Protein 6PON (pdb70)

Secondary structure (DSSP, 8-state):
--SHHHHHHHHHHHHHHHTT-EEEEEEEEETTEEEEEEEETTEEEEEEEE--TTT-EEEE--------SS--HHHHHHHHHHTTPEEEEEEESTTSSEEEEEEEEE-TTS-EEEEEEEEEE-SS-EEEEEEETTT-BEEEESS-B---TT-S--BSTTSBP-PPPP-S-B-TTT--HHHHHHHHHHS---HHHHHHHBTT--HHHHHHHHHHHHHHHHHHHHHHHHSPP--EE-SSSEESS----HHHHHHHH--/--SHHHHHHHHHHHHHHHTT-EEEEEE-SSTTEEEEEEEETTEEEEEEEE--TTT-EEEE--------SS--HHHHHHHHHHTT-EEEEEEE-TTSSEEEEEEEEE-TTS-EEEEEEEEE--GGG-EEEEEETTT-BEEEESS-B---TT-SS-BSTTSBP------B-TTT--HHHHHHHHHHS---HHHHHHHBTT--HHHHHHHHHHHHHHHHHHHHHHTSS----EEESSSEESS--TTEES---SSHHHHHHHHHTTS--

Foldseek 3Di:
DLWLVVVVVQQVVCFVFAAQWAFADWFDLDLFKIWTWIQGPNDIWIWIQGFDVVDGDIHIDDDDGDGDPDGDPQRVLVCQFRNGWGWHGWDDDQSGNKIKTKTWDAHPVGDIFIWIWMWHDDDRGTWIFIAGDVQQFTQAISDFDDDDPPDPFGHGGPGHDDDDDDDPAARPVDDDPVVVVVCVVPDDQQLVVCPVRHHTADSVNSNVVNVVVVVVVVVVVVCVVPPQFDWAADDLGIDRHVCVHNVVNVVVNVD/DLWLVVVVVVLVVCFVFAAQWAFADWADLDLFKIWTWTQGPNDIWIWIAGLALPPGDIDIDPDDGDGDPDGDPQGVLVCQFRNGWGFHGWDDDQSGQKIKTKTWDAGPVGHIFIWIWMWHHDRVPTWIFIAGPPVQFTQHISDFDDDDPPDPAGRGGGGHDDDPDDAARVVDDDPVVVVVCLVDPDLQLVVCPVRHHTADSVNSNVVSVVSVVVVVVVVVDVVVDDFWWFAFPQGIDRHDDPRTDDHTDPHVVVNVCVVCVPVDD

Sequence (520 aa):
SFDGFFLHHIVEELRSELVNGRIQKINQPFEQELVLQIRSNRQSHRLLLSAHPVFGRIQLTQTTFENPAQPSTFIMVLRKYLQGALIESIEQVENDRIVEITVSNKNEIGDHIQATLIIEIMGKHSNILLVDKSSHKILEVIKHVGFSQNSYRTLLPGSTYIAPPSTESLNPFTIKDEKLFEILQTQELTAKNLQSLFQGLGRDTANELERILVSEKLSAFRNFFNQETKPCLTETSFSPVPFANLSDLLDTYYKSFDGFFLHHIVEELRSELVNGRIQKINQPFEQELVLQIRSNRQSHRLLLSAHPVFGRIQLTQTTFENPAQPSTFIMVLRKYLQGALIESIEQVENDRIVEITVSNKNEIGDHIQATLIIEIMGKHSNILLVDKSSHKILEVIKHVGFSQNSYRTLLPGSTYIAPPSSLNPFTIKDEKLFEILQTQELTAKNLQSLFQGLGRDTANELERILVSEKLSAFRNFFNQETKPCLTETSFSPVPFANQAGEPFANLSDLLDTYYKNKLE

Solvent-accessible surface area: 31054 Å² total; per-residue (Å²): 58,50,11,0,82,95,0,55,111,22,5,99,94,0,73,83,70,0,34,107,1,110,0,91,109,1,8,24,17,118,146,39,14,0,11,1,36,0,107,4,134,207,112,62,22,65,0,3,0,0,0,53,101,115,128,11,74,0,52,38,21,174,72,116,38,166,45,54,32,47,9,46,70,14,2,15,18,0,48,47,26,0,86,29,0,46,0,62,33,0,82,28,57,109,0,32,70,5,0,53,0,17,0,6,19,115,22,76,94,50,78,98,35,59,0,12,0,4,0,2,10,41,74,188,125,12,6,0,0,0,6,30,94,111,57,104,94,2,32,6,1,22,63,97,66,46,160,62,150,150,58,125,39,20,10,50,62,43,28,75,22,71,56,20,97,94,102,167,23,53,20,38,77,90,31,155,127,153,110,54,130,106,20,71,132,87,79,131,38,48,7,133,49,1,61,72,44,8,21,23,16,14,135,81,23,0,77,82,56,57,125,68,45,81,42,107,131,105,51,63,121,143,98,99,137,116,83,148,83,129,35,35,100,49,180,112,44,70,0,70,13,60,167,126,73,68,78,71,17,67,96,76,81,153,204,57,52,8,0,80,95,0,67,106,23,4,97,108,1,63,89,66,0,41,107,1,115,0,77,98,0,10,16,19,131,137,41,19,0,13,0,53,0,103,7,105,214,110,67,25,85,1,4,0,0,0,48,60,114,117,6,75,0,50,48,15,181,77,115,46,162,36,54,32,42,8,45,81,14,2,21,17,0,51,49,24,0,92,31,0,43,1,63,33,1,78,25,56,107,0,25,76,8,0,54,1,16,0,13,19,148,20,82,98,51,76,134,25,59,0,14,0,4,0,0,12,34,31,160,124,1,3,0,0,0,6,22,83,99,59,101,102,2,36,4,1,18,57,100,72,38,157,58,170,142,38,141,29,32,8,60,63,45,31,76,41,76,53,18,94,135,102,64,21,40,84,98,33,155,124,143,89,59,137,87,7,70,132,93,76,128,36,57,17,165,37,1,69,76,31,9,34,16,18,15,174,74,26,0,72,85,54,54,128,76,40,86,54,105,147,117,46,54,122,159,94,108,140,129,85,129,70,90,6,1,38,13,118,114,42,68,2,70,15,67,86,119,78,74,28,65,142,81,50,92,65,77,67,62,2,64,98,70,55,114,154,130,110,162,223

Structure (mmCIF, N/CA/C/O backbone):
data_6PON
#
_entry.id   6PON
#
_cell.length_a   75.873
_cell.length_b   46.814
_cell.length_c   83.678
_cell.angle_alpha   90.000
_cell.angle_beta   90.931
_cell.angle_gamma   90.000
#
_symmetry.space_group_name_H-M   'P 1 21 1'
#
loop_
_entity.id
_entity.type
_entity.pdbx_description
1 polymer 'Adherence and virulence protein A'
2 water water
#
loop_
_atom_site.group_PDB
_atom_site.id
_atom_site.type_symbol
_atom_site.label_atom_id
_atom_site.label_alt_id
_atom_site.label_comp_id
_atom_site.label_asym_id
_atom_site.label_entity_id
_atom_site.label_seq_id
_atom_site.pdbx_PDB_ins_code
_atom_site.Cartn_x
_atom_site.Cartn_y
_atom_site.Cartn_z
_atom_site.occupancy
_atom_site.B_iso_or_equiv
_atom_site.auth_seq_id
_atom_site.auth_comp_id
_atom_site.auth_asym_id
_atom_site.auth_atom_id
_atom_site.pdbx_PDB_model_num
ATOM 1 N N . SER A 1 2 ? 1.63065 -8.63949 130.88454 1.000 14.28177 2 SER A N 1
ATOM 2 C CA . SER A 1 2 ? 2.82495 -9.29713 131.39915 1.000 14.12177 2 SER A CA 1
ATOM 3 C C . SER A 1 2 ? 4.06020 -8.40668 131.14353 1.000 15.40177 2 SER A C 1
ATOM 4 O O . SER A 1 2 ? 4.52815 -7.70834 132.03381 1.000 14.37177 2 SER A O 1
ATOM 5 N N . PHE A 1 3 ? 4.62059 -8.40113 129.93571 1.000 15.68430 3 PHE A N 1
ATOM 6 C CA . PHE A 1 3 ? 5.57557 -7.33992 129.62289 1.000 18.08430 3 PHE A CA 1
ATOM 7 C C . PHE A 1 3 ? 4.80367 -6.06795 129.24592 1.000 19.39430 3 PHE A C 1
ATOM 8 O O . PHE A 1 3 ? 4.84179 -5.58553 128.11420 1.000 17.43430 3 PHE A O 1
ATOM 16 N N . ASP A 1 4 ? 4.10449 -5.50713 130.24335 1.000 17.37984 4 ASP A N 1
ATOM 17 C CA . ASP A 1 4 ? 3.35720 -4.26985 130.07709 1.000 16.16984 4 ASP A CA 1
ATOM 18 C C . ASP A 1 4 ? 4.18738 -3.09590 130.58020 1.000 12.71984 4 ASP A C 1
ATOM 19 O O . ASP A 1 4 ? 5.31048 -3.25332 131.05929 1.000 12.32984 4 ASP A O 1
ATOM 24 N N . GLY A 1 5 ? 3.62138 -1.89853 130.47617 1.000 14.39309 5 GLY A N 1
ATOM 25 C CA . GLY A 1 5 ? 4.34141 -0.71865 130.92859 1.000 12.93309 5 GLY A CA 1
ATOM 26 C C . GLY A 1 5 ? 4.64265 -0.76892 132.41298 1.000 14.81309 5 GLY A C 1
ATOM 27 O O . GLY A 1 5 ? 5.70413 -0.31141 132.85763 1.000 14.93309 5 GLY A O 1
ATOM 28 N N . PHE A 1 6 ? 3.70968 -1.33923 133.19650 1.000 13.07654 6 PHE A N 1
ATOM 29 C CA . PHE A 1 6 ? 3.92009 -1.53930 134.62434 1.000 12.16654 6 PHE A CA 1
ATOM 30 C C . PHE A 1 6 ? 5.18387 -2.34566 134.88877 1.000 14.81654 6 PHE A C 1
ATOM 31 O O . PHE A 1 6 ? 6.02887 -1.95161 135.69944 1.000 16.20654 6 PHE A O 1
ATOM 39 N N . PHE A 1 7 ? 5.32685 -3.48668 134.20971 1.000 14.50157 7 PHE A N 1
ATOM 40 C CA . PHE A 1 7 ? 6.51649 -4.31725 134.36911 1.000 13.69157 7 PHE A CA 1
ATOM 41 C C . PHE A 1 7 ? 7.76296 -3.57991 133.88584 1.000 14.16157 7 PHE A C 1
ATOM 42 O O . PHE A 1 7 ? 8.80670 -3.57071 134.55241 1.000 13.42157 7 PHE A O 1
ATOM 50 N N . LEU A 1 8 ? 7.66767 -2.94789 132.71945 1.000 14.64928 8 LEU A N 1
ATOM 51 C CA . LEU A 1 8 ? 8.82324 -2.25964 132.16246 1.000 13.86928 8 LEU A CA 1
ATOM 52 C C . LEU A 1 8 ? 9.32291 -1.17924 133.11438 1.000 16.98928 8 LEU A C 1
ATOM 53 O O . LEU A 1 8 ? 10.53522 -0.94284 133.20888 1.000 14.54928 8 LEU A O 1
ATOM 58 N N . HIS A 1 9 ? 8.40262 -0.50498 133.82415 1.000 14.78595 9 HIS A N 1
ATOM 59 C CA . HIS A 1 9 ? 8.82193 0.48406 134.81202 1.000 13.30595 9 HIS A CA 1
ATOM 60 C C . HIS A 1 9 ? 9.81951 -0.12914 135.79040 1.000 16.27595 9 HIS A C 1
ATOM 61 O O . HIS A 1 9 ? 10.87892 0.43955 136.06539 1.000 16.06595 9 HIS A O 1
ATOM 68 N N . HIS A 1 10 ? 9.51278 -1.32794 136.29012 1.000 17.81186 10 HIS A N 1
ATOM 69 C CA . HIS A 1 10 ? 10.41449 -1.97871 137.22921 1.000 16.78186 10 HIS A CA 1
ATOM 70 C C . HIS A 1 10 ? 11.71680 -2.39750 136.54673 1.000 17.33186 10 HIS A C 1
ATOM 71 O O . HIS A 1 10 ? 12.79331 -2.29981 137.14497 1.000 19.40186 10 HIS A O 1
ATOM 78 N N . ILE A 1 11 ? 11.63167 -2.86108 135.29843 1.000 15.40670 11 ILE A N 1
ATOM 79 C CA . ILE A 1 11 ? 12.81925 -3.18550 134.49748 1.000 15.93670 11 ILE A CA 1
ATOM 80 C C . ILE A 1 11 ? 13.74346 -1.97721 134.39180 1.000 16.08670 11 ILE A C 1
ATOM 81 O O . ILE A 1 11 ? 14.95803 -2.07560 134.60855 1.000 11.84670 11 ILE A O 1
ATOM 86 N N . VAL A 1 12 ? 13.17198 -0.81563 134.04852 1.000 19.45190 12 VAL A N 1
ATOM 87 C CA . VAL A 1 12 ? 13.96851 0.36891 133.74405 1.000 17.54190 12 VAL A CA 1
ATOM 88 C C . VAL A 1 12 ? 14.70817 0.85960 134.98333 1.000 22.14190 12 VAL A C 1
ATOM 89 O O . VAL A 1 12 ? 15.87131 1.27667 134.90104 1.000 20.89190 12 VAL A O 1
ATOM 93 N N . GLU A 1 13 ? 14.06601 0.79525 136.15095 1.000 21.45139 13 GLU A N 1
ATOM 94 C CA . GLU A 1 13 ? 14.73716 1.22061 137.37370 1.000 25.21139 13 GLU A CA 1
ATOM 95 C C . GLU A 1 13 ? 15.98646 0.38065 137.62862 1.000 22.53139 13 GLU A C 1
ATOM 96 O O . GLU A 1 13 ? 17.06216 0.91349 137.92427 1.000 24.77139 13 GLU A O 1
ATOM 102 N N . GLU A 1 14 ? 15.85438 -0.94308 137.51890 1.000 21.69424 14 GLU A N 1
ATOM 103 C CA . GLU A 1 14 ? 17.00488 -1.84246 137.58785 1.000 25.16424 14 GLU A CA 1
ATOM 104 C C . GLU A 1 14 ? 18.04047 -1.50741 136.51063 1.000 25.85424 14 GLU A C 1
ATOM 105 O O . GLU A 1 14 ? 19.24629 -1.45190 136.78522 1.000 28.11424 14 GLU A O 1
ATOM 111 N N . LEU A 1 15 ? 17.58590 -1.27763 135.27351 1.000 18.83964 15 LEU A N 1
ATOM 112 C CA . LEU A 1 15 ? 18.51248 -0.96593 134.18900 1.000 22.28964 15 LEU A CA 1
ATOM 113 C C . LEU A 1 15 ? 19.29450 0.30992 134.48293 1.000 25.51964 15 LEU A C 1
ATOM 114 O O . LEU A 1 15 ? 20.51009 0.37232 134.26986 1.000 24.59964 15 LEU A O 1
ATOM 119 N N . ARG A 1 16 ? 18.61056 1.35209 134.94632 1.000 22.27757 16 ARG A N 1
ATOM 120 C CA . ARG A 1 16 ? 19.31110 2.59917 135.21039 1.000 26.81757 16 ARG A CA 1
ATOM 121 C C . ARG A 1 16 ? 20.35989 2.41609 136.30067 1.000 28.29757 16 ARG A C 1
ATOM 122 O O . ARG A 1 16 ? 21.51608 2.82515 136.14234 1.000 29.58757 16 ARG A O 1
ATOM 130 N N . SER A 1 17 ? 19.98445 1.79219 137.41530 1.000 25.29111 17 SER A N 1
ATOM 131 C CA . SER A 1 17 ? 20.95699 1.68604 138.49700 1.000 30.54111 17 SER A CA 1
ATOM 132 C C . SER A 1 17 ? 22.13755 0.80311 138.09154 1.000 27.45111 17 SER A C 1
ATOM 133 O O . SER A 1 17 ? 23.28476 1.09478 138.44654 1.000 30.21111 17 SER A O 1
ATOM 136 N N . GLU A 1 18 ? 21.89448 -0.26462 137.33151 1.000 28.45678 18 GLU A N 1
ATOM 137 C CA . GLU A 1 18 ? 23.00955 -1.14577 137.00181 1.000 25.79678 18 GLU A CA 1
ATOM 138 C C . GLU A 1 18 ? 23.89964 -0.57180 135.90642 1.000 25.54678 18 GLU A C 1
ATOM 139 O O . GLU A 1 18 ? 25.08537 -0.91016 135.85031 1.000 24.96678 18 GLU A O 1
ATOM 145 N N . LEU A 1 19 ? 23.36010 0.27334 135.02079 1.000 23.24889 19 LEU A N 1
ATOM 146 C CA . LEU A 1 19 ? 24.03359 0.55236 133.76127 1.000 18.94889 19 LEU A CA 1
ATOM 147 C C . LEU A 1 19 ? 24.41357 1.99886 133.54598 1.000 18.83889 19 LEU A C 1
ATOM 148 O O . LEU A 1 19 ? 25.37434 2.24299 132.82369 1.000 20.45889 19 LEU A O 1
ATOM 153 N N . VAL A 1 20 ? 23.68635 2.96710 134.11065 1.000 19.64157 20 VAL A N 1
ATOM 154 C CA . VAL A 1 20 ? 24.04953 4.36153 133.86485 1.000 21.33157 20 VAL A CA 1
ATOM 155 C C . VAL A 1 20 ? 25.48487 4.59711 134.32339 1.000 21.67157 20 VAL A C 1
ATOM 156 O O . VAL A 1 20 ? 25.90810 4.10834 135.37923 1.000 19.61157 20 VAL A O 1
ATOM 160 N N . ASN A 1 21 ? 26.25753 5.29303 133.47855 1.000 21.88164 21 ASN A N 1
ATOM 161 C CA . ASN A 1 21 ? 27.70350 5.51295 133.57678 1.000 23.80164 21 ASN A CA 1
ATOM 162 C C . ASN A 1 21 ? 28.54009 4.30764 133.17464 1.000 22.24164 21 ASN A C 1
ATOM 163 O O . ASN A 1 21 ? 29.76201 4.34094 133.33870 1.000 23.10164 21 ASN A O 1
ATOM 168 N N . GLY A 1 22 ? 27.93321 3.25582 132.67386 1.000 21.46049 22 GLY A N 1
ATOM 169 C CA . GLY A 1 22 ? 28.68492 2.14726 132.13504 1.000 20.81049 22 GLY A CA 1
ATOM 170 C C . GLY A 1 22 ? 29.14053 2.42781 130.71257 1.000 21.32049 22 GLY A C 1
ATOM 171 O O . GLY A 1 22 ? 28.74905 3.42925 130.10640 1.000 17.95049 22 GLY A O 1
ATOM 172 N N . ARG A 1 23 ? 29.99082 1.52947 130.19843 1.000 21.85353 23 ARG A N 1
ATOM 173 C CA . ARG A 1 23 ? 30.56467 1.63467 128.85854 1.000 22.04353 23 ARG A CA 1
ATOM 174 C C . ARG A 1 23 ? 30.12840 0.45615 128.00889 1.000 19.35353 23 ARG A C 1
ATOM 175 O O . ARG A 1 23 ? 30.32252 -0.69712 128.39410 1.000 18.67353 23 ARG A O 1
ATOM 183 N N . ILE A 1 24 ? 29.58638 0.75203 126.83262 1.000 23.46034 24 ILE A N 1
ATOM 184 C CA . ILE A 1 24 ? 29.27044 -0.29730 125.87603 1.000 20.38034 24 ILE A CA 1
ATOM 185 C C . ILE A 1 24 ? 30.57345 -0.83267 125.29472 1.000 20.87034 24 ILE A C 1
ATOM 186 O O . ILE A 1 24 ? 31.33469 -0.11048 124.63824 1.000 23.94034 24 ILE A O 1
ATOM 191 N N . GLN A 1 25 ? 30.83495 -2.10456 125.53127 1.000 21.37686 25 GLN A N 1
ATOM 192 C CA . GLN A 1 25 ? 32.06361 -2.73881 125.08921 1.000 22.11686 25 GLN A CA 1
ATOM 193 C C . GLN A 1 25 ? 31.87806 -3.61091 123.86995 1.000 23.57686 25 GLN A C 1
ATOM 194 O O . GLN A 1 25 ? 32.80042 -3.72566 123.06099 1.000 26.54686 25 GLN A O 1
ATOM 200 N N . LYS A 1 26 ? 30.71708 -4.23412 123.72188 1.000 23.01509 26 LYS A N 1
ATOM 201 C CA . LYS A 1 26 ? 30.47328 -5.11505 122.59460 1.000 22.28509 26 LYS A CA 1
ATOM 202 C C . LYS A 1 26 ? 29.02776 -4.95458 122.14256 1.000 21.74509 26 LYS A C 1
ATOM 203 O O . LYS A 1 26 ? 28.11380 -4.78254 122.96290 1.000 18.12509 26 LYS A O 1
ATOM 209 N N . ILE A 1 27 ? 28.84030 -4.97033 120.82856 1.000 19.76499 27 ILE A N 1
ATOM 210 C CA . ILE A 1 27 ? 27.53080 -4.85387 120.20601 1.000 20.40499 27 ILE A CA 1
ATOM 211 C C . ILE A 1 27 ? 27.37622 -6.00698 119.22080 1.000 20.91499 27 ILE A C 1
ATOM 212 O O . ILE A 1 27 ? 28.21429 -6.17212 118.32768 1.000 23.44499 27 ILE A O 1
ATOM 217 N N . ASN A 1 28 ? 26.30984 -6.79303 119.36703 1.000 18.22778 28 ASN A N 1
ATOM 218 C CA . ASN A 1 28 ? 26.05445 -7.88384 118.43447 1.000 17.62778 28 ASN A CA 1
ATOM 219 C C . ASN A 1 28 ? 24.56352 -8.03928 118.14752 1.000 21.27778 28 ASN A C 1
ATOM 220 O O . ASN A 1 28 ? 23.69474 -7.49432 118.84964 1.000 16.84778 28 ASN A O 1
ATOM 225 N N . GLN A 1 29 ? 24.29095 -8.86510 117.12258 1.000 19.07771 29 GLN A N 1
ATOM 226 C CA . GLN A 1 29 ? 22.95277 -9.11514 116.59053 1.000 17.32771 29 GLN A CA 1
ATOM 227 C C . GLN A 1 29 ? 22.73162 -10.61804 116.47366 1.000 17.86771 29 GLN A C 1
ATOM 228 O O . GLN A 1 29 ? 22.79517 -11.18436 115.37013 1.000 21.14771 29 GLN A O 1
ATOM 234 N N . PRO A 1 30 ? 22.43420 -11.29410 117.58712 1.000 19.21217 30 PRO A N 1
ATOM 235 C CA . PRO A 1 30 ? 22.28264 -12.76387 117.53051 1.000 17.72217 30 PRO A CA 1
ATOM 236 C C . PRO A 1 30 ? 21.09147 -13.23675 116.71268 1.000 20.14217 30 PRO A C 1
ATOM 237 O O . PRO A 1 30 ? 21.12936 -14.34401 116.16989 1.000 19.08217 30 PRO A O 1
ATOM 241 N N . PHE A 1 31 ? 20.02377 -12.44847 116.61817 1.000 20.26603 31 PHE A N 1
ATOM 242 C CA . PHE A 1 31 ? 18.91826 -12.77176 115.73484 1.000 17.59603 31 PHE A CA 1
ATOM 243 C C . PHE A 1 31 ? 18.52714 -11.50413 115.00085 1.000 18.60603 31 PHE A C 1
ATOM 244 O O . PHE A 1 31 ? 18.82739 -10.39330 115.44112 1.000 17.47603 31 PHE A O 1
ATOM 252 N N . GLU A 1 32 ? 17.84771 -11.69845 113.87281 1.000 18.24902 32 GLU A N 1
ATOM 253 C CA . GLU A 1 32 ? 17.51621 -10.62201 112.94422 1.000 21.32902 32 GLU A CA 1
ATOM 254 C C . GLU A 1 32 ? 17.03573 -9.35661 113.64720 1.000 20.80902 32 GLU A C 1
ATOM 255 O O . GLU A 1 32 ? 17.47941 -8.24259 113.33723 1.000 14.80902 32 GLU A O 1
ATOM 261 N N . GLN A 1 33 ? 16.12698 -9.51260 114.61297 1.000 19.87548 33 GLN A N 1
ATOM 262 C CA . GLN A 1 33 ? 15.50609 -8.36677 115.26093 1.000 16.99548 33 GLN A CA 1
ATOM 263 C C . GLN A 1 33 ? 15.82113 -8.29516 116.75703 1.000 16.82548 33 GLN A C 1
ATOM 264 O O . GLN A 1 33 ? 15.02897 -7.75721 117.52538 1.000 16.66548 33 GLN A O 1
ATOM 270 N N . GLU A 1 34 ? 16.98114 -8.80948 117.19032 1.000 12.94438 34 GLU A N 1
ATOM 271 C CA . GLU A 1 34 ? 17.39103 -8.70180 118.58687 1.000 16.25438 34 GLU A CA 1
ATOM 272 C C . GLU A 1 34 ? 18.83053 -8.20527 118.68377 1.000 14.83438 34 GLU A C 1
ATOM 273 O O . GLU A 1 34 ? 19.68726 -8.56213 117.87467 1.000 18.19438 34 GLU A O 1
ATOM 279 N N . LEU A 1 35 ? 19.08686 -7.38105 119.69254 1.000 13.81078 35 LEU A N 1
ATOM 280 C CA . LEU A 1 35 ? 20.33151 -6.64694 119.81813 1.000 12.17078 35 LEU A CA 1
ATOM 281 C C . LEU A 1 35 ? 20.88086 -6.89932 121.20845 1.000 16.16078 35 LEU A C 1
ATOM 282 O O . LEU A 1 35 ? 20.15811 -6.76499 122.19802 1.000 18.09078 35 LEU A O 1
ATOM 287 N N . VAL A 1 36 ? 22.13987 -7.30549 121.28618 1.000 16.29916 36 VAL A N 1
ATOM 288 C CA . VAL A 1 36 ? 22.75554 -7.64296 122.55785 1.000 17.72916 36 VAL A CA 1
ATOM 289 C C . VAL A 1 36 ? 23.97687 -6.76180 122.74920 1.000 16.83916 36 VAL A C 1
ATOM 290 O O . VAL A 1 36 ? 24.86545 -6.72802 121.89364 1.000 18.40916 36 VAL A O 1
ATOM 294 N N . LEU A 1 37 ? 24.00779 -6.05196 123.86646 1.000 16.70312 37 LEU A N 1
ATOM 295 C CA . LEU A 1 37 ? 25.11655 -5.19509 124.24281 1.000 21.02312 37 LEU A CA 1
ATOM 296 C C . LEU A 1 37 ? 25.80314 -5.78834 125.46080 1.000 19.93312 37 LEU A C 1
ATOM 297 O O . LEU A 1 37 ? 25.13584 -6.19170 126.41796 1.000 24.90312 37 LEU A O 1
ATOM 302 N N . GLN A 1 38 ? 27.12324 -5.83152 125.42965 1.000 20.67283 38 GLN A N 1
ATOM 303 C CA . GLN A 1 38 ? 27.91532 -6.10608 126.61869 1.000 21.63283 38 GLN A CA 1
ATOM 304 C C . GLN A 1 38 ? 28.40191 -4.77681 127.17749 1.000 21.93283 38 GLN A C 1
ATOM 305 O O . GLN A 1 38 ? 28.96158 -3.95845 126.44026 1.000 24.29283 38 GLN A O 1
ATOM 311 N N . ILE A 1 39 ? 28.17111 -4.55478 128.46676 1.000 24.88079 39 ILE A N 1
ATOM 312 C CA . ILE A 1 39 ? 28.39790 -3.26264 129.10255 1.000 20.82079 39 ILE A CA 1
ATOM 313 C C . ILE A 1 39 ? 29.19201 -3.49067 130.37356 1.000 25.49079 39 ILE A C 1
ATOM 314 O O . ILE A 1 39 ? 28.84742 -4.37213 131.17060 1.000 23.63079 39 ILE A O 1
ATOM 319 N N . ARG A 1 40 ? 30.23901 -2.69426 130.56753 1.000 21.87416 40 ARG A N 1
ATOM 320 C CA . ARG A 1 40 ? 31.00174 -2.68555 131.80603 1.000 27.51416 40 ARG A CA 1
ATOM 321 C C . ARG A 1 40 ? 30.55432 -1.50882 132.66866 1.000 28.40416 40 ARG A C 1
ATOM 322 O O . ARG A 1 40 ? 30.68946 -0.34355 132.26580 1.000 22.31416 40 ARG A O 1
ATOM 330 N N . SER A 1 41 ? 30.05571 -1.81205 133.86526 1.000 29.38672 41 SER A N 1
ATOM 331 C CA . SER A 1 41 ? 29.52153 -0.78749 134.75119 1.000 28.37672 41 SER A CA 1
ATOM 332 C C . SER A 1 41 ? 29.96171 -1.07884 136.17013 1.000 32.26672 41 SER A C 1
ATOM 333 O O . SER A 1 41 ? 29.64642 -2.14689 136.70356 1.000 33.83672 41 SER A O 1
ATOM 336 N N . ASN A 1 42 ? 30.67209 -0.12571 136.77599 1.000 39.14236 42 ASN A N 1
ATOM 337 C CA . ASN A 1 42 ? 31.16128 -0.25470 138.14895 1.000 41.23236 42 ASN A CA 1
ATOM 338 C C . ASN A 1 42 ? 31.93072 -1.55861 138.34113 1.000 40.01236 42 ASN A C 1
ATOM 339 O O . ASN A 1 42 ? 31.65205 -2.35180 139.24392 1.000 43.11236 42 ASN A O 1
ATOM 344 N N . ARG A 1 43 ? 32.89003 -1.79080 137.44389 1.000 44.93199 43 ARG A N 1
ATOM 345 C CA . ARG A 1 43 ? 33.78651 -2.94368 137.50676 1.000 50.50199 43 ARG A CA 1
ATOM 346 C C . ARG A 1 43 ? 33.05718 -4.28663 137.41089 1.000 49.55199 43 ARG A C 1
ATOM 347 O O . ARG A 1 43 ? 33.67054 -5.34073 137.61149 1.000 45.51199 43 ARG A O 1
ATOM 355 N N . GLN A 1 44 ? 31.76205 -4.27727 137.09844 1.000 44.03753 44 GLN A N 1
ATOM 356 C CA . GLN A 1 44 ? 31.06642 -5.50165 136.73561 1.000 38.46753 44 GLN A CA 1
ATOM 357 C C . GLN A 1 44 ? 30.59138 -5.42160 135.29012 1.000 28.73753 44 GLN A C 1
ATOM 358 O O . GLN A 1 44 ? 30.31382 -4.34197 134.76083 1.000 29.87753 44 GLN A O 1
ATOM 364 N N . SER A 1 45 ? 30.52582 -6.57294 134.65015 1.000 27.55654 45 SER A N 1
ATOM 365 C CA . SER A 1 45 ? 30.07298 -6.68687 133.27652 1.000 24.74654 45 SER A CA 1
ATOM 366 C C . SER A 1 45 ? 28.58928 -7.05057 133.24685 1.000 27.66654 45 SER A C 1
ATOM 367 O O . SER A 1 45 ? 28.09401 -7.76327 134.11944 1.000 33.80654 45 SER A O 1
ATOM 370 N N . HIS A 1 46 ? 27.87164 -6.54840 132.24563 1.000 26.03019 46 HIS A N 1
ATOM 371 C CA . HIS A 1 46 ? 26.45066 -6.84922 132.11302 1.000 25.27019 46 HIS A CA 1
ATOM 372 C C . HIS A 1 46 ? 26.09771 -7.06896 130.65397 1.000 24.93019 46 HIS A C 1
ATOM 373 O O . HIS A 1 46 ? 26.63450 -6.40465 129.76157 1.000 24.91019 46 HIS A O 1
ATOM 380 N N . ARG A 1 47 ? 25.14588 -7.96731 130.42331 1.000 22.27374 47 ARG A N 1
ATOM 381 C CA . ARG A 1 47 ? 24.66461 -8.27618 129.08041 1.000 24.24374 47 ARG A CA 1
ATOM 382 C C . ARG A 1 47 ? 23.21518 -7.81313 128.95701 1.000 21.77374 47 ARG A C 1
ATOM 383 O O . ARG A 1 47 ? 22.34505 -8.28548 129.69231 1.000 20.34374 47 ARG A O 1
ATOM 391 N N . LEU A 1 48 ? 22.95742 -6.90746 128.01899 1.000 21.58214 48 LEU A N 1
ATOM 392 C CA . LEU A 1 48 ? 21.65059 -6.28029 127.84561 1.000 19.70214 48 LEU A CA 1
ATOM 393 C C . LEU A 1 48 ? 21.01899 -6.74209 126.53343 1.000 17.68214 48 LEU A C 1
ATOM 394 O O . LEU A 1 48 ? 21.58106 -6.52233 125.45016 1.000 20.48214 48 LEU A O 1
ATOM 399 N N . LEU A 1 49 ? 19.84570 -7.34905 126.63142 1.000 15.78990 49 LEU A N 1
ATOM 400 C CA . LEU A 1 49 ? 19.08484 -7.79971 125.47583 1.000 16.59990 49 LEU A CA 1
ATOM 401 C C . LEU A 1 49 ? 18.00310 -6.77851 125.13594 1.000 15.39990 49 LEU A C 1
ATOM 402 O O . LEU A 1 49 ? 17.23305 -6.36411 126.00983 1.000 15.18990 49 LEU A O 1
ATOM 407 N N . LEU A 1 50 ? 17.96090 -6.36800 123.87099 1.000 14.74753 50 LEU A N 1
ATOM 408 C CA . LEU A 1 50 ? 16.84521 -5.62388 123.30977 1.000 12.44753 50 LEU A CA 1
ATOM 409 C C . LEU A 1 50 ? 16.25221 -6.50049 122.22931 1.000 13.66753 50 LEU A C 1
ATOM 410 O O . LEU A 1 50 ? 16.93864 -6.84593 121.26880 1.000 16.28753 50 LEU A O 1
ATOM 415 N N . SER A 1 51 ? 14.99497 -6.88444 122.39249 1.000 14.84314 51 SER A N 1
ATOM 416 C CA . SER A 1 51 ? 14.36443 -7.80187 121.45783 1.000 14.99314 51 SER A CA 1
ATOM 417 C C . SER A 1 51 ? 13.15102 -7.13283 120.83789 1.000 13.57314 51 SER A C 1
ATOM 418 O O . SER A 1 51 ? 12.25008 -6.69253 121.55148 1.000 16.58314 51 SER A O 1
ATOM 421 N N . ALA A 1 52 ? 13.13600 -7.06811 119.51460 1.000 13.37291 52 ALA A N 1
ATOM 422 C CA . ALA A 1 52 ? 11.98989 -6.63801 118.73476 1.000 14.05291 52 ALA A CA 1
ATOM 423 C C . ALA A 1 52 ? 11.21772 -7.83271 118.20375 1.000 13.96291 52 ALA A C 1
ATOM 424 O O . ALA A 1 52 ? 10.53670 -7.74073 117.17629 1.000 16.53291 52 ALA A O 1
ATOM 426 N N . HIS A 1 53 ? 11.34576 -8.95788 118.87040 1.000 16.81265 53 HIS A N 1
ATOM 427 C CA . HIS A 1 53 ? 10.65394 -10.15312 118.43966 1.000 18.13265 53 HIS A CA 1
ATOM 428 C C . HIS A 1 53 ? 9.15797 -9.86922 118.35036 1.000 19.32265 53 HIS A C 1
ATOM 429 O O . HIS A 1 53 ? 8.59268 -9.24420 119.26055 1.000 18.54265 53 HIS A O 1
ATOM 436 N N . PRO A 1 54 ? 8.49081 -10.28389 117.27241 1.000 19.96986 54 PRO A N 1
ATOM 437 C CA . PRO A 1 54 ? 7.09925 -9.86641 117.05959 1.000 18.93986 54 PRO A CA 1
ATOM 438 C C . PRO A 1 54 ? 6.11489 -10.46108 118.05174 1.000 18.60986 54 PRO A C 1
ATOM 439 O O . PRO A 1 54 ? 4.98921 -9.96771 118.13537 1.000 20.85986 54 PRO A O 1
ATOM 443 N N . VAL A 1 55 ? 6.49233 -11.49154 118.79982 1.000 15.68608 55 VAL A N 1
ATOM 444 C CA . VAL A 1 55 ? 5.66937 -12.02026 119.87144 1.000 18.00608 55 VAL A CA 1
ATOM 445 C C . VAL A 1 55 ? 6.29245 -11.76081 121.24316 1.000 20.47608 55 VAL A C 1
ATOM 446 O O . VAL A 1 55 ? 5.58869 -11.40227 122.19282 1.000 24.84608 55 VAL A O 1
ATOM 450 N N . PHE A 1 56 ? 7.61235 -11.91580 121.36456 1.000 19.47507 56 PHE A N 1
ATOM 451 C CA . PHE A 1 56 ? 8.29826 -11.88676 122.65095 1.000 18.22507 56 PHE A CA 1
ATOM 452 C C . PHE A 1 56 ? 9.16467 -10.64290 122.84753 1.000 18.95507 56 PHE A C 1
ATOM 453 O O . PHE A 1 56 ? 10.08453 -10.66380 123.67258 1.000 20.81507 56 PHE A O 1
ATOM 461 N N . GLY A 1 57 ? 8.89276 -9.56382 122.11508 1.000 17.75985 57 GLY A N 1
ATOM 462 C CA . GLY A 1 57 ? 9.61205 -8.32062 122.29556 1.000 14.49985 57 GLY A CA 1
ATOM 463 C C . GLY A 1 57 ? 9.74978 -7.90424 123.74334 1.000 17.87985 57 GLY A C 1
ATOM 464 O O . GLY A 1 57 ? 8.77991 -7.93026 124.50700 1.000 17.92985 57 GLY A O 1
ATOM 465 N N . ARG A 1 58 ? 10.95597 -7.51168 124.13101 1.000 18.16445 58 ARG A N 1
ATOM 466 C CA . ARG A 1 58 ? 11.23964 -7.16071 125.51326 1.000 15.58445 58 ARG A CA 1
ATOM 467 C C . ARG A 1 58 ? 12.60446 -6.49310 125.54796 1.000 17.77445 58 ARG A C 1
ATOM 468 O O . ARG A 1 58 ? 13.32729 -6.46177 124.54341 1.000 13.19445 58 ARG A O 1
ATOM 476 N N . ILE A 1 59 ? 12.94993 -5.97816 126.73014 1.000 11.75233 59 ILE A N 1
ATOM 477 C CA . ILE A 1 59 ? 14.29828 -5.52993 127.05606 1.000 12.86233 59 ILE A CA 1
ATOM 478 C C . ILE A 1 59 ? 14.62285 -6.04561 128.45372 1.000 15.36233 59 ILE A C 1
ATOM 479 O O . ILE A 1 59 ? 13.75664 -6.05655 129.33610 1.000 14.70233 59 ILE A O 1
ATOM 484 N N . GLN A 1 60 ? 15.85942 -6.49918 128.65080 1.000 10.95600 60 GLN A N 1
ATOM 485 C CA . GLN A 1 60 ? 16.21585 -7.13678 129.90967 1.000 13.24600 60 GLN A CA 1
ATOM 486 C C . GLN A 1 60 ? 17.72700 -7.32964 129.96017 1.000 18.25600 60 GLN A C 1
ATOM 487 O O . GLN A 1 60 ? 18.38122 -7.46886 128.92443 1.000 19.84600 60 GLN A O 1
ATOM 493 N N . LEU A 1 61 ? 18.27557 -7.29788 131.17186 1.000 24.36419 61 LEU A N 1
ATOM 494 C CA . LEU A 1 61 ? 19.59076 -7.87306 131.40257 1.000 21.35419 61 LEU A CA 1
ATOM 495 C C . LEU A 1 61 ? 19.45366 -9.38264 131.27466 1.000 23.15419 61 LEU A C 1
ATOM 496 O O . LEU A 1 61 ? 18.36989 -9.94569 131.48126 1.000 19.15419 61 LEU A O 1
ATOM 501 N N . THR A 1 62 ? 20.53729 -10.04700 130.89404 1.000 18.19295 62 THR A N 1
ATOM 502 C CA . THR A 1 62 ? 20.39450 -11.47174 130.66201 1.000 23.13295 62 THR A CA 1
ATOM 503 C C . THR A 1 62 ? 21.70174 -12.18386 130.95670 1.000 24.38295 62 THR A C 1
ATOM 504 O O . THR A 1 62 ? 22.78792 -11.58867 130.91448 1.000 19.77295 62 THR A O 1
ATOM 508 N N . GLN A 1 63 ? 21.56058 -13.47205 131.29159 1.000 20.86840 63 GLN A N 1
ATOM 509 C CA . GLN A 1 63 ? 22.67917 -14.38242 131.49456 1.000 26.09840 63 GLN A CA 1
ATOM 510 C C . GLN A 1 63 ? 22.90612 -15.31287 130.31599 1.000 22.17840 63 GLN A C 1
ATOM 511 O O . GLN A 1 63 ? 23.87734 -16.06528 130.32532 1.000 27.83840 63 GLN A O 1
ATOM 517 N N . THR A 1 64 ? 22.02204 -15.29319 129.32567 1.000 21.89948 64 THR A N 1
ATOM 518 C CA . THR A 1 64 ? 22.13093 -16.18753 128.18874 1.000 21.94948 64 THR A CA 1
ATOM 519 C C . THR A 1 64 ? 23.39976 -15.89813 127.40240 1.000 20.99948 64 THR A C 1
ATOM 520 O O . THR A 1 64 ? 23.76083 -14.74153 127.18268 1.000 22.19948 64 THR A O 1
ATOM 524 N N . THR A 1 65 ? 24.09017 -16.95041 126.98954 1.000 23.33713 65 THR A N 1
ATOM 525 C CA . THR A 1 65 ? 25.15711 -16.79751 126.01192 1.000 28.42713 65 THR A CA 1
ATOM 526 C C . THR A 1 65 ? 24.55346 -16.89857 124.62614 1.000 25.45713 65 THR A C 1
ATOM 527 O O . THR A 1 65 ? 23.66368 -17.71870 124.39300 1.000 28.63713 65 THR A O 1
ATOM 531 N N . PHE A 1 66 ? 25.00483 -16.03868 123.72045 1.000 25.32916 66 PHE A N 1
ATOM 532 C CA . PHE A 1 66 ? 24.47125 -16.00389 122.36631 1.000 27.16916 66 PHE A CA 1
ATOM 533 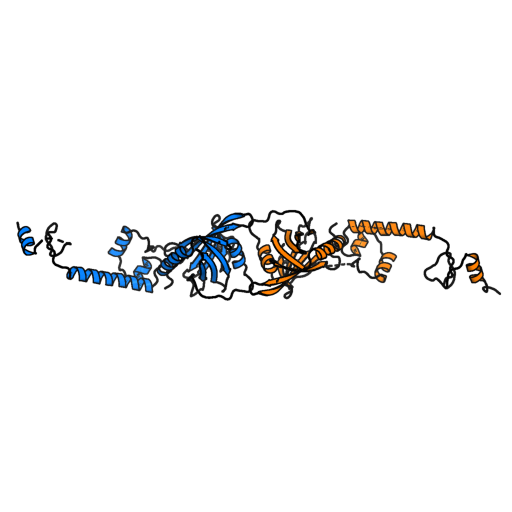C C . PHE A 1 66 ? 25.52642 -16.42246 121.35045 1.000 26.00916 66 PHE A C 1
ATOM 534 O O . PHE A 1 66 ? 26.72086 -16.15783 121.52053 1.000 34.22916 66 PHE A O 1
ATOM 542 N N . GLU A 1 67 ? 25.07504 -17.04602 120.26715 1.000 28.61218 67 GLU A N 1
ATOM 543 C CA . GLU A 1 67 ? 25.93769 -17.31967 119.11929 1.000 31.06218 67 GLU A CA 1
ATOM 544 C C . GLU A 1 67 ? 25.94847 -16.09360 118.21699 1.000 30.97218 67 GLU A C 1
ATOM 545 O O . GLU A 1 67 ? 24.92528 -15.75672 117.61424 1.000 28.00218 67 GLU A O 1
ATOM 551 N N . ASN A 1 68 ? 27.11293 -15.43132 118.10138 1.000 28.35419 68 ASN A N 1
ATOM 552 C CA . ASN A 1 68 ? 27.05058 -14.22634 117.28063 1.000 26.39419 68 ASN A CA 1
ATOM 553 C C . ASN A 1 68 ? 27.38128 -14.52382 115.82365 1.000 22.90419 68 ASN A C 1
ATOM 554 O O . ASN A 1 68 ? 28.15552 -15.43490 115.53171 1.000 35.09419 68 ASN A O 1
ATOM 559 N N . PRO A 1 69 ? 26.82356 -13.76657 114.88457 1.000 23.87026 69 PRO A N 1
ATOM 560 C CA . PRO A 1 69 ? 27.07178 -14.05551 113.46875 1.000 24.75026 69 PRO A CA 1
ATOM 561 C C . PRO A 1 69 ? 28.521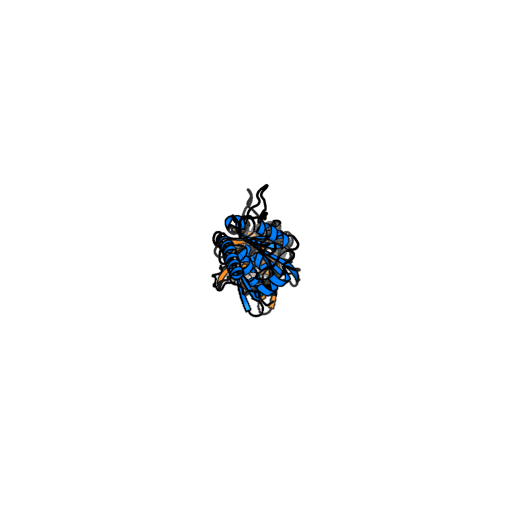57 -13.82032 113.08283 1.000 29.17026 69 PRO A C 1
ATOM 562 O O . PRO A 1 69 ? 29.20871 -12.95501 113.63460 1.000 27.04026 69 PRO A O 1
ATOM 566 N N . ALA A 1 70 ? 28.97375 -14.60141 112.09555 1.000 29.49141 70 ALA A N 1
ATOM 567 C CA . ALA A 1 70 ? 30.36476 -14.53215 111.65035 1.000 25.33141 70 ALA A CA 1
ATOM 568 C C . ALA A 1 70 ? 30.75482 -13.13626 111.17319 1.000 25.46141 70 ALA A C 1
ATOM 569 O O . ALA A 1 70 ? 31.90842 -12.72766 111.35202 1.000 27.17141 70 ALA A O 1
ATOM 571 N N . GLN A 1 71 ? 29.82437 -12.39348 110.56541 1.000 22.13489 71 GLN A N 1
ATOM 572 C CA . GLN A 1 71 ? 30.11650 -11.05216 110.06858 1.000 25.55489 71 GLN A CA 1
ATOM 573 C C . GLN A 1 71 ? 28.99859 -10.08334 110.42750 1.000 27.06489 71 GLN A C 1
ATOM 574 O O . GLN A 1 71 ? 27.81001 -10.44513 110.35997 1.000 28.09489 71 GLN A O 1
ATOM 580 N N . PRO A 1 72 ? 29.34770 -8.84704 110.78814 1.000 26.19678 72 PRO A N 1
ATOM 581 C CA . PRO A 1 72 ? 28.32580 -7.88489 111.20630 1.000 20.15678 72 PRO A CA 1
ATOM 582 C C . PRO A 1 72 ? 27.48552 -7.41012 110.03365 1.000 19.95678 72 PRO A C 1
ATOM 583 O O . PRO A 1 72 ? 28.00095 -7.14112 108.94612 1.000 22.54678 72 PRO A O 1
ATOM 587 N N . SER A 1 73 ? 26.17763 -7.30812 110.26027 1.000 18.17847 73 SER A N 1
ATOM 588 C CA . SER A 1 73 ? 25.33263 -6.66475 109.27141 1.000 16.80847 73 SER A CA 1
ATOM 589 C C . SER A 1 73 ? 25.68249 -5.18501 109.17616 1.000 20.37847 73 SER A C 1
ATOM 590 O O . SER A 1 73 ? 26.47062 -4.65159 109.95966 1.000 20.22847 73 SER A O 1
ATOM 593 N N . THR A 1 74 ? 25.07179 -4.52931 108.18775 1.000 20.34294 74 THR A N 1
ATOM 594 C CA . THR A 1 74 ? 25.12917 -3.07318 108.07646 1.000 18.73294 74 THR A CA 1
ATOM 595 C C . THR A 1 74 ? 24.56916 -2.40708 109.32866 1.000 21.51294 74 THR A C 1
ATOM 596 O O . THR A 1 74 ? 25.10173 -1.39324 109.79710 1.000 18.95294 74 THR A O 1
ATOM 600 N N . PHE A 1 75 ? 23.48444 -2.96046 109.87513 1.000 17.22384 75 PHE A N 1
ATOM 601 C CA . PHE A 1 75 ? 22.84327 -2.34335 111.02249 1.000 16.70384 75 PHE A CA 1
ATOM 602 C C . PHE A 1 75 ? 23.79394 -2.29845 112.20961 1.000 18.70384 75 PHE A C 1
ATOM 603 O O . PHE A 1 75 ? 23.94265 -1.25618 112.86341 1.000 14.42384 75 PHE A O 1
ATOM 611 N N . ILE A 1 76 ? 24.46810 -3.42549 112.48531 1.000 20.26445 76 ILE A N 1
ATOM 612 C CA . ILE A 1 76 ? 25.39576 -3.49698 113.61189 1.000 17.93445 76 ILE A CA 1
ATOM 613 C C . ILE A 1 76 ? 26.61168 -2.61113 113.36003 1.000 22.13445 76 ILE A C 1
ATOM 614 O O . ILE A 1 76 ? 27.12469 -1.95757 114.28113 1.000 21.47445 76 ILE A O 1
ATOM 619 N N . MET A 1 77 ? 27.10215 -2.58893 112.11425 1.000 19.35874 77 MET A N 1
ATOM 620 C CA . MET A 1 77 ? 28.28911 -1.80392 111.81919 1.000 25.24874 77 MET A CA 1
ATOM 621 C C . MET A 1 77 ? 28.03829 -0.33828 112.11524 1.000 21.83874 77 MET A C 1
ATOM 622 O O . MET A 1 77 ? 28.87658 0.32978 112.72329 1.000 20.16874 77 MET A O 1
ATOM 627 N N . VAL A 1 78 ? 26.87793 0.17504 111.71357 1.000 18.95820 78 VAL A N 1
ATOM 628 C CA . VAL A 1 78 ? 26.55729 1.56254 112.01978 1.000 21.67820 78 VAL A CA 1
ATOM 629 C C . VAL A 1 78 ? 26.45413 1.74818 113.52638 1.000 21.57820 78 VAL A C 1
ATOM 630 O O . VAL A 1 78 ? 27.03890 2.67554 114.10189 1.000 19.52820 78 VAL A O 1
ATOM 634 N N . LEU A 1 79 ? 25.75497 0.83396 114.19619 1.000 17.11045 79 LEU A N 1
ATOM 635 C CA . LEU A 1 79 ? 25.56891 0.98502 115.63211 1.000 20.99045 79 LEU A CA 1
ATOM 636 C C . LEU A 1 79 ? 26.90815 1.00894 116.36753 1.000 20.59045 79 LEU A C 1
ATOM 637 O O . LEU A 1 79 ? 27.11883 1.84448 117.25699 1.000 17.32045 79 LEU A O 1
ATOM 642 N N . ARG A 1 80 ? 27.82023 0.09106 116.02333 1.000 18.53164 80 ARG A N 1
ATOM 643 C CA . ARG A 1 80 ? 29.12412 0.08216 116.68029 1.000 20.32164 80 ARG A CA 1
ATOM 644 C C . ARG A 1 80 ? 29.85483 1.39767 116.46751 1.000 19.37164 80 ARG A C 1
ATOM 645 O O . ARG A 1 80 ? 30.55512 1.88787 117.36006 1.000 19.13164 80 ARG A O 1
ATOM 653 N N . LYS A 1 81 ? 29.66290 2.00717 115.31298 1.000 18.02556 81 LYS A N 1
ATOM 654 C CA . LYS A 1 81 ? 30.33967 3.25852 115.04930 1.000 23.18556 81 LYS A CA 1
ATOM 655 C C . LYS A 1 81 ? 29.93874 4.31987 116.06439 1.000 23.46556 81 LYS A C 1
ATOM 656 O O . LYS A 1 81 ? 30.76655 5.15922 116.42948 1.000 24.59556 81 LYS A O 1
ATOM 662 N N . TYR A 1 82 ? 28.71305 4.25334 116.59620 1.000 18.82198 82 TYR A N 1
ATOM 663 C CA . TYR A 1 82 ? 28.29317 5.19376 117.62654 1.000 21.09198 82 TYR A CA 1
ATOM 664 C C . TYR A 1 82 ? 28.34401 4.62266 119.03793 1.000 17.41198 82 TYR A C 1
ATOM 665 O O . TYR A 1 82 ? 28.55362 5.37966 119.98725 1.000 20.25198 82 TYR A O 1
ATOM 674 N N . LEU A 1 83 ? 28.18277 3.31802 119.21263 1.000 17.13495 83 LEU A N 1
ATOM 675 C CA . LEU A 1 83 ? 28.04641 2.75674 120.54824 1.000 16.21495 83 LEU A CA 1
ATOM 676 C C . LEU A 1 83 ? 29.32620 2.14450 121.09782 1.000 19.25495 83 LEU A C 1
ATOM 677 O O . LEU A 1 83 ? 29.44690 2.01990 122.32149 1.000 18.94495 83 LEU A O 1
ATOM 682 N N . GLN A 1 84 ? 30.26277 1.73421 120.23818 1.000 21.23013 84 GLN A N 1
ATOM 683 C CA . GLN A 1 84 ? 31.49449 1.10934 120.70862 1.000 18.52013 84 GLN A CA 1
ATOM 684 C C . GLN A 1 84 ? 32.22449 2.03851 121.64772 1.000 18.82013 84 GLN A C 1
ATOM 685 O O . GLN A 1 84 ? 32.65183 3.11929 121.24031 1.000 20.08013 84 GLN A O 1
ATOM 691 N N . GLY A 1 85 ? 32.36562 1.62790 122.90302 1.000 18.16992 85 GLY A N 1
ATOM 692 C CA . GLY A 1 85 ? 33.01057 2.48048 123.87753 1.000 16.52992 85 GLY A CA 1
ATOM 693 C C . GLY A 1 85 ? 32.17850 3.64860 124.35181 1.000 22.91992 85 GLY A C 1
ATOM 694 O O . GLY A 1 85 ? 32.72686 4.56365 124.97297 1.000 23.41992 85 GLY A O 1
ATOM 695 N N . ALA A 1 86 ? 30.87159 3.64394 124.09832 1.000 18.64875 86 ALA A N 1
ATOM 696 C CA . ALA A 1 86 ? 30.03433 4.77196 124.47302 1.000 21.96875 86 ALA A CA 1
ATOM 697 C C . ALA A 1 86 ? 29.70515 4.74488 125.95903 1.000 20.90875 86 ALA A C 1
ATOM 698 O O . ALA A 1 86 ? 29.61641 3.68586 126.58310 1.000 20.64875 86 ALA A O 1
ATOM 700 N N . LEU A 1 87 ? 29.53046 5.93194 126.52410 1.000 20.53955 87 LEU A N 1
ATOM 701 C CA . LEU A 1 87 ? 29.11625 6.08268 127.91239 1.000 22.54955 87 LEU A CA 1
ATOM 702 C C . LEU A 1 87 ? 27.59480 6.14954 127.97159 1.000 20.13955 87 LEU A C 1
ATOM 703 O O . LEU A 1 87 ? 26.98054 6.91001 127.21230 1.000 19.60955 87 LEU A O 1
ATOM 708 N N . ILE A 1 88 ? 26.98813 5.36516 128.86572 1.000 16.29545 88 ILE A N 1
ATOM 709 C CA . ILE A 1 88 ? 25.53563 5.40272 129.03511 1.000 17.27545 88 ILE A CA 1
ATOM 710 C C . ILE A 1 88 ? 25.17641 6.53737 129.98372 1.000 19.04545 88 ILE A C 1
ATOM 711 O O . ILE A 1 88 ? 25.53449 6.50984 131.16765 1.000 21.15545 88 ILE A O 1
ATOM 716 N N . GLU A 1 89 ? 24.42342 7.51142 129.47944 1.000 17.11770 89 GLU A N 1
ATOM 717 C CA . GLU A 1 89 ? 24.07916 8.69606 130.25105 1.000 18.43770 89 GLU A CA 1
ATOM 718 C C . GLU A 1 89 ? 22.69950 8.64664 130.88509 1.000 18.70770 89 GLU A C 1
ATOM 719 O O . GLU A 1 89 ? 22.52720 9.15116 131.99711 1.000 20.14770 89 GLU A O 1
ATOM 725 N N . SER A 1 90 ? 21.70012 8.07025 130.22354 1.000 20.02220 90 SER A N 1
ATOM 726 C CA . SER A 1 90 ? 20.40983 7.90754 130.88094 1.000 20.86220 90 SER A CA 1
ATOM 727 C C . SER A 1 90 ? 19.68444 6.72168 130.27713 1.000 18.98220 90 SER A C 1
ATOM 728 O O . SER A 1 90 ? 19.95122 6.31022 129.14799 1.000 17.74220 90 SER A O 1
ATOM 731 N N . ILE A 1 91 ? 18.77919 6.16303 131.07220 1.000 20.63133 91 ILE A N 1
ATOM 732 C CA . ILE A 1 91 ? 17.87842 5.11095 130.64297 1.000 19.99133 91 ILE A CA 1
ATOM 733 C C . ILE A 1 91 ? 16.49919 5.51940 131.13672 1.000 19.17133 91 ILE A C 1
ATOM 734 O O . ILE A 1 91 ? 16.27119 5.62280 132.35097 1.000 20.18133 91 ILE A O 1
ATOM 739 N N . GLU A 1 92 ? 15.59022 5.77877 130.20371 1.000 16.92111 92 GLU A N 1
ATOM 740 C CA . GLU A 1 92 ? 14.27797 6.31717 130.52589 1.000 19.28111 92 GLU A CA 1
ATOM 741 C C . GLU A 1 92 ? 13.18562 5.58434 129.76388 1.000 15.50111 92 GLU A C 1
ATOM 742 O O . GLU A 1 92 ? 13.35969 5.15551 128.61867 1.000 16.66111 92 GLU A O 1
ATOM 748 N N . GLN A 1 93 ? 12.05340 5.46162 130.42112 1.000 18.62543 93 GLN A N 1
ATOM 749 C CA . GLN A 1 93 ? 10.82213 5.01991 129.81267 1.000 14.21543 93 GLN A CA 1
ATOM 750 C C . GLN A 1 93 ? 10.06733 6.25371 129.33889 1.000 13.64543 93 GLN A C 1
ATOM 751 O O . GLN A 1 93 ? 10.10045 7.29494 129.98864 1.000 15.82543 93 GLN A O 1
ATOM 757 N N . VAL A 1 94 ? 9.41537 6.15121 128.18594 1.000 14.27276 94 VAL A N 1
ATOM 758 C CA . VAL A 1 94 ? 8.50118 7.20189 127.75543 1.000 13.70276 94 VAL A CA 1
ATOM 759 C C . VAL A 1 94 ? 7.19732 6.99464 128.52123 1.000 17.46276 94 VAL A C 1
ATOM 760 O O . VAL A 1 94 ? 6.43671 6.06240 128.23422 1.000 13.32276 94 VAL A O 1
ATOM 764 N N . GLU A 1 95 ? 6.96206 7.84544 129.52860 1.000 19.29025 95 GLU A N 1
ATOM 765 C CA . GLU A 1 95 ? 5.76138 7.80195 130.37434 1.000 15.67025 95 GLU A CA 1
ATOM 766 C C . GLU A 1 95 ? 5.63197 6.37174 130.89698 1.000 15.45025 95 GLU A C 1
ATOM 767 O O . GLU A 1 95 ? 6.63850 5.80451 131.33439 1.000 17.13025 95 GLU A O 1
ATOM 773 N N . ASN A 1 96 ? 4.45507 5.75595 130.85420 1.000 15.35126 96 ASN A N 1
ATOM 774 C CA . ASN A 1 96 ? 4.29444 4.34073 131.15617 1.000 14.86126 96 ASN A CA 1
ATOM 775 C C . ASN A 1 96 ? 3.97638 3.53919 129.89676 1.000 15.40126 96 ASN A C 1
ATOM 776 O O . ASN A 1 96 ? 3.33782 2.48817 129.96809 1.000 18.71126 96 ASN A O 1
ATOM 781 N N . ASP A 1 97 ? 4.37637 4.04911 128.73039 1.000 19.94197 97 ASP A N 1
ATOM 782 C CA . ASP A 1 97 ? 4.31986 3.29270 127.48616 1.000 18.62197 97 ASP A CA 1
ATOM 783 C C . ASP A 1 97 ? 5.49389 2.31083 127.42948 1.000 19.09197 97 ASP A C 1
ATOM 784 O O . ASP A 1 97 ? 6.40893 2.34077 128.26067 1.000 16.58197 97 ASP A O 1
ATOM 789 N N . ARG A 1 98 ? 5.45232 1.41478 126.44745 1.000 17.89151 98 ARG A N 1
ATOM 790 C CA . ARG A 1 98 ? 6.48537 0.38951 126.30814 1.000 18.02151 98 ARG A CA 1
ATOM 791 C C . ARG A 1 98 ? 7.58776 0.85895 125.35737 1.000 16.33151 98 ARG A C 1
ATOM 792 O O . ARG A 1 98 ? 7.82105 0.28817 124.29890 1.000 14.07151 98 ARG A O 1
ATOM 800 N N . ILE A 1 99 ? 8.27023 1.93190 125.75890 1.000 14.89117 99 ILE A N 1
ATOM 801 C CA . ILE A 1 99 ? 9.35571 2.50418 124.97035 1.000 13.19117 99 ILE A CA 1
ATOM 802 C C . ILE A 1 99 ? 10.49357 2.86289 125.91770 1.000 13.76117 99 ILE A C 1
ATOM 803 O O . ILE A 1 99 ? 10.30143 3.63122 126.86674 1.000 13.96117 99 ILE A O 1
ATOM 808 N N . VAL A 1 100 ? 11.67556 2.33502 125.66359 1.000 12.68757 100 VAL A N 1
ATOM 809 C CA . VAL A 1 100 ? 12.84555 2.69384 126.44631 1.000 15.53757 100 VAL A CA 1
ATOM 810 C C . VAL A 1 100 ? 13.80244 3.47405 125.55787 1.000 15.28757 100 VAL A C 1
ATOM 811 O O . VAL A 1 100 ? 13.98606 3.14864 124.37358 1.000 11.56757 100 VAL A O 1
ATOM 815 N N . GLU A 1 101 ? 14.39284 4.52354 126.13509 1.000 14.55199 101 GLU A N 1
ATOM 816 C CA . GLU A 1 101 ? 15.34219 5.37807 125.44671 1.000 18.11199 101 GLU A CA 1
ATOM 817 C C . GLU A 1 101 ? 16.65561 5.33736 126.20986 1.000 15.82199 101 GLU A C 1
ATOM 818 O O . GLU A 1 101 ? 16.68363 5.62652 127.40906 1.000 17.05199 101 GLU A O 1
ATOM 824 N N . ILE A 1 102 ? 17.73745 4.97583 125.52483 1.000 13.38180 102 ILE A N 1
ATOM 825 C CA . ILE A 1 102 ? 19.05464 4.86902 126.15228 1.000 15.10180 102 ILE A CA 1
ATOM 826 C C . ILE A 1 102 ? 19.96332 5.89157 125.47885 1.000 16.55180 102 ILE A C 1
ATOM 827 O O . ILE A 1 102 ? 20.41841 5.68518 124.33995 1.000 17.04180 102 ILE A O 1
ATOM 832 N N . THR A 1 103 ? 20.23179 6.99458 126.18051 1.000 16.78598 103 THR A N 1
ATOM 833 C CA . THR A 1 103 ? 21.07511 8.07106 125.66546 1.000 18.31598 103 THR A CA 1
ATOM 834 C C . THR A 1 103 ? 22.53602 7.79326 126.01229 1.000 17.89598 103 THR A C 1
ATOM 835 O O . THR A 1 103 ? 22.86654 7.44531 127.14818 1.000 16.58598 103 THR A O 1
ATOM 839 N N . VAL A 1 104 ? 23.40177 7.92066 125.02071 1.000 17.26344 104 VAL A N 1
ATOM 840 C CA . VAL A 1 104 ? 24.81275 7.64178 125.19544 1.000 18.91344 104 VAL A CA 1
ATOM 841 C C . VAL A 1 104 ? 25.60833 8.84120 124.69706 1.000 22.14344 104 VAL A C 1
ATOM 842 O O . VAL A 1 104 ? 25.10337 9.70335 123.97220 1.000 19.94344 104 VAL A O 1
ATOM 846 N N . SER A 1 105 ? 26.87160 8.88202 125.10272 1.000 23.85167 105 SER A N 1
ATOM 847 C CA . SER A 1 105 ? 27.82955 9.83860 124.58676 1.000 24.30167 105 SER A CA 1
ATOM 848 C C . SER A 1 105 ? 29.08163 9.08996 124.16878 1.000 19.89167 105 SER A C 1
ATOM 849 O O . SER A 1 105 ? 29.38499 8.01562 124.69197 1.000 22.86167 105 SER A O 1
ATOM 852 N N . ASN A 1 106 ? 29.82187 9.67744 123.24359 1.000 24.91635 106 ASN A N 1
ATOM 853 C CA . ASN A 1 106 ? 30.96468 9.00072 122.64778 1.000 23.82635 106 ASN A CA 1
ATOM 854 C C . ASN A 1 106 ? 31.79181 10.04023 121.90597 1.000 28.03635 106 ASN A C 1
ATOM 855 O O . ASN A 1 106 ? 31.41896 11.21522 121.81556 1.000 26.85635 106 ASN A O 1
ATOM 860 N N . LYS A 1 107 ? 32.91346 9.58408 121.35601 1.000 24.50015 107 LYS A N 1
ATOM 861 C CA . LYS A 1 107 ? 33.74141 10.37429 120.46993 1.000 27.03015 107 LYS A CA 1
ATOM 862 C C . LYS A 1 107 ? 33.64277 9.81425 119.05386 1.000 23.09015 107 LYS A C 1
ATOM 863 O O . LYS A 1 107 ? 33.43570 8.61798 118.85659 1.000 23.87015 107 LYS A O 1
ATOM 869 N N . ASN A 1 108 ? 33.76445 10.68110 118.06283 1.000 21.58900 108 ASN A N 1
ATOM 870 C CA . ASN A 1 108 ? 33.84519 10.17769 116.70286 1.000 23.58900 108 ASN A CA 1
ATOM 871 C C . ASN A 1 108 ? 35.31980 10.03191 116.31849 1.000 23.16900 108 ASN A C 1
ATOM 872 O O . ASN A 1 108 ? 36.21834 10.13248 117.15658 1.000 22.91900 108 ASN A O 1
ATOM 877 N N . GLU A 1 109 ? 35.59289 9.79646 115.04520 1.000 21.98838 109 GLU A N 1
ATOM 878 C CA . GLU A 1 109 ? 36.96587 9.50239 114.65924 1.000 24.31838 109 GLU A CA 1
ATOM 879 C C . GLU A 1 109 ? 37.82892 10.74715 114.52478 1.000 24.58838 109 GLU A C 1
ATOM 880 O O . GLU A 1 109 ? 39.03315 10.61388 114.30410 1.000 24.60838 109 GLU A O 1
ATOM 886 N N . ILE A 1 110 ? 37.26440 11.94369 114.65170 1.000 21.85399 110 ILE A N 1
ATOM 887 C CA . ILE A 1 110 ? 38.06555 13.15478 114.75833 1.000 26.79399 110 ILE A CA 1
ATOM 888 C C . ILE A 1 110 ? 38.07188 13.70853 116.17271 1.000 25.49399 110 ILE A C 1
ATOM 889 O O . ILE A 1 110 ? 38.45553 14.86398 116.37135 1.000 28.90399 110 ILE A O 1
ATOM 894 N N . GLY A 1 111 ? 37.62819 12.93155 117.15964 1.000 25.40319 111 GLY A N 1
ATOM 895 C CA . GLY A 1 111 ? 37.72030 13.32871 118.55061 1.000 24.80319 111 GLY A CA 1
ATOM 896 C C . GLY A 1 111 ? 36.57900 14.16118 119.11886 1.000 29.90319 111 GLY A C 1
ATOM 897 O O . GLY A 1 111 ? 36.62981 14.50678 120.30616 1.000 28.14319 111 GLY A O 1
ATOM 898 N N . ASP A 1 112 ? 35.55759 14.49918 118.33208 1.000 26.44140 112 ASP A N 1
ATOM 899 C CA . ASP A 1 112 ? 34.43584 15.26450 118.85784 1.000 26.54140 112 ASP A CA 1
ATOM 900 C C . ASP A 1 112 ? 33.48443 14.37930 119.65699 1.000 30.59140 112 ASP A C 1
ATOM 901 O O . ASP A 1 112 ? 33.22683 13.22730 119.29341 1.000 27.01140 112 ASP A O 1
ATOM 906 N N . HIS A 1 113 ? 32.95963 14.94676 120.74647 1.000 35.34699 113 HIS A N 1
ATOM 907 C CA . HIS A 1 113 ? 31.98112 14.30589 121.62004 1.000 33.43699 113 HIS A CA 1
ATOM 908 C C . HIS A 1 113 ? 30.61171 14.29983 120.95753 1.000 29.37699 113 HIS A C 1
ATOM 909 O O . HIS A 1 113 ? 30.11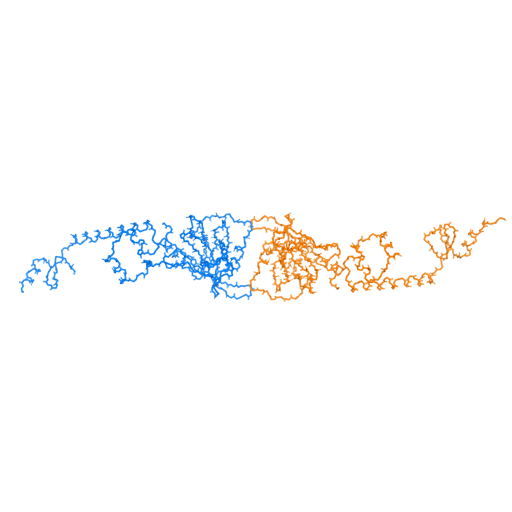718 15.34503 120.53978 1.000 29.83699 113 HIS A O 1
ATOM 916 N N . ILE A 1 114 ? 29.99003 13.12775 120.86172 1.000 28.90967 114 ILE A N 1
ATOM 917 C CA . ILE A 1 114 ? 28.69750 13.04794 120.20452 1.000 28.48967 114 ILE A CA 1
ATOM 918 C C . ILE A 1 114 ? 27.71579 12.32510 121.11009 1.000 25.73967 114 ILE A C 1
ATOM 919 O O . ILE A 1 114 ? 28.09611 11.59653 122.02865 1.000 25.63967 114 ILE A O 1
ATOM 924 N N . GLN A 1 115 ? 26.43118 12.54821 120.84155 1.000 22.38568 115 GLN A N 1
ATOM 925 C CA . GLN A 1 115 ? 25.36248 11.91117 121.58894 1.000 19.68568 115 GLN A CA 1
ATOM 926 C C . GLN A 1 115 ? 24.39737 11.22525 120.63637 1.000 21.95568 115 GLN A C 1
ATOM 927 O O . GLN A 1 115 ? 24.10448 11.74292 119.55768 1.000 20.89568 115 GLN A O 1
ATOM 933 N N . ALA A 1 116 ? 23.91421 10.05359 121.04061 1.000 18.00648 116 ALA A N 1
ATOM 934 C CA . ALA A 1 116 ? 22.94541 9.30012 120.26775 1.000 19.54648 116 ALA A CA 1
ATOM 935 C C . ALA A 1 116 ? 21.98035 8.63876 121.24115 1.000 18.57648 116 ALA A C 1
ATOM 936 O O . ALA A 1 116 ? 22.24664 8.54921 122.44499 1.000 16.11648 116 ALA A O 1
ATOM 938 N N . THR A 1 117 ? 20.85129 8.16109 120.71716 1.000 13.76525 117 THR A N 1
ATOM 939 C CA . THR A 1 117 ? 19.83951 7.53500 121.55723 1.000 15.69525 117 THR A CA 1
ATOM 940 C C . THR A 1 117 ? 19.41375 6.19628 120.99432 1.000 15.82525 117 THR A C 1
ATOM 941 O O . THR A 1 117 ? 18.89725 6.12531 119.87279 1.000 14.93525 117 THR A O 1
ATOM 945 N N . LEU A 1 118 ? 19.57909 5.15319 121.79784 1.000 14.25782 118 LEU A N 1
ATOM 946 C CA . LEU A 1 118 ? 19.13374 3.82018 121.43251 1.000 12.95782 118 LEU A CA 1
ATOM 947 C C . LEU A 1 118 ? 17.71822 3.65580 121.97299 1.000 14.51782 118 LEU A C 1
ATOM 948 O O . LEU A 1 118 ? 17.48039 3.86017 123.17333 1.000 14.48782 118 LEU A O 1
ATOM 953 N N . ILE A 1 119 ? 16.77437 3.36710 121.07555 1.000 11.02153 119 ILE A N 1
ATOM 954 C CA . ILE A 1 119 ? 15.35413 3.32584 121.38674 1.000 11.47153 119 ILE A CA 1
ATOM 955 C C . ILE A 1 119 ? 14.83505 1.95197 121.03054 1.000 13.52153 119 ILE A C 1
ATOM 956 O O . ILE A 1 119 ? 15.09064 1.44696 119.93131 1.000 12.49153 119 ILE A O 1
ATOM 961 N N . ILE A 1 120 ? 14.08743 1.35700 121.93754 1.000 11.36393 120 ILE A N 1
ATOM 962 C CA . ILE A 1 120 ? 13.35299 0.14962 121.62573 1.000 12.83393 120 ILE A CA 1
ATOM 963 C C . ILE A 1 120 ? 11.87566 0.45258 121.80303 1.000 14.58393 120 ILE A C 1
ATOM 964 O O . ILE A 1 120 ? 11.46602 1.01330 122.82682 1.000 11.77393 120 ILE A O 1
ATOM 969 N N . GLU A 1 121 ? 11.10340 0.14310 120.76803 1.000 17.21707 121 GLU A N 1
ATOM 970 C CA . GLU A 1 121 ? 9.66452 0.36203 120.70133 1.000 17.09707 121 GLU A CA 1
ATOM 971 C C . GLU A 1 121 ? 8.99160 -0.99288 120.71620 1.000 16.43707 121 GLU A C 1
ATOM 972 O O . GLU A 1 121 ? 9.19444 -1.78341 119.79487 1.000 17.86707 121 GLU A O 1
ATOM 978 N N . ILE A 1 122 ? 8.17960 -1.25248 121.73168 1.000 19.70636 122 ILE A N 1
ATOM 979 C CA . ILE A 1 122 ? 7.32074 -2.42942 121.75047 1.000 19.15636 122 ILE A CA 1
ATOM 980 C C . ILE A 1 122 ? 5.88130 -1.94478 121.63782 1.000 24.22636 122 ILE A C 1
ATOM 981 O O . ILE A 1 122 ? 5.24827 -1.57650 122.63412 1.000 28.55636 122 ILE A O 1
ATOM 986 N N . MET A 1 123 ? 5.34988 -1.91990 120.42286 1.000 31.59796 123 MET A N 1
ATOM 987 C CA . MET A 1 123 ? 4.00068 -1.40738 120.21769 1.000 36.57796 123 MET A CA 1
ATOM 988 C C . MET A 1 123 ? 3.04039 -2.55393 119.92343 1.000 42.01796 123 MET A C 1
ATOM 989 O O . MET A 1 123 ? 3.42532 -3.73371 119.87860 1.000 36.98796 123 MET A O 1
ATOM 994 N N . GLY A 1 124 ? 1.77232 -2.18600 119.71703 1.000 40.72232 124 GLY A N 1
ATOM 995 C CA . GLY A 1 124 ? 0.76808 -3.18944 119.40477 1.000 46.55232 124 GLY A CA 1
ATOM 996 C C . GLY A 1 124 ? 1.04563 -3.89618 118.09307 1.000 42.96232 124 GLY A C 1
ATOM 997 O O . GLY A 1 124 ? 1.12450 -5.12668 118.03702 1.000 50.13232 124 GLY A O 1
ATOM 998 N N . LYS A 1 125 ? 1.21356 -3.12678 117.02077 1.000 36.70090 125 LYS A N 1
ATOM 999 C CA . LYS A 1 125 ? 1.34837 -3.74385 115.71197 1.000 41.06090 125 LYS A CA 1
ATOM 1000 C C . LYS A 1 125 ? 2.80373 -3.93096 115.31159 1.000 41.99090 125 LYS A C 1
ATOM 1001 O O . LYS A 1 125 ? 3.13882 -4.93282 114.67106 1.000 39.26090 125 LYS A O 1
ATOM 1007 N N . HIS A 1 126 ? 3.68328 -3.01226 115.70342 1.000 37.49738 126 HIS A N 1
ATOM 1008 C CA . HIS A 1 126 ? 5.05876 -3.01307 115.23178 1.000 34.24738 126 HIS A CA 1
ATOM 1009 C C . HIS A 1 126 ? 6.01846 -2.78221 116.39272 1.000 33.41738 126 HIS A C 1
ATOM 1010 O O . HIS A 1 126 ? 5.75716 -1.97455 117.29143 1.000 36.53738 126 HIS A O 1
ATOM 1017 N N . SER A 1 127 ? 7.11848 -3.51866 116.37064 1.000 29.26199 127 SER A N 1
ATOM 1018 C CA . SER A 1 127 ? 8.20102 -3.40215 117.32732 1.000 21.18199 127 SER A CA 1
ATOM 1019 C C . SER A 1 127 ? 9.44324 -2.99370 116.56573 1.000 22.04199 127 SER A C 1
ATOM 1020 O O . SER A 1 127 ? 9.60047 -3.35965 115.39336 1.000 18.96199 127 SER A O 1
ATOM 1023 N N . ASN A 1 128 ? 10.32921 -2.23883 117.21675 1.000 15.79203 128 ASN A N 1
ATOM 1024 C CA . ASN A 1 128 ? 11.51474 -1.84756 116.47319 1.000 13.75203 128 ASN A CA 1
ATOM 1025 C C . ASN A 1 128 ? 12.59261 -1.38561 117.43722 1.000 15.68203 128 ASN A C 1
ATOM 1026 O O . ASN A 1 128 ? 12.33030 -1.09902 118.61095 1.000 14.63203 128 ASN A O 1
ATOM 1031 N N . ILE A 1 129 ? 13.81546 -1.33252 116.91188 1.000 13.46980 129 ILE A N 1
ATOM 1032 C CA . ILE A 1 129 ? 14.98561 -0.85366 117.62411 1.000 14.38980 129 ILE A CA 1
ATOM 1033 C C . ILE A 1 129 ? 15.66381 0.18613 116.73708 1.000 15.50980 129 ILE A C 1
ATOM 1034 O O . ILE A 1 129 ? 15.93687 -0.07536 115.55923 1.000 17.55980 129 ILE A O 1
ATOM 1039 N N . LEU A 1 130 ? 15.89720 1.37363 117.28992 1.000 12.34950 130 LEU A N 1
ATOM 1040 C CA . LEU A 1 130 ? 16.37727 2.50891 116.52736 1.000 10.96950 130 LEU A CA 1
ATOM 1041 C C . LEU A 1 130 ? 17.55922 3.16122 117.23353 1.000 13.97950 130 LEU A C 1
ATOM 1042 O O . LEU A 1 130 ? 17.61140 3.21552 118.46855 1.000 14.72950 130 LEU A O 1
ATOM 1047 N N . LEU A 1 131 ? 18.51403 3.63547 116.43865 1.000 11.84178 131 LEU A N 1
ATOM 1048 C CA . LEU A 1 131 ? 19.56714 4.53150 116.89245 1.000 12.15178 131 LEU A CA 1
ATOM 1049 C C . LEU A 1 131 ? 19.34239 5.87431 116.20835 1.000 16.86178 131 LEU A C 1
ATOM 1050 O O . LEU A 1 131 ? 19.19267 5.93472 114.98104 1.000 16.30178 131 LEU A O 1
ATOM 1055 N N . VAL A 1 132 ? 19.27930 6.94267 117.00257 1.000 16.89298 132 VAL A N 1
ATOM 1056 C CA . VAL A 1 132 ? 18.88336 8.26261 116.51953 1.000 19.03298 132 VAL A CA 1
ATOM 1057 C C . VAL A 1 132 ? 19.91863 9.27723 116.98659 1.000 18.38298 132 VAL A C 1
ATOM 1058 O O . VAL A 1 132 ? 20.27060 9.31629 118.17669 1.000 15.64298 132 VAL A O 1
ATOM 1062 N N . ASP A 1 133 ? 20.41858 10.08378 116.04652 1.000 23.03135 133 ASP A N 1
ATOM 1063 C CA . ASP A 1 133 ? 21.27162 11.20616 116.41020 1.000 20.20135 133 ASP A CA 1
ATOM 1064 C C . ASP A 1 133 ? 20.49569 12.16597 117.30092 1.000 25.47135 133 ASP A C 1
ATOM 1065 O O . ASP A 1 133 ? 19.32606 12.46780 117.04761 1.000 24.18135 133 ASP A O 1
ATOM 1070 N N . LYS A 1 134 ? 21.14413 12.64489 118.36383 1.000 28.13936 134 LYS A N 1
ATOM 1071 C CA . LYS A 1 134 ? 20.43506 13.51296 119.29759 1.000 32.71936 134 LYS A CA 1
ATOM 1072 C C . LYS A 1 134 ? 20.23399 14.91604 118.71902 1.000 29.98936 134 LYS A C 1
ATOM 1073 O O . LYS A 1 134 ? 19.11076 15.42775 118.68925 1.000 31.83936 134 LYS A O 1
ATOM 1079 N N . SER A 1 135 ? 21.30501 15.54606 118.23332 1.000 28.13047 135 SER A N 1
ATOM 1080 C CA . SER A 1 135 ? 21.20659 16.94945 117.83184 1.000 37.67047 135 SER A CA 1
ATOM 1081 C C . SER A 1 135 ? 20.28209 17.13320 116.62820 1.000 35.68047 135 SER A C 1
ATOM 1082 O O . SER A 1 135 ? 19.53169 18.11430 116.56701 1.000 41.45047 135 SER A O 1
ATOM 1085 N N . SER A 1 136 ? 20.31248 16.19747 115.66841 1.000 28.76524 136 SER A N 1
ATOM 1086 C CA . SER A 1 136 ? 19.52815 16.29997 114.43919 1.000 27.53524 136 SER A CA 1
ATOM 1087 C C . SER A 1 136 ? 18.17964 15.58252 114.49247 1.000 28.34524 136 SER A C 1
ATOM 1088 O O . SER A 1 136 ? 17.29356 15.91834 113.69914 1.000 27.17524 136 SER A O 1
ATOM 1091 N N . HIS A 1 137 ? 18.02132 14.58835 115.37352 1.000 27.25581 137 HIS A N 1
ATOM 1092 C CA . HIS A 1 137 ? 16.82832 13.74887 115.48636 1.000 30.06581 137 HIS A CA 1
ATOM 1093 C C . HIS A 1 137 ? 16.62332 12.85047 114.28297 1.000 24.20581 137 HIS A C 1
ATOM 1094 O O . HIS A 1 137 ? 15.49738 12.44053 114.00709 1.000 28.52581 137 HIS A O 1
ATOM 1101 N N . LYS A 1 138 ? 17.68124 12.53597 113.55686 1.000 24.25494 138 LYS A N 1
ATOM 1102 C CA . LYS A 1 138 ? 17.58795 11.67911 112.38522 1.000 24.72494 138 LYS A CA 1
ATOM 1103 C C . LYS A 1 138 ? 17.96038 10.25460 112.77001 1.000 22.56494 138 LYS A C 1
ATOM 1104 O O . LYS A 1 138 ? 18.87764 10.03064 113.56802 1.000 18.52494 138 LYS A O 1
ATOM 1110 N N . ILE A 1 139 ? 17.22257 9.29271 112.21541 1.000 21.37738 139 ILE A N 1
ATOM 1111 C CA . ILE A 1 139 ? 17.58223 7.89652 112.40404 1.000 21.52738 139 ILE A CA 1
ATOM 1112 C C . ILE A 1 139 ? 18.94176 7.64784 111.77881 1.000 17.71738 139 ILE A C 1
ATOM 1113 O O . ILE A 1 139 ? 19.16774 7.98567 110.61289 1.000 19.80738 139 ILE A O 1
ATOM 1118 N N . LEU A 1 140 ? 19.85543 7.06061 112.55936 1.000 16.34908 140 LEU A N 1
ATOM 1119 C CA . LEU A 1 140 ? 21.14523 6.55238 112.10161 1.000 14.49908 140 LEU A CA 1
ATOM 1120 C C . LEU A 1 140 ? 21.04900 5.12477 111.57433 1.000 17.03908 140 LEU A C 1
ATOM 1121 O O . LEU A 1 140 ? 21.65529 4.79483 110.55506 1.000 23.77908 140 LEU A O 1
ATOM 1126 N N . GLU A 1 141 ? 20.30445 4.26554 112.25459 1.000 16.45372 141 GLU A N 1
ATOM 1127 C CA . GLU A 1 141 ? 19.94636 2.95061 111.74294 1.000 16.11372 141 GLU A CA 1
ATOM 1128 C C . GLU A 1 141 ? 18.76335 2.45876 112.56783 1.000 17.09372 141 GLU A C 1
ATOM 1129 O O . GLU A 1 141 ? 18.45767 2.99631 113.63725 1.000 17.17372 141 GLU A O 1
ATOM 1135 N N . VAL A 1 142 ? 18.09691 1.43570 112.04752 1.000 14.10348 142 VAL A N 1
ATOM 1136 C CA . VAL A 1 142 ? 16.88403 0.88954 112.63570 1.000 14.47348 142 VAL A CA 1
ATOM 1137 C C . VAL A 1 142 ? 16.81352 -0.56906 112.22214 1.000 15.35348 142 VAL A C 1
ATOM 1138 O O . VAL A 1 142 ? 17.12988 -0.90869 111.08008 1.000 12.83348 142 VAL A O 1
ATOM 1142 N N . ILE A 1 143 ? 16.40341 -1.43360 113.16122 1.000 15.69837 143 ILE A N 1
ATOM 1143 C CA . ILE A 1 143 ? 16.56388 -2.87124 112.95221 1.000 14.38837 143 ILE A CA 1
ATOM 1144 C C . ILE A 1 143 ? 15.55220 -3.42621 111.94266 1.000 15.99837 143 ILE A C 1
ATOM 1145 O O . ILE A 1 143 ? 15.84602 -4.40777 111.25380 1.000 12.54837 143 ILE A O 1
ATOM 1150 N N . LYS A 1 144 ? 14.36368 -2.82360 111.81803 1.000 18.95173 144 LYS A N 1
ATOM 1151 C CA . LYS A 1 144 ? 13.41840 -3.17779 110.75270 1.000 18.56173 144 LYS A CA 1
ATOM 1152 C C . LYS A 1 144 ? 13.19663 -1.92634 109.91699 1.000 18.89173 144 LYS A C 1
ATOM 1153 O O . LYS A 1 144 ? 12.60543 -0.95685 110.40108 1.000 21.41173 144 LYS A O 1
ATOM 1159 N N . HIS A 1 145 ? 13.68604 -1.93215 108.67791 1.000 16.33591 145 HIS A N 1
ATOM 1160 C CA . HIS A 1 145 ? 13.48461 -0.78371 107.80531 1.000 18.12591 145 HIS A CA 1
ATOM 1161 C C . HIS A 1 145 ? 12.05329 -0.74231 107.30639 1.000 21.61591 145 HIS A C 1
ATOM 1162 O O . HIS A 1 145 ? 11.46839 -1.76554 106.94738 1.000 20.33591 145 HIS A O 1
ATOM 1169 N N . VAL A 1 146 ? 11.50018 0.45799 107.26369 1.000 21.01161 146 VAL A N 1
ATOM 1170 C CA . VAL A 1 146 ? 10.18272 0.69922 106.69973 1.000 30.54161 146 VAL A CA 1
ATOM 1171 C C . VAL A 1 146 ? 10.35085 1.74042 105.59854 1.000 28.40161 146 VAL A C 1
ATOM 1172 O O . VAL A 1 146 ? 10.62589 2.91357 105.88487 1.000 25.21161 146 VAL A O 1
ATOM 1176 N N . GLY A 1 147 ? 10.17752 1.31392 104.34356 1.000 26.00955 147 GLY A N 1
ATOM 1177 C CA . GLY A 1 147 ? 10.51855 2.15557 103.21402 1.000 28.04955 147 GLY A CA 1
ATOM 1178 C C . GLY A 1 147 ? 9.66294 3.40476 103.10188 1.000 28.60955 147 GLY A C 1
ATOM 1179 O O . GLY A 1 147 ? 8.56903 3.52255 103.66508 1.000 33.49955 147 GLY A O 1
ATOM 1180 N N . PHE A 1 148 ? 10.17990 4.36416 102.34461 1.000 27.91163 148 PHE A N 1
ATOM 1181 C CA . PHE A 1 148 ? 9.44832 5.60722 102.14196 1.000 33.91163 148 PHE A CA 1
ATOM 1182 C C . PHE A 1 148 ? 8.14359 5.34139 101.40583 1.000 30.89163 148 PHE A C 1
ATOM 1183 O O . PHE A 1 148 ? 8.09520 4.57626 100.44272 1.000 31.57163 148 PHE A O 1
ATOM 1191 N N . SER A 1 149 ? 7.08589 5.99860 101.85768 1.000 28.15439 149 SER A N 1
ATOM 1192 C CA . SER A 1 149 ? 5.76268 5.80366 101.28547 1.000 36.17439 149 SER A CA 1
ATOM 1193 C C . SER A 1 149 ? 5.01189 7.11851 101.38357 1.000 34.64439 149 SER A C 1
ATOM 1194 O O . SER A 1 149 ? 4.96131 7.72556 102.45854 1.000 37.29439 149 SER A O 1
ATOM 1197 N N . GLN A 1 150 ? 4.44429 7.55450 100.26468 1.000 36.58039 150 GLN A N 1
ATOM 1198 C CA . GLN A 1 150 ? 3.78730 8.85569 100.22318 1.000 39.72039 150 GLN A CA 1
ATOM 1199 C C . GLN A 1 150 ? 2.66086 8.91398 101.25395 1.000 37.17039 150 GLN A C 1
ATOM 1200 O O . GLN A 1 150 ? 1.87244 7.97205 101.39530 1.000 38.67039 150 GLN A O 1
ATOM 1206 N N . ASN A 1 151 ? 2.62931 10.00553 102.01392 1.000 35.82798 151 ASN A N 1
ATOM 1207 C CA . ASN A 1 151 ? 1.58077 10.29983 102.99027 1.000 35.36798 151 ASN A CA 1
ATOM 1208 C C . ASN A 1 151 ? 1.52945 9.31416 104.16682 1.000 34.57798 151 ASN A C 1
ATOM 1209 O O . ASN A 1 151 ? 0.53978 9.28718 104.90357 1.000 36.01798 151 ASN A O 1
ATOM 1214 N N . SER A 1 152 ? 2.57495 8.52037 104.40034 1.000 34.11172 152 SER A N 1
ATOM 1215 C CA . SER A 1 152 ? 2.60463 7.66086 105.57711 1.000 29.24172 152 SER A CA 1
ATOM 1216 C C . SER A 1 152 ? 3.00036 8.46080 106.82601 1.000 29.01172 152 SER A C 1
ATOM 1217 O O . SER A 1 152 ? 3.46960 9.60273 106.75450 1.000 25.61172 152 SER A O 1
ATOM 1220 N N . TYR A 1 153 ? 2.84829 7.82099 107.98851 1.000 25.90464 153 TYR A N 1
ATOM 1221 C CA . TYR A 1 153 ? 3.07428 8.51312 109.25178 1.000 23.99464 153 TYR A CA 1
ATOM 1222 C C . TYR A 1 153 ? 4.54762 8.85146 109.45623 1.000 23.18464 153 TYR A C 1
ATOM 1223 O O . TYR A 1 153 ? 4.87265 9.96284 109.88989 1.000 21.89464 153 TYR A O 1
ATOM 1232 N N . ARG A 1 154 ? 5.44968 7.90988 109.16598 1.000 20.80201 154 ARG A N 1
ATOM 1233 C CA . ARG A 1 154 ? 6.88294 8.16458 109.27030 1.000 20.74201 154 ARG A CA 1
ATOM 1234 C C . ARG A 1 154 ? 7.63137 7.18187 108.37928 1.000 20.50201 154 ARG A C 1
ATOM 1235 O O . ARG A 1 154 ? 7.12532 6.11657 108.02991 1.000 20.90201 154 ARG A O 1
ATOM 1243 N N . THR A 1 155 ? 8.84478 7.56858 108.01011 1.000 18.60851 155 THR A N 1
ATOM 1244 C CA . THR A 1 155 ? 9.78464 6.69977 107.32808 1.000 21.35851 155 THR A CA 1
ATOM 1245 C C . THR A 1 155 ?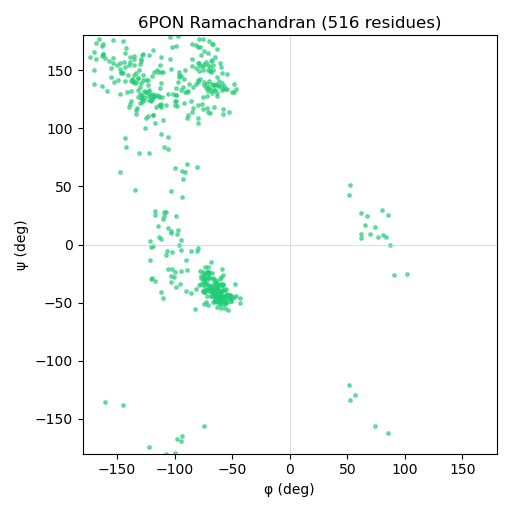 10.79103 6.20006 108.35229 1.000 18.71851 155 THR A C 1
ATOM 1246 O O . THR A 1 155 ? 11.34410 6.99194 109.11815 1.000 22.62851 155 THR A O 1
ATOM 1250 N N . LEU A 1 156 ? 11.00141 4.89291 108.40115 1.000 18.91186 156 LEU A N 1
ATOM 1251 C CA . LEU A 1 156 ? 11.98816 4.32174 109.32030 1.000 19.38186 156 LEU A CA 1
ATOM 1252 C C . LEU A 1 156 ? 13.14767 3.83391 108.46119 1.000 22.58186 156 LEU A C 1
ATOM 1253 O O . LEU A 1 156 ? 13.21944 2.66781 108.06542 1.000 22.30186 156 LEU A O 1
ATOM 1258 N N . LEU A 1 157 ? 14.04367 4.76404 108.14343 1.000 21.18385 157 LEU A N 1
ATOM 1259 C CA . LEU A 1 157 ? 15.18936 4.53902 107.28214 1.000 19.83385 157 LEU A CA 1
ATOM 1260 C C . LEU A 1 157 ? 16.31805 5.42173 107.78007 1.000 22.00385 157 LEU A C 1
ATOM 1261 O O . LEU A 1 157 ? 16.05871 6.51846 108.29245 1.000 25.50385 157 LEU A O 1
ATOM 1266 N N . PRO A 1 158 ? 17.56773 4.98185 107.64572 1.000 20.49713 158 PRO A N 1
ATOM 1267 C CA . PRO A 1 158 ? 18.70069 5.88608 107.87916 1.000 23.88713 158 PRO A CA 1
ATOM 1268 C C . PRO A 1 158 ? 18.52112 7.17456 107.09406 1.000 24.76713 158 PRO A C 1
ATOM 1269 O O . PRO A 1 158 ? 18.20807 7.15044 105.90415 1.000 25.84713 158 PRO A O 1
ATOM 1273 N N . GLY A 1 159 ? 18.70941 8.30939 107.77105 1.000 24.45970 159 GLY A N 1
ATOM 1274 C CA . GLY A 1 159 ? 18.57735 9.60577 107.16853 1.000 19.47970 159 GLY A CA 1
ATOM 1275 C C . GLY A 1 159 ? 17.27251 10.30769 107.48794 1.000 24.05970 159 GLY A C 1
ATOM 1276 O O . GLY A 1 159 ? 17.22063 11.54115 107.45244 1.000 23.74970 159 GLY A O 1
ATOM 1277 N N . SER A 1 160 ? 16.22362 9.55689 107.80637 1.000 21.70566 160 SER A N 1
ATOM 1278 C CA . SER A 1 160 ? 14.92152 10.15017 108.07700 1.000 20.48566 160 SER A CA 1
ATOM 1279 C C . SER A 1 160 ? 14.82754 10.67758 109.50322 1.000 21.04566 160 SER A C 1
ATOM 1280 O O . SER A 1 160 ? 15.48719 10.18046 110.42402 1.000 25.70566 160 SER A O 1
ATOM 1283 N N . THR A 1 161 ? 13.98860 11.69080 109.67967 1.000 19.84156 161 THR A N 1
ATOM 1284 C CA . THR A 1 161 ? 13.71335 12.21024 111.01144 1.000 22.27156 161 THR A CA 1
ATOM 1285 C C . THR A 1 161 ? 12.93580 11.18882 111.81952 1.000 16.05156 161 THR A C 1
ATOM 1286 O O . THR A 1 161 ? 11.96030 10.61070 111.34182 1.000 16.03156 161 THR A O 1
ATOM 1290 N N . TYR A 1 162 ? 13.37302 10.96279 113.04350 1.000 18.48518 162 TYR A N 1
ATOM 1291 C CA . TYR A 1 162 ? 12.63795 10.09202 113.94293 1.000 15.55518 162 TYR A CA 1
ATOM 1292 C C . TYR A 1 162 ? 11.36571 10.77824 114.39625 1.000 15.88518 162 TYR A C 1
ATOM 1293 O O . TYR A 1 162 ? 11.41349 11.90086 114.90125 1.000 18.95518 162 TYR A O 1
ATOM 1302 N N . ILE A 1 163 ? 10.23292 10.09170 114.24578 1.000 17.93527 163 ILE A N 1
ATOM 1303 C CA . ILE A 1 163 ? 8.94654 10.53850 114.77796 1.000 17.20527 163 ILE A CA 1
ATOM 1304 C C . ILE A 1 163 ? 8.46299 9.50747 115.79138 1.000 18.90527 163 ILE A C 1
ATOM 1305 O O . ILE A 1 163 ? 8.39171 8.31298 115.48642 1.000 19.31527 163 ILE A O 1
ATOM 1310 N N . ALA A 1 164 ? 8.13653 9.96150 116.98902 1.000 16.84184 164 ALA A N 1
ATOM 1311 C CA . ALA A 1 164 ? 7.78403 9.03301 118.04441 1.000 18.74184 164 ALA A CA 1
ATOM 1312 C C . ALA A 1 164 ? 6.42326 8.39936 117.77082 1.000 18.72184 164 ALA A C 1
ATOM 1313 O O . ALA A 1 164 ? 5.60465 8.95945 117.05190 1.000 18.20184 164 ALA A O 1
ATOM 1315 N N . PRO A 1 165 ? 6.17150 7.20896 118.30903 1.000 23.00723 165 PRO A N 1
ATOM 1316 C CA . PRO A 1 165 ? 4.84059 6.62236 118.18269 1.000 17.71723 165 PRO A CA 1
ATOM 1317 C C . PRO A 1 165 ? 3.79543 7.52316 118.80745 1.000 21.85723 165 PRO A C 1
ATOM 1318 O O . PRO A 1 165 ? 4.08807 8.27660 119.75677 1.000 20.52723 165 PRO A O 1
ATOM 1322 N N . PRO A 1 166 ? 2.54930 7.46026 118.32598 1.000 22.80620 166 PRO A N 1
ATOM 1323 C CA . PRO A 1 166 ? 1.47685 8.25457 118.93721 1.000 23.66620 166 PRO A CA 1
ATOM 1324 C C . PRO A 1 166 ? 1.14466 7.73450 120.32403 1.000 29.81620 166 PRO A C 1
ATOM 1325 O O . PRO A 1 166 ? 1.25668 6.54027 120.60806 1.000 29.71620 166 PRO A O 1
ATOM 1329 N N . SER A 1 167 ? 0.72558 8.64343 121.18636 1.000 31.45202 167 SER A N 1
ATOM 1330 C CA . SER A 1 167 ? 0.30824 8.29360 122.53337 1.000 33.76202 167 SER A CA 1
ATOM 1331 C C . SER A 1 167 ? -1.20680 8.19901 122.60001 1.000 34.52202 167 SER A C 1
ATOM 1332 O O . SER A 1 167 ? -1.91977 8.55558 121.66310 1.000 36.62202 167 SER A O 1
ATOM 1335 N N . THR A 1 168 ? -1.70274 7.70830 123.72548 1.000 34.94295 168 THR A N 1
ATOM 1336 C CA . THR A 1 168 ? -3.13240 7.73037 123.97344 1.000 27.97295 168 THR A CA 1
ATOM 1337 C C . THR A 1 168 ? -3.44579 8.82301 124.96698 1.000 28.15295 168 THR A C 1
ATOM 1338 O O . THR A 1 168 ? -2.56002 9.51892 125.47730 1.000 25.49295 168 THR A O 1
ATOM 1342 N N . GLU A 1 169 ? -4.73800 8.95665 125.24552 1.000 27.50254 169 GLU A N 1
ATOM 1343 C CA . GLU A 1 169 ? -5.22970 9.89486 126.23348 1.000 27.93254 169 GLU A CA 1
ATOM 1344 C C . GLU A 1 169 ? -5.21187 9.31678 127.63839 1.000 20.44254 169 GLU A C 1
ATOM 1345 O O . GLU A 1 169 ? -5.50519 10.04395 128.58895 1.000 24.14254 169 GLU A O 1
ATOM 1351 N N . SER A 1 170 ? -4.86896 8.04049 127.79934 1.000 22.10266 170 SER A N 1
ATOM 1352 C CA . SER A 1 170 ? -4.90466 7.45460 129.13166 1.000 24.87266 170 SER A CA 1
ATOM 1353 C C . SER A 1 170 ? -3.71664 7.93928 129.95793 1.000 19.47266 170 SER A C 1
ATOM 1354 O O . SER A 1 170 ? -2.65826 8.28922 129.42570 1.000 22.91266 170 SER A O 1
ATOM 1357 N N . LEU A 1 171 ? -3.90025 7.94592 131.27175 1.000 16.08334 171 LEU A N 1
ATOM 1358 C CA . LEU A 1 171 ? -2.99707 8.63406 132.17994 1.000 18.09334 171 LEU A CA 1
ATOM 1359 C C . LEU A 1 171 ? -1.91096 7.72256 132.74587 1.000 20.38334 171 LEU A C 1
ATOM 1360 O O . LEU A 1 171 ? -2.14210 6.53843 133.02256 1.000 18.96334 171 LEU A O 1
ATOM 1365 N N . ASN A 1 172 ? -0.72754 8.29483 132.93251 1.000 17.77422 172 ASN A N 1
ATOM 1366 C CA . ASN A 1 172 ? 0.36913 7.59118 133.56646 1.000 17.32422 172 ASN A CA 1
ATOM 1367 C C . ASN A 1 172 ? 0.05068 7.37218 135.03981 1.000 19.13422 172 ASN A C 1
ATOM 1368 O O . ASN A 1 172 ? 0.02131 8.34666 135.80745 1.000 16.39422 172 ASN A O 1
ATOM 1373 N N . PRO A 1 173 ? -0.15154 6.12579 135.47998 1.000 18.09429 173 PRO A N 1
ATOM 1374 C CA . PRO A 1 173 ? -0.50484 5.87777 136.88738 1.000 14.76429 173 PRO A CA 1
ATOM 1375 C C . PRO A 1 173 ? 0.60775 6.19695 137.85937 1.000 15.85429 173 PRO A C 1
ATOM 1376 O O . PRO A 1 173 ? 0.32821 6.47075 139.03268 1.000 17.47429 173 PRO A O 1
ATOM 1380 N N . PHE A 1 174 ? 1.86030 6.17385 137.40843 1.000 18.92163 174 PHE A N 1
ATOM 1381 C CA . PHE A 1 174 ? 2.98741 6.39620 138.30034 1.000 17.88163 174 PHE A CA 1
ATOM 1382 C C . PHE A 1 174 ? 3.12322 7.86894 138.70498 1.000 19.10163 174 PHE A C 1
ATOM 1383 O O . PHE A 1 174 ? 3.62139 8.16765 139.79492 1.000 18.89163 174 PHE A O 1
ATOM 1391 N N . THR A 1 175 ? 2.68581 8.79693 137.86375 1.000 17.42178 175 THR A N 1
ATOM 1392 C CA . THR A 1 175 ? 2.99419 10.20887 138.05800 1.000 18.74178 175 THR A CA 1
ATOM 1393 C C . THR A 1 175 ? 1.75891 11.07802 138.20715 1.000 18.52178 175 THR A C 1
ATOM 1394 O O . THR A 1 175 ? 1.89464 12.29461 138.38587 1.000 20.27178 175 THR A O 1
ATOM 1398 N N . ILE A 1 176 ? 0.56500 10.49288 138.10568 1.000 17.36707 176 ILE A N 1
ATOM 1399 C CA . ILE A 1 176 ? -0.66264 11.26099 138.22016 1.000 19.18707 176 ILE A CA 1
ATOM 1400 C C . ILE A 1 176 ? -0.69315 11.99124 139.55899 1.000 23.41707 176 ILE A C 1
ATOM 1401 O O . ILE A 1 176 ? -0.31562 11.44312 140.60800 1.000 15.67707 176 ILE A O 1
ATOM 1406 N N . LYS A 1 177 ? -1.11293 13.25711 139.51080 1.000 25.83381 177 LYS A N 1
ATOM 1407 C CA . LYS A 1 177 ? -1.16953 14.10051 140.69655 1.000 26.47381 177 LYS A CA 1
ATOM 1408 C C . LYS A 1 177 ? -2.29996 13.65868 141.62415 1.000 30.87381 177 LYS A C 1
ATOM 1409 O O . LYS A 1 177 ? -3.32917 13.12804 141.17306 1.000 26.47381 177 LYS A O 1
ATOM 1415 N N . ASP A 1 178 ? -2.09293 13.89402 142.93814 1.000 33.42273 178 ASP A N 1
ATOM 1416 C CA . ASP A 1 178 ? -3.08967 13.52701 143.94932 1.000 30.06273 178 ASP A CA 1
ATOM 1417 C C . ASP A 1 178 ? -4.48596 13.96391 143.52579 1.000 29.74273 178 ASP A C 1
ATOM 1418 O O . ASP A 1 178 ? -5.45196 13.19362 143.63304 1.000 35.59273 178 ASP A O 1
ATOM 1423 N N . GLU A 1 179 ? -4.61364 15.18447 143.01455 1.000 28.20962 179 GLU A N 1
ATOM 1424 C CA . GLU A 1 179 ? -5.94949 15.72146 142.78335 1.000 34.29962 179 GLU A CA 1
ATOM 1425 C C . GLU A 1 179 ? -6.66891 14.94978 141.69323 1.000 28.70962 179 GLU A C 1
ATOM 1426 O O . GLU A 1 179 ? -7.80582 14.51321 141.89049 1.000 33.64962 179 GLU A O 1
ATOM 1432 N N . LYS A 1 180 ? -6.01117 14.75067 140.54056 1.000 31.14160 180 LYS A N 1
ATOM 1433 C CA . LYS A 1 180 ? -6.64812 14.04332 139.42558 1.000 28.32160 180 LYS A CA 1
ATOM 1434 C C . LYS A 1 180 ? -6.90343 12.57445 139.75271 1.000 23.20160 180 LYS A C 1
ATOM 1435 O O . LYS A 1 180 ? -7.95030 12.02594 139.38966 1.000 24.42160 180 LYS A O 1
ATOM 1441 N N . LEU A 1 181 ? -5.94607 11.91331 140.40571 1.000 22.98148 181 LEU A N 1
ATOM 1442 C CA . LEU A 1 181 ? -6.17245 10.54351 140.84876 1.000 26.96148 181 LEU A CA 1
ATOM 1443 C C . LEU A 1 181 ? -7.38882 10.46100 141.76580 1.000 27.44148 181 LEU A C 1
ATOM 1444 O O . LEU A 1 181 ? -8.28486 9.63178 141.56056 1.000 23.38148 181 LEU A O 1
ATOM 1449 N N . PHE A 1 182 ? -7.42229 11.31271 142.79445 1.000 26.95632 182 PHE A N 1
ATOM 1450 C CA . PHE A 1 182 ? -8.54014 11.32702 143.72407 1.000 26.29632 182 PHE A CA 1
ATOM 1451 C C . PHE A 1 182 ? -9.86790 11.38726 142.97593 1.000 27.47632 182 PHE A C 1
ATOM 1452 O O . PHE A 1 182 ? -10.79507 10.61215 143.25709 1.000 29.99632 182 PHE A O 1
ATOM 1460 N N . GLU A 1 183 ? -9.95453 12.27053 141.97712 1.000 24.11756 183 GLU A N 1
ATOM 1461 C CA . GLU A 1 183 ? -11.17187 12.38962 141.17824 1.000 23.15756 183 GLU A CA 1
ATOM 1462 C C . GLU A 1 183 ? -11.48675 11.09250 140.43097 1.000 24.21756 183 GLU A C 1
ATOM 1463 O O . GLU A 1 183 ? -12.64468 10.64322 140.40020 1.000 22.52756 183 GLU A O 1
ATOM 1469 N N . ILE A 1 184 ? -10.47218 10.47335 139.82150 1.000 22.46399 184 ILE A N 1
ATOM 1470 C CA . ILE A 1 184 ? -10.70258 9.21276 139.11758 1.000 23.24399 184 ILE A CA 1
ATOM 1471 C C . ILE A 1 184 ? -11.16902 8.12769 140.08082 1.000 21.76399 184 ILE A C 1
ATOM 1472 O O . ILE A 1 184 ? -12.07931 7.36278 139.76423 1.000 22.42399 184 ILE A O 1
ATOM 1477 N N . LEU A 1 185 ? -10.57094 8.05381 141.27468 1.000 21.06438 185 LEU A N 1
ATOM 1478 C CA . LEU A 1 185 ? -10.87260 6.96000 142.19516 1.000 22.62438 185 LEU A CA 1
ATOM 1479 C C . LEU A 1 185 ? -12.22882 7.12887 142.88648 1.000 25.87438 185 LEU A C 1
ATOM 1480 O O . LEU A 1 185 ? -12.89580 6.13260 143.19378 1.000 24.05438 185 LEU A O 1
ATOM 1485 N N . GLN A 1 186 ? -12.65584 8.36817 143.12474 1.000 28.04662 186 GLN A N 1
ATOM 1486 C CA . GLN A 1 186 ? -13.95160 8.63185 143.73287 1.000 24.76662 186 GLN A CA 1
ATOM 1487 C C . GLN A 1 186 ? -15.11476 8.43623 142.77306 1.000 25.18662 186 GLN A C 1
ATOM 1488 O O . GLN A 1 186 ? -16.23923 8.20130 143.23005 1.000 32.19662 186 GLN A O 1
ATOM 1494 N N . THR A 1 187 ? -14.88627 8.52633 141.45702 1.000 27.42609 187 THR A N 1
ATOM 1495 C CA . THR A 1 187 ? -15.99817 8.60439 140.52300 1.000 21.99609 187 THR A CA 1
ATOM 1496 C C . THR A 1 187 ? -16.04033 7.50485 139.47584 1.000 23.24609 187 THR A C 1
ATOM 1497 O O . THR A 1 187 ? -17.07207 7.35471 138.81637 1.000 29.15609 187 THR A O 1
ATOM 1501 N N . GLN A 1 188 ? -14.98232 6.73391 139.28877 1.000 23.03347 188 GLN A N 1
ATOM 1502 C CA . GLN A 1 188 ? -15.00952 5.70194 138.26755 1.000 18.64347 188 GLN A CA 1
ATOM 1503 C C . GLN A 1 188 ? -15.21463 4.32758 138.89887 1.000 20.34347 188 GLN A C 1
ATOM 1504 O O . GLN A 1 188 ? -14.85854 4.09847 140.05607 1.000 26.10347 188 GLN A O 1
ATOM 1510 N N . GLU A 1 189 ? -15.83039 3.42462 138.13621 1.000 22.91453 189 GLU A N 1
ATOM 1511 C CA . GLU A 1 189 ? -15.86240 2.00736 138.47920 1.000 27.38453 189 GLU A CA 1
ATOM 1512 C C . GLU A 1 189 ? -14.50733 1.37971 138.17681 1.000 18.96453 189 GLU A C 1
ATOM 1513 O O . GLU A 1 189 ? -14.11363 1.28267 137.01585 1.000 19.82453 189 GLU A O 1
ATOM 1519 N N . LEU A 1 190 ? -13.82167 0.89618 139.20659 1.000 20.67744 190 LEU A N 1
ATOM 1520 C CA . LEU A 1 190 ? -12.43627 0.45643 139.06315 1.000 16.53744 190 LEU A CA 1
ATOM 1521 C C . LEU A 1 190 ? -12.34496 -1.03840 138.75139 1.000 20.96744 190 LEU A C 1
ATOM 1522 O O . LEU A 1 190 ? -11.68764 -1.82620 139.43717 1.000 19.70744 190 LEU A O 1
ATOM 1527 N N . THR A 1 191 ? -13.01049 -1.41456 137.67233 1.000 21.49196 191 THR A N 1
ATOM 1528 C CA . THR A 1 191 ? -12.82103 -2.72712 137.08109 1.000 18.91196 191 THR A CA 1
ATOM 1529 C C . THR A 1 191 ? -11.53421 -2.74088 136.27904 1.000 20.27196 191 THR A C 1
ATOM 1530 O O . THR A 1 191 ? -11.07016 -1.69661 135.80288 1.000 20.32196 191 THR A O 1
ATOM 1534 N N . ALA A 1 192 ? -10.95179 -3.94124 136.14639 1.000 17.16741 192 ALA A N 1
ATOM 1535 C CA . ALA A 1 192 ? -9.72522 -4.11006 135.37223 1.000 19.00741 192 ALA A CA 1
ATOM 1536 C C . ALA A 1 192 ? -9.84085 -3.49046 133.98132 1.000 17.68741 192 ALA A C 1
ATOM 1537 O O . ALA A 1 192 ? -8.92229 -2.81196 133.51720 1.000 19.82741 192 ALA A O 1
ATOM 1539 N N . LYS A 1 193 ? -10.96498 -3.71617 133.30259 1.000 19.18068 193 LYS A N 1
ATOM 1540 C CA . LYS A 1 193 ? -11.15074 -3.15530 131.97236 1.000 23.55068 193 LYS A CA 1
ATOM 1541 C C . LYS A 1 193 ? -11.13653 -1.62561 132.02143 1.000 21.07068 193 LYS A C 1
ATOM 1542 O O . LYS A 1 193 ? -10.44604 -0.97469 131.22554 1.000 20.39068 193 LYS A O 1
ATOM 1548 N N . ASN A 1 194 ? -11.86391 -1.03181 132.97474 1.000 19.44414 194 ASN A N 1
ATOM 1549 C CA . ASN A 1 194 ? -11.86634 0.42376 133.07783 1.000 19.29414 194 ASN A CA 1
ATOM 1550 C C . ASN A 1 194 ? -10.47502 0.94286 133.40368 1.000 19.98414 194 ASN A C 1
ATOM 1551 O O . ASN A 1 194 ? -10.02764 1.95257 132.84519 1.000 20.52414 194 ASN A O 1
ATOM 1556 N N . LEU A 1 195 ? -9.76758 0.25242 134.29820 1.000 22.12578 195 LEU A N 1
ATOM 1557 C CA . LEU A 1 195 ? -8.41799 0.67302 134.64066 1.000 19.22578 195 LEU A CA 1
ATOM 1558 C C . LEU A 1 195 ? -7.50541 0.63808 133.41979 1.000 19.96578 195 LEU A C 1
ATOM 1559 O O . LEU A 1 195 ? -6.60795 1.47789 133.29006 1.000 20.36578 195 LEU A O 1
ATOM 1564 N N . GLN A 1 196 ? -7.71460 -0.31123 132.51027 1.000 19.11875 196 GLN A N 1
ATOM 1565 C CA . GLN A 1 196 ? -6.93314 -0.28174 131.28094 1.000 20.18875 196 GLN A CA 1
ATOM 1566 C C . GLN A 1 196 ? -7.27675 0.92330 130.41042 1.000 21.66875 196 GLN A C 1
ATOM 1567 O O . GLN A 1 196 ? -6.41754 1.40157 129.66162 1.000 19.61875 196 GLN A O 1
ATOM 1573 N N . SER A 1 197 ? -8.51423 1.42555 130.47281 1.000 17.9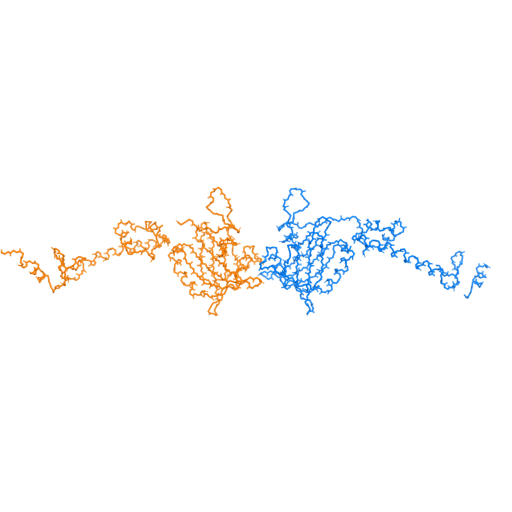4083 197 SER A N 1
ATOM 1574 C CA . SER A 1 197 ? -8.83153 2.59061 129.65360 1.000 19.22083 197 SER A CA 1
ATOM 1575 C C . SER A 1 197 ? -8.34993 3.85789 130.31564 1.000 15.67083 197 SER A C 1
ATOM 1576 O O . SER A 1 197 ? -7.88643 4.77063 129.63287 1.000 15.82083 197 SER A O 1
ATOM 1579 N N . LEU A 1 198 ? -8.46989 3.93334 131.64490 1.000 20.41093 198 LEU A N 1
ATOM 1580 C CA . LEU A 1 198 ? -8.10618 5.15648 132.35553 1.000 18.08093 198 LEU A CA 1
ATOM 1581 C C . LEU A 1 198 ? -6.59116 5.32912 132.44533 1.000 16.26093 198 LEU A C 1
ATOM 1582 O O . LEU A 1 198 ? -6.09327 6.45261 132.41477 1.000 17.34093 198 LEU A O 1
ATOM 1587 N N . PHE A 1 199 ? -5.83658 4.24995 132.54352 1.000 15.60094 199 PHE A N 1
ATOM 1588 C CA . PHE A 1 199 ? -4.42510 4.37004 132.86158 1.000 19.43094 199 PHE A CA 1
ATOM 1589 C C . PHE A 1 199 ? -3.58231 3.70827 131.78766 1.000 18.98094 199 PHE A C 1
ATOM 1590 O O . PHE A 1 199 ? -3.96052 2.67467 131.22581 1.000 19.08094 199 PHE A O 1
ATOM 1598 N N . GLN A 1 200 ? -2.45934 4.34196 131.48375 1.000 16.97588 200 GLN A N 1
ATOM 1599 C CA . GLN A 1 200 ? -1.59556 3.87411 130.41810 1.000 19.58588 200 GLN A CA 1
ATOM 1600 C C . GLN A 1 200 ? -0.70464 2.73766 130.90507 1.000 14.36588 200 GLN A C 1
ATOM 1601 O O . GLN A 1 200 ? -0.18879 2.76932 132.02680 1.000 13.73588 200 GLN A O 1
ATOM 1607 N N . GLY A 1 201 ? -0.56139 1.71584 130.06067 1.000 15.41710 201 GLY A N 1
ATOM 1608 C CA . GLY A 1 201 ? 0.46856 0.71152 130.24140 1.000 13.48710 201 GLY A CA 1
ATOM 1609 C C . GLY A 1 201 ? 0.17001 -0.36328 131.25619 1.000 14.86710 201 GLY A C 1
ATOM 1610 O O . GLY A 1 201 ? 1.09037 -0.88943 131.88606 1.000 17.10710 201 GLY A O 1
ATOM 1611 N N . LEU A 1 202 ? -1.08715 -0.70504 131.44626 1.000 17.47271 202 LEU A N 1
ATOM 1612 C CA . LEU A 1 202 ? -1.47365 -1.78384 132.33971 1.000 18.33271 202 LEU A CA 1
ATOM 1613 C C . LEU A 1 202 ? -1.94219 -2.96476 131.50084 1.000 15.30271 202 LEU A C 1
ATOM 1614 O O . LEU A 1 202 ? -2.90353 -2.83735 130.73533 1.000 14.48271 202 LEU A O 1
ATOM 1619 N N . GLY A 1 203 ? -1.26286 -4.10024 131.64367 1.000 15.39872 203 GLY A N 1
ATOM 1620 C CA . GLY A 1 203 ? -1.75312 -5.32618 131.05857 1.000 13.06872 203 GLY A CA 1
ATOM 1621 C C . GLY A 1 203 ? -2.98957 -5.84687 131.76909 1.000 16.04872 203 GLY A C 1
ATOM 1622 O O . GLY A 1 203 ? -3.33748 -5.45320 132.89307 1.000 19.34872 203 GLY A O 1
ATOM 1623 N N . ARG A 1 204 ? -3.66945 -6.76978 131.09791 1.000 17.81255 204 ARG A N 1
ATOM 1624 C CA . ARG A 1 204 ? -4.88956 -7.32704 131.66829 1.000 16.87255 204 ARG A CA 1
ATOM 1625 C C . ARG A 1 204 ? -4.62174 -8.01140 133.01536 1.000 17.68255 204 ARG A C 1
ATOM 1626 O O . ARG A 1 204 ? -5.41042 -7.86606 133.95463 1.000 15.37255 204 ARG A O 1
ATOM 1634 N N . ASP A 1 205 ? -3.50192 -8.73093 133.14559 1.000 15.56275 205 ASP A N 1
ATOM 1635 C CA . ASP A 1 205 ? -3.16540 -9.30373 134.44312 1.000 14.65275 205 ASP A CA 1
ATOM 1636 C C . ASP A 1 205 ? -2.88649 -8.21088 135.47264 1.000 15.54275 205 ASP A C 1
ATOM 1637 O O . ASP A 1 205 ? -3.41278 -8.24704 136.59657 1.000 13.72275 205 ASP A O 1
ATOM 1642 N N . THR A 1 206 ? -2.05768 -7.23094 135.10940 1.000 15.92456 206 THR A N 1
ATOM 1643 C CA . THR A 1 206 ? -1.77567 -6.14294 136.03292 1.000 15.88456 206 THR A CA 1
ATOM 1644 C C . THR A 1 206 ? -3.06743 -5.47506 136.46361 1.000 15.26456 206 THR A C 1
ATOM 1645 O O . THR A 1 206 ? -3.30462 -5.26020 137.65837 1.000 13.35456 206 THR A O 1
ATOM 1649 N N . ALA A 1 207 ? -3.93524 -5.17850 135.49215 1.000 15.18107 207 ALA A N 1
ATOM 1650 C CA . ALA A 1 207 ? -5.19644 -4.50680 135.78690 1.000 16.43107 207 ALA A CA 1
ATOM 1651 C C . ALA A 1 207 ? -6.08114 -5.35982 136.69272 1.000 17.03107 207 ALA A C 1
ATOM 1652 O O . ALA A 1 207 ? -6.65531 -4.85612 137.66224 1.000 16.22107 207 ALA A O 1
ATOM 1654 N N . ASN A 1 208 ? -6.21076 -6.65627 136.38766 1.000 16.08146 208 ASN A N 1
ATOM 1655 C CA . ASN A 1 208 ? -6.92256 -7.56440 137.29050 1.000 17.98146 208 ASN A CA 1
ATOM 1656 C C . ASN A 1 208 ? -6.34933 -7.51285 138.70385 1.000 14.74146 208 ASN A C 1
ATOM 1657 O O . ASN A 1 208 ? -7.09520 -7.50111 139.68998 1.000 18.40146 208 ASN A O 1
ATOM 1662 N N . GLU A 1 209 ? -5.02700 -7.49002 138.82700 1.000 15.34563 209 GLU A N 1
ATOM 1663 C CA . GLU A 1 209 ? -4.43759 -7.48088 140.15862 1.000 16.14563 209 GLU A CA 1
ATOM 1664 C C . GLU A 1 209 ? -4.68966 -6.15631 140.86229 1.000 18.83563 209 GLU A C 1
ATOM 1665 O O . GLU A 1 209 ? -4.92930 -6.13902 142.06882 1.000 16.04563 209 GLU A O 1
ATOM 1671 N N . LEU A 1 210 ? -4.65765 -5.03678 140.12431 1.000 17.17325 210 LEU A N 1
ATOM 1672 C CA . LEU A 1 210 ? -4.92310 -3.74639 140.75288 1.000 17.98325 210 LEU A CA 1
ATOM 1673 C C . LEU A 1 210 ? -6.36748 -3.65378 141.23969 1.000 19.12325 210 LEU A C 1
ATOM 1674 O O . LEU A 1 210 ? -6.63009 -3.14505 142.33964 1.000 19.58325 210 LEU A O 1
ATOM 1679 N N . GLU A 1 211 ? -7.31682 -4.12662 140.43407 1.000 16.79965 211 GLU A N 1
ATOM 1680 C CA . GLU A 1 211 ? -8.70183 -4.14796 140.88908 1.000 21.08965 211 GLU A CA 1
ATOM 1681 C C . GLU A 1 211 ? -8.83293 -4.94986 142.17570 1.000 20.61965 211 GLU A C 1
ATOM 1682 O O . GLU A 1 211 ? -9.48701 -4.50842 143.12311 1.000 18.18965 211 GLU A O 1
ATOM 1688 N N . ARG A 1 212 ? -8.19115 -6.11895 142.23190 1.000 18.09336 212 ARG A N 1
ATOM 1689 C CA . ARG A 1 212 ? -8.28230 -6.96954 143.41378 1.000 20.45336 212 ARG A CA 1
ATOM 1690 C C . ARG A 1 212 ? -7.68384 -6.27896 144.63083 1.000 22.68336 212 ARG A C 1
ATOM 1691 O O . ARG A 1 212 ? -8.29139 -6.25554 145.71078 1.000 25.67336 212 ARG A O 1
ATOM 1699 N N . ILE A 1 213 ? -6.48336 -5.71255 144.46717 1.000 20.48856 213 ILE A N 1
ATOM 1700 C CA . ILE A 1 213 ? -5.79187 -5.02151 145.54655 1.000 18.16856 213 ILE A CA 1
ATOM 1701 C C . ILE A 1 213 ? -6.66491 -3.91671 146.12710 1.000 23.29856 213 ILE A C 1
ATOM 1702 O O . ILE A 1 213 ? -6.73331 -3.73909 147.35183 1.000 24.04856 213 ILE A O 1
ATOM 1707 N N . LEU A 1 214 ? -7.32399 -3.13787 145.26092 1.000 21.60257 214 LEU A N 1
ATOM 1708 C CA . LEU A 1 214 ? -8.17886 -2.05695 145.74556 1.000 20.44257 214 LEU A CA 1
ATOM 1709 C C . LEU A 1 214 ? -9.30196 -2.60411 146.62847 1.000 22.97257 214 LEU A C 1
ATOM 1710 O O . LEU A 1 214 ? -9.60367 -2.04302 147.68784 1.000 22.18257 214 LEU A O 1
ATOM 1715 N N . VAL A 1 215 ? -9.90257 -3.72554 146.23394 1.000 17.91826 215 VAL A N 1
ATOM 1716 C CA . VAL A 1 215 ? -11.02039 -4.24690 147.00624 1.000 23.93826 215 VAL A CA 1
ATOM 1717 C C . VAL A 1 215 ? -10.52704 -4.86707 148.31129 1.000 24.42826 215 VAL A C 1
ATOM 1718 O O . VAL A 1 215 ? -11.13021 -4.66720 149.37546 1.000 18.79826 215 VAL A O 1
ATOM 1722 N N . SER A 1 216 ? -9.40798 -5.60044 148.26640 1.000 20.73910 216 SER A N 1
ATOM 1723 C CA . SER A 1 216 ? -8.97606 -6.28890 149.47768 1.000 26.52910 216 SER A CA 1
ATOM 1724 C C . SER A 1 216 ? -8.37453 -5.31990 150.49254 1.000 24.81910 216 SER A C 1
ATOM 1725 O O . SER A 1 216 ? -8.40653 -5.59435 151.69988 1.000 21.88910 216 SER A O 1
ATOM 1728 N N . GLU A 1 217 ? -7.82057 -4.19250 150.03183 1.000 22.42583 217 GLU A N 1
ATOM 1729 C CA . GLU A 1 217 ? -7.36161 -3.17390 150.97138 1.000 23.53583 217 GLU A CA 1
ATOM 1730 C C . GLU A 1 217 ? -8.54332 -2.44426 151.59947 1.000 23.97583 217 GLU A C 1
ATOM 1731 O O . GLU A 1 217 ? -8.48126 -2.04588 152.77210 1.000 20.62583 217 GLU A O 1
ATOM 1737 N N . LYS A 1 218 ? -9.62546 -2.26546 150.83574 1.000 20.33406 218 LYS A N 1
ATOM 1738 C CA . LYS A 1 218 ? -10.83918 -1.71100 151.41738 1.000 20.29406 218 LYS A CA 1
ATOM 1739 C C . LYS A 1 218 ? -11.39770 -2.65187 152.46790 1.000 19.50406 218 LYS A C 1
ATOM 1740 O O . LYS A 1 218 ? -11.84055 -2.20696 153.53176 1.000 19.83406 218 LYS A O 1
ATOM 1746 N N . LEU A 1 219 ? -11.32329 -3.96079 152.20667 1.000 18.29502 219 LEU A N 1
ATOM 1747 C CA . LEU A 1 219 ? -11.77098 -4.95049 153.17588 1.000 20.98502 219 LEU A CA 1
ATOM 1748 C C . LEU A 1 219 ? -10.98046 -4.84279 154.46731 1.000 23.57502 219 LEU A C 1
ATOM 1749 O O . LEU A 1 219 ? -11.54993 -4.86132 155.56935 1.000 22.92502 219 LEU A O 1
ATOM 1754 N N . SER A 1 220 ? -9.66102 -4.73583 154.34042 1.000 20.03888 220 SER A N 1
ATOM 1755 C CA . SER A 1 220 ? -8.79156 -4.57641 155.49526 1.000 18.81888 220 SER A CA 1
ATOM 1756 C C . SER A 1 220 ? -9.14063 -3.31170 156.27143 1.000 24.07888 220 SER A C 1
ATOM 1757 O O . SER A 1 220 ? -9.23191 -3.33075 157.50719 1.000 24.81888 220 SER A O 1
ATOM 1760 N N . ALA A 1 221 ? -9.32777 -2.19334 155.55663 1.000 20.39624 221 ALA A N 1
ATOM 1761 C CA . ALA A 1 221 ? -9.70470 -0.94586 156.20982 1.000 21.42624 221 ALA A CA 1
ATOM 1762 C C . ALA A 1 221 ? -11.06405 -1.07556 156.86169 1.000 21.81624 221 ALA A C 1
ATOM 1763 O O . ALA A 1 221 ? -11.30575 -0.48026 157.91973 1.000 23.38624 221 ALA A O 1
ATOM 1765 N N . PHE A 1 222 ? -11.95490 -1.85636 156.24173 1.000 20.34560 222 PHE A N 1
ATOM 1766 C CA . PHE A 1 222 ? -13.30656 -2.04420 156.75732 1.000 20.83560 222 PHE A CA 1
ATOM 1767 C C . PHE A 1 222 ? -13.28483 -2.76567 158.09550 1.000 22.68560 222 PHE A C 1
ATOM 1768 O O . PHE A 1 222 ? -13.97386 -2.35921 159.03680 1.000 20.37560 222 PHE A O 1
ATOM 1776 N N . ARG A 1 223 ? -12.52428 -3.86139 158.17646 1.000 21.95621 223 ARG A N 1
ATOM 1777 C CA . ARG A 1 223 ? -12.42377 -4.63965 159.40775 1.000 23.87621 223 ARG A CA 1
ATOM 1778 C C . ARG A 1 223 ? -11.83471 -3.80216 160.53025 1.000 24.91621 223 ARG A C 1
ATOM 1779 O O . ARG A 1 223 ? -12.38424 -3.75693 161.63356 1.000 25.52621 223 ARG A O 1
ATOM 1787 N N . ASN A 1 224 ? -10.69773 -3.14700 160.26592 1.000 21.19444 224 ASN A N 1
ATOM 1788 C CA . ASN A 1 224 ? -10.02667 -2.36836 161.29973 1.000 25.79444 224 ASN A CA 1
ATOM 1789 C C . ASN A 1 224 ? -10.95841 -1.32724 161.90214 1.000 25.51444 224 ASN A C 1
ATOM 1790 O O . ASN A 1 224 ? -10.92581 -1.08337 163.11231 1.000 31.05444 224 ASN A O 1
ATOM 1795 N N . PHE A 1 225 ? -11.80019 -0.70417 161.08130 1.000 23.22110 225 PHE A N 1
ATOM 1796 C CA . PHE A 1 225 ? -12.72408 0.28525 161.62448 1.000 24.54110 225 PHE A CA 1
ATOM 1797 C C . PHE A 1 225 ? -13.71312 -0.34878 162.60112 1.000 25.59110 225 PHE A C 1
ATOM 1798 O O . PHE A 1 225 ? -14.10338 0.27861 163.58872 1.000 22.89110 225 PHE A O 1
ATOM 1806 N N . PHE A 1 226 ? -14.10219 -1.59443 162.36596 1.000 24.37794 226 PHE A N 1
ATOM 1807 C CA . PHE A 1 226 ? -15.05067 -2.22559 163.25661 1.000 26.32794 226 PHE A CA 1
ATOM 1808 C C . PHE A 1 226 ? -14.39340 -3.05256 164.34886 1.000 27.58794 226 PHE A C 1
ATOM 1809 O O . PHE A 1 226 ? -15.09343 -3.50570 165.25387 1.000 32.31794 226 PHE A O 1
ATOM 1817 N N . ASN A 1 227 ? -13.07303 -3.21276 164.33926 1.000 28.24312 227 ASN A N 1
ATOM 1818 C CA . ASN A 1 227 ? -12.41582 -3.97732 165.39159 1.000 31.29312 227 ASN A CA 1
ATOM 1819 C C . ASN A 1 227 ? -11.51903 -3.12699 166.27689 1.000 26.50312 227 ASN A C 1
ATOM 1820 O O . ASN A 1 227 ? -10.85351 -3.66480 167.15958 1.000 35.08312 227 ASN A O 1
ATOM 1825 N N . GLN A 1 228 ? -11.51661 -1.81767 166.10264 1.000 26.91969 228 GLN A N 1
ATOM 1826 C CA . GLN A 1 228 ? -10.59347 -1.02516 166.88321 1.000 30.18969 228 GLN A CA 1
ATOM 1827 C C . GLN A 1 228 ? -11.13236 -0.81482 168.30218 1.000 30.97969 228 GLN A C 1
ATOM 1828 O O . GLN A 1 228 ? -12.33028 -0.93017 168.57354 1.000 31.69969 228 GLN A O 1
ATOM 1834 N N . GLU A 1 229 ? -10.20907 -0.54959 169.21967 1.000 34.50038 229 GLU A N 1
ATOM 1835 C CA . GLU A 1 229 ? -10.54016 -0.36963 170.62072 1.000 34.15038 229 GLU A CA 1
ATOM 1836 C C . GLU A 1 229 ? -11.37169 0.88717 170.81995 1.000 29.58038 229 GLU A C 1
ATOM 1837 O O . GLU A 1 229 ? -11.31378 1.83908 170.03543 1.000 29.88038 229 GLU A O 1
ATOM 1843 N N . THR A 1 230 ? -12.14970 0.88287 171.89638 1.000 25.87459 230 THR A N 1
ATOM 1844 C CA . THR A 1 230 ? -12.97626 2.03354 172.23609 1.000 27.51459 230 THR A CA 1
ATOM 1845 C C . THR A 1 230 ? -12.10046 3.21475 172.63473 1.000 27.35459 230 THR A C 1
ATOM 1846 O O . THR A 1 230 ? -11.19101 3.08140 173.45795 1.000 25.45459 230 THR A O 1
ATOM 1850 N N . LYS A 1 231 ? -12.37806 4.37149 172.04407 1.000 24.98808 231 LYS A N 1
ATOM 1851 C CA . LYS A 1 231 ? -11.67491 5.60675 172.36906 1.000 31.12808 231 LYS A CA 1
ATOM 1852 C C . LYS A 1 231 ? -12.70953 6.71755 172.31137 1.000 28.67808 231 LYS A C 1
ATOM 1853 O O . LYS A 1 231 ? -12.95125 7.30997 171.25230 1.000 28.73808 231 LYS A O 1
ATOM 1859 N N . PRO A 1 232 ? -13.33656 7.02850 173.44243 1.000 28.80630 232 PRO A N 1
ATOM 1860 C CA . PRO A 1 232 ? -14.44483 7.99579 173.44940 1.000 28.02630 232 PRO A CA 1
ATOM 1861 C C . PRO A 1 232 ? -14.01112 9.37869 172.98898 1.000 25.18630 232 PRO A C 1
ATOM 1862 O O . PRO A 1 232 ? -12.98018 9.89681 173.41573 1.000 25.96630 232 PRO A O 1
ATOM 1866 N N . CYS A 1 233 ? -14.83676 9.99398 172.13844 1.000 30.05520 233 CYS A N 1
ATOM 1867 C CA . CYS A 1 233 ? -14.50298 11.26405 171.50341 1.000 27.53520 233 CYS A CA 1
ATOM 1868 C C . CYS A 1 233 ? -15.75541 12.08846 171.24485 1.000 29.07520 233 CYS A C 1
ATOM 1869 O O . CYS A 1 233 ? -16.79477 11.55480 170.84592 1.000 30.88520 233 CYS A O 1
ATOM 1872 N N . LEU A 1 234 ? -15.63226 13.39690 171.43845 1.000 29.83837 234 LEU A N 1
ATOM 1873 C CA . LEU A 1 234 ? -16.63872 14.35311 171.00033 1.000 30.67837 234 LEU A CA 1
ATOM 1874 C C . LEU A 1 234 ? -16.32944 14.78865 169.57702 1.000 33.47837 234 LEU A C 1
ATOM 1875 O O . LEU A 1 234 ? -15.18838 15.15001 169.27668 1.000 39.14837 234 LEU A O 1
ATOM 1880 N N . THR A 1 235 ? -17.33622 14.75041 168.70407 1.000 36.11819 235 THR A N 1
ATOM 1881 C CA . THR A 1 235 ? -17.20796 15.30060 167.36109 1.000 37.08819 235 THR A CA 1
ATOM 1882 C C . THR A 1 235 ? -17.71383 16.74581 167.37069 1.000 40.26819 235 THR A C 1
ATOM 1883 O O . THR A 1 235 ? -17.87300 17.36180 168.42734 1.000 42.49819 235 THR A O 1
ATOM 1887 N N . GLU A 1 236 ? -17.97122 17.32022 166.19647 1.000 39.27443 236 GLU A N 1
ATOM 1888 C CA . GLU A 1 236 ? -18.37558 18.72110 166.17744 1.000 42.44443 236 GLU A CA 1
ATOM 1889 C C . GLU A 1 236 ? -19.78775 18.88611 166.72434 1.000 42.78443 236 GLU A C 1
ATOM 1890 O O . GLU A 1 236 ? -20.02584 19.69721 167.62825 1.000 42.53443 236 GLU A O 1
ATOM 1896 N N . THR A 1 237 ? -20.73714 18.11941 166.19319 1.000 40.39339 237 THR A N 1
ATOM 1897 C CA . THR A 1 237 ? -22.11986 18.19107 166.63778 1.000 45.19339 237 THR A CA 1
ATOM 1898 C C . THR A 1 237 ? -22.54593 16.99106 167.47219 1.000 40.62339 237 THR A C 1
ATOM 1899 O O . THR A 1 237 ? -23.66007 16.99718 168.01222 1.000 39.67339 237 THR A O 1
ATOM 1903 N N . SER A 1 238 ? -21.68962 15.98219 167.61911 1.000 33.46905 238 SER A N 1
ATOM 1904 C CA . SER A 1 238 ? -22.11201 14.74589 168.25904 1.000 30.26905 238 SER A CA 1
ATOM 1905 C C . SER A 1 238 ? -20.98178 14.12618 169.07243 1.000 33.04905 238 SER A C 1
ATOM 1906 O O . SER A 1 238 ? -20.24425 14.83508 169.76428 1.000 35.04905 238 SER A O 1
ATOM 1909 N N . PHE A 1 239 ? -20.83265 12.80597 168.98265 1.000 28.78094 239 PHE A N 1
ATOM 1910 C CA . PHE A 1 239 ? -19.88734 12.05766 169.80122 1.000 29.61094 239 PHE A CA 1
ATOM 1911 C C . PHE A 1 239 ? -19.64874 10.72094 169.11100 1.000 33.98094 239 PHE A C 1
ATOM 1912 O O . PHE A 1 239 ? -20.46196 10.27397 168.29316 1.000 27.73094 239 PHE A O 1
ATOM 1920 N N . SER A 1 240 ? -18.54517 10.06624 169.46488 1.000 30.18059 240 SER A N 1
ATOM 1921 C CA . SER A 1 240 ? -18.21344 8.84716 168.74802 1.000 26.35059 240 SER A CA 1
ATOM 1922 C C . SER A 1 240 ? -17.53880 7.85699 169.68019 1.000 27.06059 240 SER A C 1
ATOM 1923 O O . SER A 1 240 ? -16.82563 8.26134 170.60682 1.000 30.55059 240 SER A O 1
ATOM 1926 N N . PRO A 1 241 ? -17.73048 6.55450 169.45686 1.000 26.28730 241 PRO A N 1
ATOM 1927 C CA . PRO A 1 241 ? -17.04675 5.56240 170.29700 1.000 23.88730 241 PRO A CA 1
ATOM 1928 C C . PRO A 1 241 ? -15.57324 5.43033 169.96956 1.000 25.50730 241 PRO A C 1
ATOM 1929 O O . PRO A 1 241 ? -14.78740 5.00283 170.82370 1.000 29.08730 241 PRO A O 1
ATOM 1933 N N . VAL A 1 242 ? -15.18582 5.75087 168.74170 1.000 23.39142 242 VAL A N 1
ATOM 1934 C CA . VAL A 1 242 ? -13.78459 5.82593 168.33723 1.000 28.05142 242 VAL A CA 1
ATOM 1935 C C . VAL A 1 242 ? -13.57696 7.18694 167.68522 1.000 31.01142 242 VAL A C 1
ATOM 1936 O O . VAL A 1 242 ? -14.54816 7.86519 167.31616 1.000 29.47142 242 VAL A O 1
ATOM 1940 N N . PRO A 1 243 ? -12.32992 7.62203 167.53181 1.000 29.53208 243 PRO A N 1
ATOM 1941 C CA . PRO A 1 243 ? -12.08154 8.90755 166.85671 1.000 31.27208 243 PRO A CA 1
ATOM 1942 C C . PRO A 1 243 ? -12.48473 8.88604 165.38152 1.000 33.39208 243 PRO A C 1
ATOM 1943 O O . PRO A 1 243 ? -12.23531 7.91592 164.66203 1.000 26.82208 243 PRO A O 1
ATOM 1947 N N . PHE A 1 244 ? -13.12895 9.97146 164.94425 1.000 30.14967 244 PHE A N 1
ATOM 1948 C CA . PHE A 1 244 ? -13.60242 10.10746 163.56636 1.000 31.82967 244 PHE A CA 1
ATOM 1949 C C . PHE A 1 244 ? -12.74192 11.10897 162.80005 1.000 41.78967 244 PHE A C 1
ATOM 1950 O O . PHE A 1 244 ? -12.82398 12.31686 163.02829 1.000 39.68967 244 PHE A O 1
ATOM 1958 N N . ALA A 1 253 ? -12.04910 8.54299 178.61280 1.000 33.52317 253 ALA A N 1
ATOM 1959 C CA . ALA A 1 253 ? -11.97672 7.67493 179.80255 1.000 31.02317 253 ALA A CA 1
ATOM 1960 C C . ALA A 1 253 ? -12.90852 6.46017 179.70203 1.000 37.31317 253 ALA A C 1
ATOM 1961 O O . ALA A 1 253 ? -12.51221 5.31268 179.96527 1.000 32.25317 253 ALA A O 1
ATOM 1963 N N . ASN A 1 254 ? -14.16769 6.73745 179.37268 1.000 37.16161 254 ASN A N 1
ATOM 1964 C CA . ASN A 1 254 ? -15.10926 5.71573 178.94408 1.000 33.50161 254 ASN A CA 1
ATOM 1965 C C . ASN A 1 254 ? -16.26807 6.43424 178.27168 1.000 30.19161 254 ASN A C 1
ATOM 1966 O O . ASN A 1 254 ? -16.36209 7.66174 178.30387 1.000 29.26161 254 ASN A O 1
ATOM 1971 N N . LEU A 1 255 ? -17.14761 5.65287 177.64885 1.000 31.26296 255 LEU A N 1
ATOM 1972 C CA . LEU A 1 255 ? -18.23390 6.24186 176.87535 1.000 31.34296 255 LEU A CA 1
ATOM 1973 C C . LEU A 1 255 ? -19.27848 6.91915 177.75308 1.000 30.23296 255 LEU A C 1
ATOM 1974 O O . LEU A 1 255 ? -19.98416 7.82367 177.28315 1.000 29.60296 255 LEU A O 1
ATOM 1979 N N . SER A 1 256 ? -19.38702 6.52432 179.01591 1.000 30.19252 256 SER A N 1
ATOM 1980 C CA . SER A 1 256 ? -20.39846 7.14303 179.86666 1.000 34.84252 256 SER A CA 1
ATOM 1981 C C . SER A 1 256 ? -19.97350 8.53900 180.29814 1.000 27.54252 256 SER A C 1
ATOM 1982 O O . SER A 1 256 ? -20.79412 9.46952 180.32827 1.000 28.06252 256 SER A O 1
ATOM 1985 N N . ASP A 1 257 ? -18.69444 8.71416 180.61118 1.000 27.51079 257 ASP A N 1
ATOM 1986 C CA . ASP A 1 257 ? -18.21712 10.05345 180.92587 1.000 28.98079 257 ASP A CA 1
ATOM 1987 C C . ASP A 1 257 ? -18.37889 10.96853 179.73016 1.000 28.04079 257 ASP A C 1
ATOM 1988 O O . ASP A 1 257 ? -18.79508 12.12430 179.87025 1.000 32.39079 257 ASP A O 1
ATOM 1993 N N . LEU A 1 258 ? -18.09591 10.44742 178.53746 1.000 29.82844 258 LEU A N 1
ATOM 1994 C CA . LEU A 1 258 ? -18.32297 11.19397 177.30333 1.000 30.38844 258 LEU A CA 1
ATOM 1995 C C . LEU A 1 258 ? -19.76675 11.68107 177.18659 1.000 28.00844 258 LEU A C 1
ATOM 1996 O O . LEU A 1 258 ? -20.01571 12.86308 176.91473 1.000 31.54844 258 LEU A O 1
ATOM 2001 N N . LEU A 1 259 ? -20.73745 10.78125 177.38363 1.000 27.11591 259 LEU A N 1
ATOM 2002 C CA . LEU A 1 259 ? -22.13623 11.16511 177.20435 1.000 25.16591 259 LEU A CA 1
ATOM 2003 C C . LEU A 1 259 ? -22.60737 12.10377 178.30703 1.000 31.47591 259 LEU A C 1
ATOM 2004 O O . LEU A 1 259 ? -23.43343 12.98831 178.05528 1.000 31.15591 259 LEU A O 1
ATOM 2009 N N . ASP A 1 260 ? -22.11457 11.92941 179.53461 1.000 30.31281 260 ASP A N 1
ATOM 2010 C CA . ASP A 1 260 ? -22.41174 12.91951 180.56367 1.000 32.87281 260 ASP A CA 1
ATOM 2011 C C . ASP A 1 260 ? -22.00748 14.31436 180.09043 1.000 34.61281 260 ASP A C 1
ATOM 2012 O O . ASP A 1 260 ? -22.81405 15.25176 180.11728 1.000 31.68281 260 ASP A O 1
ATOM 2017 N N . THR A 1 261 ? -20.77946 14.45430 179.58025 1.000 35.17727 261 THR A N 1
ATOM 2018 C CA . THR A 1 261 ? -20.30219 15.77154 179.15561 1.000 32.72727 261 THR A CA 1
ATOM 2019 C C . THR A 1 261 ? -21.10931 16.31380 177.98214 1.000 35.43727 261 THR A C 1
ATOM 2020 O O . THR A 1 261 ? -21.41801 17.51199 177.93193 1.000 36.21727 261 THR A O 1
ATOM 2024 N N . TYR A 1 262 ? -21.48114 15.44236 177.03832 1.000 34.03307 262 TYR A N 1
ATOM 2025 C CA . TYR A 1 262 ? -22.18532 15.90454 175.84971 1.000 30.22307 262 TYR A CA 1
ATOM 2026 C C . TYR A 1 262 ? -23.56187 16.45390 176.17934 1.000 33.56307 262 TYR A C 1
ATOM 2027 O O . TYR A 1 262 ? -24.02737 17.37094 175.49995 1.000 42.11307 262 TYR A O 1
ATOM 2036 N N . TYR A 1 263 ? -24.23506 15.91215 177.19333 1.000 37.77023 263 TYR A N 1
ATOM 2037 C CA . TYR A 1 263 ? -25.58207 16.36987 177.55438 1.000 38.88023 263 TYR A CA 1
ATOM 2038 C C . TYR A 1 263 ? -25.50909 17.32928 178.74445 1.000 39.49023 263 TYR A C 1
ATOM 2039 O O . TYR A 1 263 ? -25.98047 17.05756 179.84534 1.000 40.48023 263 TYR A O 1
ATOM 2048 N N . LYS A 1 264 ? -24.88145 18.47249 178.49203 1.000 48.39541 264 LYS A N 1
ATOM 2049 C CA . LYS A 1 264 ? -24.83749 19.57616 179.44225 1.000 47.85541 264 LYS A CA 1
ATOM 2050 C C . LYS A 1 264 ? -24.83587 20.88222 178.65606 1.000 53.36541 264 LYS A C 1
ATOM 2051 O O . LYS A 1 264 ? -25.06702 20.88214 177.44102 1.000 52.96541 264 LYS A O 1
ATOM 2057 N N . SER B 1 2 ? 52.49329 9.15216 82.22900 1.000 33.61535 2 SER B N 1
ATOM 2058 C CA . SER B 1 2 ? 53.17593 9.41367 83.48541 1.000 26.23535 2 SER B CA 1
ATOM 2059 C C . SER B 1 2 ? 52.86204 8.25921 84.41781 1.000 23.34535 2 SER B C 1
ATOM 2060 O O . SER B 1 2 ? 53.69779 7.37584 84.61878 1.000 18.93535 2 SER B O 1
ATOM 2061 N N . PHE B 1 3 ? 51.64555 8.22652 84.96755 1.000 24.73382 3 PHE B N 1
ATOM 2062 C CA . PHE B 1 3 ? 51.20114 7.03703 85.69998 1.000 21.45382 3 PHE B CA 1
ATOM 2063 C C . PHE B 1 3 ? 50.52201 6.06588 84.73863 1.000 22.53382 3 PHE B C 1
ATOM 2064 O O . PHE B 1 3 ? 49.31273 5.83879 84.77581 1.000 20.78382 3 PHE B O 1
ATOM 2072 N N . ASP B 1 4 ? 51.34645 5.48664 83.86381 1.000 25.94407 4 ASP B N 1
ATOM 2073 C CA . ASP B 1 4 ? 50.92690 4.46954 82.91477 1.000 20.39407 4 ASP B CA 1
ATOM 2074 C C . ASP B 1 4 ? 51.30856 3.08205 83.43094 1.000 22.47407 4 ASP B C 1
ATOM 2075 O O . ASP B 1 4 ? 51.85793 2.92820 84.52865 1.000 20.71407 4 ASP B O 1
ATOM 2080 N N . GLY B 1 5 ? 50.99033 2.05499 82.62947 1.000 21.63050 5 GLY B N 1
ATOM 2081 C CA . GLY B 1 5 ? 51.35128 0.69442 83.00452 1.000 22.29050 5 GLY B CA 1
ATOM 2082 C C . GLY B 1 5 ? 52.84564 0.52694 83.21348 1.000 21.02050 5 GLY B C 1
ATOM 2083 O O . GLY B 1 5 ? 53.28481 -0.16649 84.13945 1.000 19.52050 5 GLY B O 1
ATOM 2084 N N . PHE B 1 6 ? 53.64241 1.17549 82.36409 1.000 20.11722 6 PHE B N 1
ATOM 2085 C CA . PHE B 1 6 ? 55.09532 1.11309 82.47792 1.000 20.98722 6 PHE B CA 1
ATOM 2086 C C . PHE B 1 6 ? 55.56084 1.63795 83.82964 1.000 22.11722 6 PHE B C 1
ATOM 2087 O O . PHE B 1 6 ? 56.35473 0.98548 84.51756 1.000 22.07722 6 PHE B O 1
ATOM 2095 N N . PHE B 1 7 ? 55.07644 2.82321 84.22637 1.000 20.39180 7 PHE B N 1
ATOM 2096 C CA . PHE B 1 7 ? 55.38659 3.34075 85.55639 1.000 21.12180 7 PHE B CA 1
ATOM 2097 C C . PHE B 1 7 ? 54.92780 2.37477 86.63879 1.000 21.96180 7 PHE B C 1
ATOM 2098 O O . PHE B 1 7 ? 55.65884 2.09123 87.59931 1.000 21.73180 7 PHE B O 1
ATOM 2106 N N . LEU B 1 8 ? 53.70625 1.86595 86.49976 1.000 19.42199 8 LEU B N 1
ATOM 2107 C CA . LEU B 1 8 ? 53.14107 0.99796 87.52094 1.000 20.02199 8 LEU B CA 1
ATOM 2108 C C . LEU B 1 8 ? 53.93632 -0.28847 87.64625 1.000 20.50199 8 LEU B C 1
ATOM 2109 O O . LEU B 1 8 ? 54.05696 -0.83573 88.74810 1.000 24.09199 8 LEU B O 1
ATOM 2114 N N . HIS B 1 9 ? 54.50630 -0.77503 86.53442 1.000 19.25157 9 HIS B N 1
ATOM 2115 C CA . HIS B 1 9 ? 55.37679 -1.94338 86.61199 1.000 19.99157 9 HIS B CA 1
ATOM 2116 C C . HIS B 1 9 ? 56.51191 -1.70357 87.58876 1.000 22.58157 9 HIS B C 1
ATOM 2117 O O . HIS B 1 9 ? 56.88923 -2.60457 88.34936 1.000 23.53157 9 HIS B O 1
ATOM 2124 N N . HIS B 1 10 ? 57.05783 -0.48481 87.59819 1.000 25.19368 10 HIS B N 1
ATOM 2125 C CA . HIS B 1 10 ? 58.16772 -0.19544 88.49621 1.000 25.02368 10 HIS B CA 1
ATOM 2126 C C . HIS B 1 10 ? 57.69904 -0.08621 89.94062 1.000 25.90368 10 HIS B C 1
ATOM 2127 O O . HIS B 1 10 ? 58.27794 -0.71703 90.83304 1.000 26.82368 10 HIS B O 1
ATOM 2134 N N . ILE B 1 11 ? 56.64158 0.68938 90.19762 1.000 26.04076 11 ILE B N 1
ATOM 2135 C CA . ILE B 1 11 ? 56.29574 0.94002 91.59431 1.000 29.20076 11 ILE B CA 1
ATOM 2136 C C . ILE B 1 11 ? 55.70014 -0.29962 92.25631 1.000 25.86076 11 ILE B C 1
ATOM 2137 O O . ILE B 1 11 ? 55.82649 -0.47698 93.47541 1.000 25.80076 11 ILE B O 1
ATOM 2142 N N . VAL B 1 12 ? 55.06599 -1.18409 91.48550 1.000 26.97171 12 VAL B N 1
ATOM 2143 C CA . VAL B 1 12 ? 54.43114 -2.32903 92.12318 1.000 27.49171 12 VAL B CA 1
ATOM 2144 C C . VAL B 1 12 ? 55.49191 -3.27851 92.64932 1.000 28.56171 12 VAL B C 1
ATOM 2145 O O . VAL B 1 12 ? 55.25275 -4.01302 93.61869 1.000 27.21171 12 VAL B O 1
ATOM 2149 N N . GLU B 1 13 ? 56.69220 -3.24775 92.05823 1.000 26.92504 13 GLU B N 1
ATOM 2150 C CA . GLU B 1 13 ? 57.80753 -4.01601 92.60545 1.000 27.38504 13 GLU B CA 1
ATOM 2151 C C . GLU B 1 13 ? 58.24716 -3.47280 93.96406 1.000 26.11504 13 GLU B C 1
ATOM 2152 O O . GLU B 1 13 ? 58.53291 -4.25508 94.88363 1.000 27.03504 13 GLU B O 1
ATOM 2158 N N . GLU B 1 14 ? 58.30353 -2.13734 94.10926 1.000 23.38222 14 GLU B N 1
ATOM 2159 C CA . GLU B 1 14 ? 58.58944 -1.52012 95.40779 1.000 27.24222 14 GLU B CA 1
ATOM 2160 C C . GLU B 1 14 ? 57.50395 -1.85000 96.42794 1.000 28.53222 14 GLU B C 1
ATOM 2161 O O . GLU B 1 14 ? 57.79588 -2.12586 97.59924 1.000 27.88222 14 GLU B O 1
ATOM 2167 N N . LEU B 1 15 ? 56.23404 -1.74872 96.01718 1.000 24.94624 15 LEU B N 1
ATOM 2168 C CA . LEU B 1 15 ? 55.14985 -2.00379 96.95677 1.000 28.52624 15 LEU B CA 1
ATOM 2169 C C . LEU B 1 15 ? 55.20400 -3.44807 97.41546 1.000 26.71624 15 LEU B C 1
ATOM 2170 O O . LEU B 1 15 ? 54.99652 -3.74306 98.59363 1.000 26.37624 15 LEU B O 1
ATOM 2175 N N . ARG B 1 16 ? 55.54488 -4.35339 96.50044 1.000 26.77790 16 ARG B N 1
ATOM 2176 C CA . ARG B 1 16 ? 55.64300 -5.76118 96.85029 1.000 28.57790 16 ARG B CA 1
ATOM 2177 C C . ARG B 1 16 ? 56.67517 -5.97149 97.95026 1.000 35.67790 16 ARG B C 1
ATOM 2178 O O . ARG B 1 16 ? 56.36243 -6.51866 99.02097 1.000 32.80790 16 ARG B O 1
ATOM 2186 N N . SER B 1 17 ? 57.90401 -5.49901 97.72570 1.000 27.82685 17 SER B N 1
ATOM 2187 C CA . SER B 1 17 ? 58.96323 -5.79758 98.67524 1.000 29.77685 17 SER B CA 1
ATOM 2188 C C . SER B 1 17 ? 58.82450 -4.99697 99.96705 1.000 30.70685 17 SER B C 1
ATOM 2189 O O . SER B 1 17 ? 59.40071 -5.38539 100.98918 1.000 29.17685 17 SER B O 1
ATOM 2192 N N . GLU B 1 18 ? 58.07569 -3.90031 99.96880 1.000 32.67607 18 GLU B N 1
ATOM 2193 C CA . GLU B 1 18 ? 57.91354 -3.19906 101.23385 1.000 31.85607 18 GLU B CA 1
ATOM 2194 C C . GLU B 1 18 ? 56.72561 -3.69324 102.03983 1.000 30.98607 18 GLU B C 1
ATOM 2195 O O . GLU B 1 18 ? 56.72993 -3.55297 103.26580 1.000 33.18607 18 GLU B O 1
ATOM 2201 N N . LEU B 1 19 ? 55.75435 -4.32479 101.40396 1.000 25.02956 19 LEU B N 1
ATOM 2202 C CA . LEU B 1 19 ? 54.46509 -4.52934 102.03057 1.000 27.71956 19 LEU B CA 1
ATOM 2203 C C . LEU B 1 19 ? 54.05504 -5.98439 102.18372 1.000 27.01956 19 LEU B C 1
ATOM 2204 O O . LEU B 1 19 ? 53.31421 -6.29174 103.12298 1.000 24.07956 19 LEU B O 1
ATOM 2209 N N . VAL B 1 20 ? 54.49948 -6.88071 101.29573 1.000 24.69189 20 VAL B N 1
ATOM 2210 C CA . VAL B 1 20 ? 53.99639 -8.24798 101.32926 1.000 29.14189 20 VAL B CA 1
ATOM 2211 C C . VAL B 1 20 ? 54.30821 -8.84873 102.69478 1.000 27.64189 20 VAL B C 1
ATOM 2212 O O . VAL B 1 20 ? 55.36856 -8.59731 103.27779 1.000 25.37189 20 VAL B O 1
ATOM 2216 N N . ASN B 1 21 ? 53.33946 -9.58744 103.23865 1.000 23.97945 21 ASN B N 1
ATOM 2217 C CA . ASN B 1 21 ? 53.36128 -10.17570 104.57326 1.000 28.79945 21 ASN B CA 1
ATOM 2218 C C . ASN B 1 21 ? 53.25074 -9.13114 105.66708 1.000 29.57945 21 ASN B C 1
ATOM 2219 O O . ASN B 1 21 ? 53.42906 -9.45991 106.85084 1.000 25.37945 21 ASN B O 1
ATOM 2224 N N . GLY B 1 22 ? 52.96298 -7.88158 105.31040 1.000 27.17705 22 GLY B N 1
ATOM 2225 C CA . GLY B 1 22 ? 52.59429 -6.89684 106.29460 1.000 24.91705 22 GLY B CA 1
ATOM 2226 C C . GLY B 1 22 ? 51.17637 -7.10625 106.78715 1.000 25.74705 22 GLY B C 1
ATOM 2227 O O . GLY B 1 22 ? 50.43945 -7.98206 106.32574 1.000 26.38705 22 GLY B O 1
ATOM 2228 N N . ARG B 1 23 ? 50.79144 -6.27252 107.75081 1.000 25.23270 23 ARG B N 1
ATOM 2229 C CA . ARG B 1 23 ? 49.46411 -6.30815 108.34399 1.000 24.88270 23 ARG B CA 1
ATOM 2230 C C . ARG B 1 23 ? 48.82689 -4.94670 108.16414 1.000 25.67270 23 ARG B C 1
ATOM 2231 O O . ARG B 1 23 ? 49.46313 -3.92796 108.44350 1.000 24.36270 23 ARG B O 1
ATOM 2239 N N . ILE B 1 24 ? 47.58766 -4.92799 107.68186 1.000 26.16851 24 ILE B N 1
ATOM 2240 C CA . ILE B 1 24 ? 46.83978 -3.68233 107.55545 1.000 22.29851 24 ILE B CA 1
ATOM 2241 C C . ILE B 1 24 ? 46.29383 -3.32494 108.92446 1.000 26.30851 24 ILE B C 1
ATOM 2242 O O . ILE B 1 24 ? 45.52431 -4.09283 109.50910 1.000 24.32851 24 ILE B O 1
ATOM 2247 N N . GLN B 1 25 ? 46.68817 -2.15705 109.43281 1.000 27.23407 25 GLN B N 1
ATOM 2248 C CA . GLN B 1 25 ? 46.33868 -1.73266 110.77510 1.000 25.98407 25 GLN B CA 1
ATOM 2249 C C . GLN B 1 25 ? 45.28224 -0.64678 110.82033 1.000 25.00407 25 GLN B C 1
ATOM 2250 O O . GLN B 1 25 ? 44.63828 -0.48041 111.86023 1.000 31.28407 25 GLN B O 1
ATOM 2256 N N . LYS B 1 26 ? 45.09133 0.10305 109.74251 1.000 24.55614 26 LYS B N 1
ATOM 2257 C CA . LYS B 1 26 ? 44.15391 1.21572 109.77741 1.000 21.41614 26 LYS B CA 1
ATOM 2258 C C . LYS B 1 26 ? 43.67538 1.48253 108.35615 1.000 25.43614 26 LYS B C 1
ATOM 2259 O O . LYS B 1 26 ? 44.43097 1.31431 107.39728 1.000 25.86614 26 LYS B O 1
ATOM 2265 N N . ILE B 1 27 ? 42.40657 1.86323 108.22255 1.000 23.29367 27 ILE B N 1
ATOM 2266 C CA . ILE B 1 27 ? 41.76960 2.00982 106.92235 1.000 20.61367 27 ILE B CA 1
ATOM 2267 C C . ILE B 1 27 ? 40.89521 3.25628 106.97651 1.000 21.81367 27 ILE B C 1
ATOM 2268 O O . ILE B 1 27 ? 39.94959 3.31909 107.77045 1.000 24.68367 27 ILE B O 1
ATOM 2273 N N . ASN B 1 28 ? 41.20189 4.24599 106.13693 1.000 21.98622 28 ASN B N 1
ATOM 2274 C CA . ASN B 1 28 ? 40.44042 5.49052 106.08364 1.000 18.60622 28 ASN B CA 1
ATOM 2275 C C . ASN B 1 28 ? 40.24773 5.94373 104.64025 1.000 23.59622 28 ASN B C 1
ATOM 2276 O O . ASN B 1 28 ? 40.97250 5.52893 103.72743 1.000 23.60622 28 ASN B O 1
ATOM 2281 N N . GLN B 1 29 ? 39.25517 6.82496 104.46738 1.000 18.12751 29 GLN B N 1
ATOM 2282 C CA . GLN B 1 29 ? 38.86640 7.44636 103.20326 1.000 20.38751 29 GLN B CA 1
ATOM 2283 C C . GLN B 1 29 ? 38.97157 8.96397 103.37052 1.000 22.79751 29 GLN B C 1
ATOM 2284 O O . GLN B 1 29 ? 37.95406 9.64544 103.57694 1.000 24.98751 29 GLN B O 1
ATOM 2290 N N . PRO B 1 30 ? 40.18540 9.53184 103.30155 1.000 23.73994 30 PRO B N 1
ATOM 2291 C CA . PRO B 1 30 ? 40.31038 10.99075 103.51335 1.000 25.90994 30 PRO B CA 1
ATOM 2292 C C . PRO B 1 30 ? 39.56161 11.81915 102.48583 1.000 28.10994 30 PRO B C 1
ATOM 2293 O O . PRO B 1 30 ? 38.93340 12.81911 102.84874 1.000 31.56994 30 PRO B O 1
ATOM 2297 N N . PHE B 1 31 ? 39.58587 11.43001 101.21737 1.000 30.50652 31 PHE B N 1
ATOM 2298 C CA . PHE B 1 31 ? 38.75869 12.07109 100.20585 1.000 30.72652 31 PHE B CA 1
ATOM 2299 C C . PHE B 1 31 ? 37.81721 11.03637 99.60853 1.000 30.85652 31 PHE B C 1
ATOM 2300 O O . PHE B 1 31 ? 37.97873 9.83146 99.82112 1.000 29.66652 31 PHE B O 1
ATOM 2308 N N . GLU B 1 32 ? 36.82622 11.52015 98.85131 1.000 27.59615 32 GLU B N 1
ATOM 2309 C CA . GLU B 1 32 ? 35.74960 10.64463 98.40007 1.000 27.75615 32 GLU B CA 1
ATOM 2310 C C . GLU B 1 32 ? 36.28379 9.44579 97.62587 1.000 31.29615 32 GLU B C 1
ATOM 2311 O O . GLU B 1 32 ? 35.86058 8.30405 97.85306 1.000 28.66615 32 GLU B O 1
ATOM 2317 N N . GLN B 1 33 ? 37.22929 9.67570 96.71807 1.000 25.31241 33 GLN B N 1
ATOM 2318 C CA . GLN B 1 33 ? 37.71523 8.60376 95.86235 1.000 23.36241 33 GLN B CA 1
ATOM 2319 C C . GLN B 1 33 ? 39.13366 8.19019 96.22064 1.000 27.89241 33 GLN B C 1
ATOM 2320 O O . GLN B 1 33 ? 39.88820 7.72661 95.36270 1.000 27.10241 33 GLN B O 1
ATOM 2326 N N . GLU B 1 34 ? 39.51770 8.35836 97.47664 1.000 24.73824 34 GLU B N 1
ATOM 2327 C CA . GLU B 1 34 ? 40.85729 7.99350 97.89095 1.000 22.00824 34 GLU B CA 1
ATOM 2328 C C . GLU B 1 34 ? 40.79932 7.10999 99.12444 1.000 20.64824 34 GLU B C 1
ATOM 2329 O O . GLU B 1 34 ? 40.00475 7.34372 100.03600 1.000 24.67824 34 GLU B O 1
ATOM 2335 N N . LEU B 1 35 ? 41.64582 6.09145 99.14185 1.000 22.22095 35 LEU B N 1
ATOM 2336 C CA . LEU B 1 35 ? 41.72416 5.12953 100.23068 1.000 18.56095 35 LEU B CA 1
ATOM 2337 C C . LEU B 1 35 ? 43.16122 5.08987 100.72721 1.000 19.03095 35 LEU B C 1
ATOM 2338 O O . LEU B 1 35 ? 44.08810 4.97055 99.92029 1.000 22.05095 35 LEU B O 1
ATOM 2343 N N . VAL B 1 36 ? 43.34413 5.17655 102.04480 1.000 22.39646 36 VAL B N 1
ATOM 2344 C CA . VAL B 1 36 ? 44.65681 5.13293 102.67865 1.000 20.27646 36 VAL B CA 1
ATOM 2345 C C . VAL B 1 36 ? 44.69212 3.99924 103.69671 1.000 22.65646 36 VAL B C 1
ATOM 2346 O O . VAL B 1 36 ? 43.82789 3.91850 104.57330 1.000 26.80646 36 VAL B O 1
ATOM 2350 N N . LEU B 1 37 ? 45.69766 3.13842 103.58660 1.000 18.80382 37 LEU B N 1
ATOM 2351 C CA . LEU B 1 37 ? 45.90988 2.02815 104.50191 1.000 23.63382 37 LEU B CA 1
ATOM 2352 C C . LEU B 1 37 ? 47.19351 2.26209 105.29100 1.000 27.42382 37 LEU B C 1
ATOM 2353 O O . LEU B 1 37 ? 48.24900 2.50718 104.69876 1.000 25.96382 37 LEU B O 1
ATOM 2358 N N . GLN B 1 38 ? 47.11491 2.17265 106.61659 1.000 22.49475 38 GLN B N 1
ATOM 2359 C CA . GLN B 1 38 ? 48.31660 2.05572 107.43066 1.000 26.16475 38 GLN B CA 1
ATOM 2360 C C . GLN B 1 38 ? 48.68306 0.57886 107.50816 1.000 30.09475 38 GLN B C 1
ATOM 2361 O O . GLN B 1 38 ? 47.85680 -0.24998 107.91454 1.000 30.28475 38 GLN B O 1
ATOM 2367 N N . ILE B 1 39 ? 49.90458 0.24484 107.09490 1.000 29.03789 39 ILE B N 1
ATOM 2368 C CA . ILE B 1 39 ? 50.34824 -1.14026 107.00900 1.000 24.23789 39 ILE B CA 1
ATOM 2369 C C . ILE B 1 39 ? 51.64262 -1.27958 107.78603 1.000 26.55789 39 ILE B C 1
ATOM 2370 O O . ILE B 1 39 ? 52.59276 -0.53107 107.54725 1.000 26.23789 39 ILE B O 1
ATOM 2375 N N . ARG B 1 40 ? 51.68251 -2.23825 108.70531 1.000 28.30635 40 ARG B N 1
ATOM 2376 C CA . ARG B 1 40 ? 52.90141 -2.56857 109.42751 1.000 29.51635 40 ARG B CA 1
ATOM 2377 C C . ARG B 1 40 ? 53.59234 -3.72063 108.71875 1.000 32.09635 40 ARG B C 1
ATOM 2378 O O . ARG B 1 40 ? 52.95274 -4.72891 108.39462 1.000 34.45635 40 ARG B O 1
ATOM 2386 N N . SER B 1 41 ? 54.89813 -3.57710 108.50250 1.000 34.21832 41 SER B N 1
ATOM 2387 C CA . SER B 1 41 ? 55.66573 -4.53418 107.72367 1.000 29.35832 41 SER B CA 1
ATOM 2388 C C . SER B 1 41 ? 57.14642 -4.33037 108.00498 1.000 36.03832 41 SER B C 1
ATOM 2389 O O . SER B 1 41 ? 57.61663 -3.19128 108.04246 1.000 40.54832 41 SER B O 1
ATOM 2392 N N . ASN B 1 42 ? 57.87420 -5.43502 108.19583 1.000 35.54469 42 ASN B N 1
ATOM 2393 C CA . ASN B 1 42 ? 59.30420 -5.39115 108.53725 1.000 40.73469 42 ASN B CA 1
ATOM 2394 C C . ASN B 1 42 ? 59.56245 -4.46361 109.72339 1.000 46.25469 42 ASN B C 1
ATOM 2395 O O . ASN B 1 42 ? 60.49287 -3.65347 109.71564 1.000 49.87469 42 ASN B O 1
ATOM 2400 N N . ARG B 1 43 ? 58.70478 -4.55510 110.73767 1.000 42.65406 43 ARG B N 1
ATOM 2401 C CA . ARG B 1 43 ? 58.79037 -3.75706 111.95859 1.000 51.78406 43 ARG B CA 1
ATOM 2402 C C . ARG B 1 43 ? 58.64994 -2.25469 111.71614 1.000 47.18406 43 ARG B C 1
ATOM 2403 O O . ARG B 1 43 ? 58.81629 -1.46281 112.65229 1.000 49.65406 43 ARG B O 1
ATOM 2411 N N . GLN B 1 44 ? 58.35103 -1.83394 110.49359 1.000 43.91842 44 GLN B N 1
ATOM 2412 C CA . GLN B 1 44 ? 58.12083 -0.43081 110.18843 1.000 43.29842 44 GLN B CA 1
ATOM 2413 C C . GLN B 1 44 ? 56.66187 -0.22009 109.81604 1.000 36.99842 44 GLN B C 1
ATOM 2414 O O . GLN B 1 44 ? 55.97955 -1.14014 109.36072 1.000 34.91842 44 GLN B O 1
ATOM 2420 N N . SER B 1 45 ? 56.18429 0.99591 110.01948 1.000 35.67758 45 SER B N 1
ATOM 2421 C CA . SER B 1 45 ? 54.84511 1.35351 109.58748 1.000 34.38758 45 SER B CA 1
ATOM 2422 C C . SER B 1 45 ? 54.93172 2.04227 108.23145 1.000 35.17758 45 SER B C 1
ATOM 2423 O O . SER B 1 45 ? 55.93592 2.68622 107.90564 1.000 35.34758 45 SER B O 1
ATOM 2426 N N . HIS B 1 46 ? 53.88134 1.85737 107.42727 1.000 34.38233 46 HIS B N 1
ATOM 2427 C CA . HIS B 1 46 ? 53.80566 2.37016 106.06367 1.000 28.92233 46 HIS B CA 1
ATOM 2428 C C . HIS B 1 46 ? 52.40371 2.89855 105.78715 1.000 30.14233 46 HIS B C 1
ATOM 2429 O O . HIS B 1 46 ? 51.41411 2.44493 106.37463 1.000 28.66233 46 HIS B O 1
ATOM 2436 N N . ARG B 1 47 ? 52.32737 3.83883 104.85085 1.000 28.63628 47 ARG B N 1
ATOM 2437 C CA . ARG B 1 47 ? 51.07814 4.49866 104.49734 1.000 26.75628 47 ARG B CA 1
ATOM 2438 C C . ARG B 1 47 ? 50.84620 4.34220 102.99366 1.000 30.64628 47 ARG B C 1
ATOM 2439 O O . ARG B 1 47 ? 51.55269 4.96004 102.18503 1.000 29.07628 47 ARG B O 1
ATOM 2447 N N . LEU B 1 48 ? 49.85309 3.51731 102.62498 1.000 23.59763 48 LEU B N 1
ATOM 2448 C CA . LEU B 1 48 ? 49.53546 3.19321 101.23406 1.000 21.67763 48 LEU B CA 1
ATOM 2449 C C . LEU B 1 48 ? 48.35791 4.03128 100.75857 1.000 24.30763 48 LEU B C 1
ATOM 2450 O O . LEU B 1 48 ? 47.27089 3.96490 101.34494 1.000 22.97763 48 LEU B O 1
ATOM 2455 N N . LEU B 1 49 ? 48.55489 4.78418 99.68151 1.000 21.21464 49 LEU B N 1
ATOM 2456 C CA . LEU B 1 49 ? 47.49050 5.58396 99.09895 1.000 20.44464 49 LEU B CA 1
ATOM 2457 C C . LEU B 1 49 ? 47.00036 4.92310 97.81770 1.000 22.75464 49 LEU B C 1
ATOM 2458 O O . LEU B 1 49 ? 47.79895 4.57464 96.94322 1.000 20.05464 49 LEU B O 1
ATOM 2463 N N . LEU B 1 50 ? 45.69038 4.75753 97.70897 1.000 21.01664 50 LEU B N 1
ATOM 2464 C CA . LEU B 1 50 ? 45.05036 4.39231 96.45554 1.000 19.41664 50 LEU B CA 1
ATOM 2465 C C . LEU B 1 50 ? 44.05244 5.48163 96.10146 1.000 19.59664 50 LEU B C 1
ATOM 2466 O O . LEU B 1 50 ? 43.20781 5.85614 96.92057 1.000 19.24664 50 LEU B O 1
ATOM 2471 N N . SER B 1 51 ? 44.14929 5.99798 94.89343 1.000 20.28680 51 SER B N 1
ATOM 2472 C CA . SER B 1 51 ? 43.33390 7.13566 94.51837 1.000 24.53680 51 SER B CA 1
ATOM 2473 C C . SER B 1 51 ? 42.58603 6.80019 93.24005 1.000 23.20680 51 SER B C 1
ATOM 2474 O O . SER B 1 51 ? 43.19694 6.41861 92.23665 1.000 23.66680 51 SER B O 1
ATOM 2477 N N . ALA B 1 52 ? 41.26368 6.92349 93.29077 1.000 21.65057 52 ALA B N 1
ATOM 2478 C CA . ALA B 1 52 ? 40.41777 6.78971 92.11966 1.000 20.85057 52 ALA B CA 1
ATOM 2479 C C . ALA B 1 52 ? 40.06712 8.14434 91.52406 1.000 25.23057 52 ALA B C 1
ATOM 2480 O O . ALA B 1 52 ? 39.17159 8.23239 90.67902 1.000 24.09057 52 ALA B O 1
ATOM 2482 N N . HIS B 1 53 ? 40.75411 9.19550 91.95045 1.000 24.51430 53 HIS B N 1
ATOM 2483 C CA . HIS B 1 53 ? 40.52707 10.52315 91.40810 1.000 29.50430 53 HIS B CA 1
ATOM 2484 C C . HIS B 1 53 ? 40.66198 10.50990 89.88342 1.000 26.85430 53 HIS B C 1
ATOM 2485 O O . HIS B 1 53 ? 41.64770 9.96640 89.35658 1.000 23.19430 53 HIS B O 1
ATOM 2492 N N . PRO B 1 54 ? 39.72329 11.12568 89.15226 1.000 29.12377 54 PRO B N 1
ATOM 2493 C CA . PRO B 1 54 ? 39.73285 11.03316 87.68116 1.000 28.35377 54 PRO B CA 1
ATOM 2494 C C . PRO B 1 54 ? 41.00365 11.54789 87.01339 1.000 29.12377 54 PRO B C 1
ATOM 2495 O O . PRO B 1 54 ? 41.27494 11.15441 85.87600 1.000 28.39377 54 PRO B O 1
ATOM 2499 N N . VAL B 1 55 ? 41.78836 12.39702 87.67094 1.000 33.33134 55 VAL B N 1
ATOM 2500 C CA . VAL B 1 55 ? 43.03590 12.92095 87.12361 1.000 29.35134 55 VAL B CA 1
ATOM 2501 C C . VAL B 1 55 ? 44.25033 12.35490 87.85077 1.000 34.23134 55 VAL B C 1
ATOM 2502 O O . VAL B 1 55 ? 45.23772 11.96202 87.22398 1.000 27.98134 55 VAL B O 1
ATOM 2506 N N . PHE B 1 56 ? 44.20620 12.34573 89.18224 1.000 35.01053 56 PHE B N 1
ATOM 2507 C CA . PHE B 1 56 ? 45.36329 12.04777 90.01734 1.000 34.61053 56 PHE B CA 1
ATOM 2508 C C . PHE B 1 56 ? 45.44151 10.58803 90.43360 1.000 30.74053 56 PHE B C 1
ATOM 2509 O O . PHE B 1 56 ? 46.32617 10.23241 91.21744 1.000 30.32053 56 PHE B O 1
ATOM 2517 N N . GLY B 1 57 ? 44.53307 9.75187 89.94325 1.000 32.31975 57 GLY B N 1
ATOM 2518 C CA . GLY B 1 57 ? 44.46522 8.36347 90.34034 1.000 27.91975 57 GLY B CA 1
ATOM 2519 C C . GLY B 1 57 ? 45.81597 7.70521 90.27273 1.000 28.19975 57 GLY B C 1
ATOM 2520 O O . GLY B 1 57 ? 46.53630 7.86102 89.28347 1.000 30.49975 57 GLY B O 1
ATOM 2521 N N . ARG B 1 58 ? 46.18177 7.00235 91.33547 1.000 21.51025 58 ARG B N 1
ATOM 2522 C CA . ARG B 1 58 ? 47.49343 6.38024 91.44118 1.000 21.41025 58 ARG B CA 1
ATOM 2523 C C . ARG B 1 58 ? 47.45567 5.47929 92.66469 1.000 19.52025 58 ARG B C 1
ATOM 2524 O O . ARG B 1 58 ? 46.53769 5.55725 93.48402 1.000 20.09025 58 ARG B O 1
ATOM 2532 N N . ILE B 1 59 ? 48.45217 4.60996 92.76555 1.000 14.59063 59 ILE B N 1
ATOM 2533 C CA . ILE B 1 59 ? 48.72395 3.86406 93.98105 1.000 18.10063 59 ILE B CA 1
ATOM 2534 C C . ILE B 1 59 ? 50.17696 4.12634 94.34825 1.000 19.51063 59 ILE B C 1
ATOM 2535 O O . ILE B 1 59 ? 51.05038 4.17367 93.47516 1.000 19.40063 59 ILE B O 1
ATOM 2540 N N . GLN B 1 60 ? 50.44390 4.26655 95.64185 1.000 19.11972 60 GLN B N 1
ATOM 2541 C CA . GLN B 1 60 ? 51.66587 4.94119 96.03605 1.000 22.93972 60 GLN B CA 1
ATOM 2542 C C . GLN B 1 60 ? 51.86977 4.76342 97.53272 1.000 23.19972 60 GLN B C 1
ATOM 2543 O O . GLN B 1 60 ? 50.90996 4.87708 98.29572 1.000 21.78972 60 GLN B O 1
ATOM 2549 N N . LEU B 1 61 ? 53.10851 4.50601 97.95778 1.000 20.75116 61 LEU B N 1
ATOM 2550 C CA . LEU B 1 61 ? 53.43601 4.77149 99.35312 1.000 23.29116 61 LEU B CA 1
ATOM 2551 C C . LEU B 1 61 ? 53.59173 6.27201 99.53478 1.000 25.46116 61 LEU B C 1
ATOM 2552 O O . LEU B 1 61 ? 53.96949 6.98319 98.60544 1.000 24.87116 61 LEU B O 1
ATOM 2557 N N . THR B 1 62 ? 53.27968 6.76724 100.73016 1.000 25.61504 62 THR B N 1
ATOM 2558 C CA . THR B 1 62 ? 53.34162 8.20780 100.91965 1.000 21.20504 62 THR B CA 1
ATOM 2559 C C . THR B 1 62 ? 53.75832 8.55431 102.34052 1.000 26.05504 62 THR B C 1
ATOM 2560 O O . THR B 1 62 ? 53.49540 7.81482 103.29758 1.000 28.25504 62 THR B O 1
ATOM 2564 N N . GLN B 1 63 ? 54.40573 9.70432 102.46007 1.000 26.02829 63 GLN B N 1
ATOM 2565 C CA . GLN B 1 63 ? 54.74815 10.28575 103.74700 1.000 34.93829 63 GLN B CA 1
ATOM 2566 C C . GLN B 1 63 ? 53.81558 11.43480 104.11419 1.000 25.82829 63 GLN B C 1
ATOM 2567 O O . GLN B 1 63 ? 54.10505 12.18075 105.04738 1.000 32.73829 63 GLN B O 1
ATOM 2573 N N . THR B 1 64 ? 52.71393 11.59964 103.39479 1.000 24.62094 64 THR B N 1
ATOM 2574 C CA . THR B 1 64 ? 51.76715 12.65199 103.71581 1.000 29.95094 64 THR B CA 1
ATOM 2575 C C . THR B 1 64 ? 50.78082 12.19332 104.79345 1.000 33.68094 64 THR B C 1
ATOM 2576 O O . THR B 1 64 ? 50.58687 11.00122 105.04289 1.000 32.15094 64 THR B O 1
ATOM 2580 N N . THR B 1 65 ? 50.17604 13.17414 105.45239 1.000 38.04003 65 THR B N 1
ATOM 2581 C CA . THR B 1 65 ? 49.17809 12.96343 106.48948 1.000 39.14003 65 THR B CA 1
ATOM 2582 C C . THR B 1 65 ? 47.81952 13.43685 105.99816 1.000 35.85003 65 THR B C 1
ATOM 2583 O O . THR B 1 65 ? 47.71371 14.38899 105.21993 1.000 33.93003 65 THR B O 1
ATOM 2587 N N . PHE B 1 66 ? 46.77874 12.77462 106.46867 1.000 35.20005 66 PHE B N 1
ATOM 2588 C CA . PHE B 1 66 ? 45.44527 13.01129 105.95227 1.000 36.44005 66 PHE B CA 1
ATOM 2589 C C . PHE B 1 66 ? 44.52337 13.29402 107.11755 1.000 33.94005 66 PHE B C 1
ATOM 2590 O O . PHE B 1 66 ? 44.70252 12.74498 108.20537 1.000 36.99005 66 PHE B O 1
ATOM 2598 N N . GLU B 1 67 ? 43.54596 14.16157 106.88085 1.000 30.92846 67 GLU B N 1
ATOM 2599 C CA . GLU B 1 67 ? 42.48038 14.41998 107.84263 1.000 36.75846 67 GLU B CA 1
ATOM 2600 C C . GLU B 1 67 ? 41.34418 13.43836 107.58140 1.000 40.88846 67 GLU B C 1
ATOM 2601 O O . GLU B 1 67 ? 40.62573 13.55498 106.58015 1.000 43.72846 67 GLU B O 1
ATOM 2607 N N . ASN B 1 68 ? 41.17037 12.48292 108.48140 1.000 31.81318 68 ASN B N 1
ATOM 2608 C CA . ASN B 1 68 ? 40.12220 11.50352 108.29594 1.000 27.05318 68 ASN B CA 1
ATOM 2609 C C . ASN B 1 68 ? 38.76080 12.12606 108.58547 1.000 31.99318 68 ASN B C 1
ATOM 2610 O O . ASN B 1 68 ? 38.66581 13.13695 109.28522 1.000 33.68318 68 ASN B O 1
ATOM 2615 N N . PRO B 1 69 ? 37.69681 11.57374 108.01293 1.000 33.88221 69 PRO B N 1
ATOM 2616 C CA . PRO B 1 69 ? 36.35313 12.07877 108.31861 1.000 28.03221 69 PRO B CA 1
ATOM 2617 C C . PRO B 1 69 ? 35.91073 11.63930 109.71062 1.000 29.17221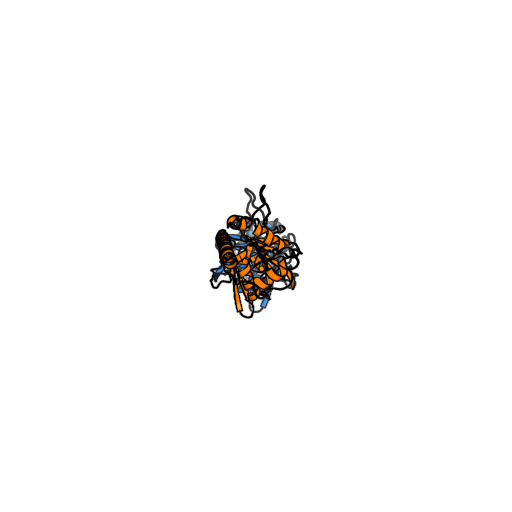 69 PRO B C 1
ATOM 2618 O O . PRO B 1 69 ? 36.50585 10.76653 110.34290 1.000 27.98221 69 PRO B O 1
ATOM 2622 N N . ALA B 1 70 ? 34.83927 12.27931 110.18568 1.000 28.95568 70 ALA B N 1
ATOM 2623 C CA . ALA B 1 70 ? 34.35799 12.05184 111.54528 1.000 24.21568 70 ALA B CA 1
ATOM 2624 C C . ALA B 1 70 ? 33.78332 10.65397 111.70608 1.000 24.25568 70 ALA B C 1
ATOM 2625 O O . ALA B 1 70 ? 33.91386 10.03957 112.77160 1.000 24.72568 70 ALA B O 1
ATOM 2627 N N . GLN B 1 71 ? 33.12863 10.14311 110.67266 1.000 23.27759 71 GLN B N 1
ATOM 2628 C CA . GLN B 1 71 ? 32.54829 8.81573 110.70793 1.000 23.72759 71 GLN B CA 1
ATOM 2629 C C . GLN B 1 71 ? 32.89642 8.07251 109.42783 1.000 26.21759 71 GLN B C 1
ATOM 2630 O O . GLN B 1 71 ? 32.86688 8.66245 108.34477 1.000 24.33759 71 GLN B O 1
ATOM 2636 N N . PRO B 1 72 ? 33.22167 6.78396 109.51045 1.000 31.49896 72 PRO B N 1
ATOM 2637 C CA . PRO B 1 72 ? 33.50229 6.02357 108.28603 1.000 25.63896 72 PRO B CA 1
ATOM 2638 C C . PRO B 1 72 ? 32.24712 5.86562 107.44421 1.000 27.64896 72 PRO B C 1
ATOM 2639 O O . PRO B 1 72 ? 31.15438 5.62817 107.96038 1.000 30.65896 72 PRO B O 1
ATOM 2643 N N . SER B 1 73 ? 32.40841 6.02092 106.13787 1.000 26.37011 73 SER B N 1
ATOM 2644 C CA . SER B 1 73 ? 31.31533 5.77019 105.22039 1.000 25.86011 73 SER B CA 1
ATOM 2645 C C . SER B 1 73 ? 30.91132 4.30348 105.27936 1.000 25.65011 73 SER B C 1
ATOM 2646 O O . SER B 1 73 ? 31.62410 3.45811 105.81842 1.000 23.56011 73 SER B O 1
ATOM 2649 N N . THR B 1 74 ? 29.76052 4.00025 104.67062 1.000 24.17942 74 THR B N 1
ATOM 2650 C CA . THR B 1 74 ? 29.40594 2.60373 104.43398 1.000 24.28942 74 THR B CA 1
ATOM 2651 C C . THR B 1 74 ? 30.54935 1.86372 103.73739 1.000 23.42942 74 THR B C 1
ATOM 2652 O O . THR B 1 74 ? 30.89183 0.73481 104.11106 1.000 21.40942 74 THR B O 1
ATOM 2656 N N . PHE B 1 75 ? 31.16163 2.49837 102.72941 1.000 21.78850 75 PHE B N 1
ATOM 2657 C CA . PHE B 1 75 ? 32.26064 1.87005 102.00539 1.000 21.44850 75 PHE B CA 1
ATOM 2658 C C . PHE B 1 75 ? 33.35568 1.41861 102.95389 1.000 20.25850 75 PHE B C 1
ATOM 2659 O O . PHE B 1 75 ? 33.86978 0.30394 102.83231 1.000 19.74850 75 PHE B O 1
ATOM 2667 N N . ILE B 1 76 ? 33.70102 2.26166 103.92744 1.000 22.54050 76 ILE B N 1
ATOM 2668 C CA . ILE B 1 76 ? 34.86691 1.99963 104.75865 1.000 21.72050 76 ILE B CA 1
ATOM 2669 C C . ILE B 1 76 ? 34.58653 0.88906 105.75700 1.000 23.24050 76 ILE B C 1
ATOM 2670 O O . ILE B 1 76 ? 35.44580 0.02877 106.00621 1.000 20.09050 76 ILE B O 1
ATOM 2675 N N . MET B 1 77 ? 33.38596 0.88560 106.34726 1.000 22.60677 77 MET B N 1
ATOM 2676 C CA . MET B 1 77 ? 33.04596 -0.14884 107.32284 1.000 22.16677 77 MET B CA 1
ATOM 2677 C C . MET B 1 77 ? 33.05468 -1.52862 106.68653 1.000 22.30677 77 MET B C 1
ATOM 2678 O O . MET B 1 77 ? 33.45685 -2.50460 107.32688 1.000 23.11677 77 MET B O 1
ATOM 2683 N N . VAL B 1 78 ? 32.58874 -1.63656 105.43720 1.000 21.25775 78 VAL B N 1
ATOM 2684 C CA . VAL B 1 78 ? 32.68824 -2.91026 104.72175 1.000 24.86775 78 VAL B CA 1
ATOM 2685 C C . VAL B 1 78 ? 34.15107 -3.27966 104.48558 1.000 20.15775 78 VAL B C 1
ATOM 2686 O O . VAL B 1 78 ? 34.54410 -4.43678 104.65343 1.000 22.95775 78 VAL B O 1
ATOM 2690 N N . LEU B 1 79 ? 34.98987 -2.30948 104.12107 1.000 21.74877 79 LEU B N 1
ATOM 2691 C CA . LEU B 1 79 ? 36.40229 -2.64133 103.93685 1.000 24.07877 79 LEU B CA 1
ATOM 2692 C C . LEU B 1 79 ? 37.05174 -3.01958 105.26080 1.000 22.91877 79 LEU B C 1
ATOM 2693 O O . LEU B 1 79 ? 37.88518 -3.93468 105.31198 1.000 22.98877 79 LEU B O 1
ATOM 2698 N N . ARG B 1 80 ? 36.69325 -2.32580 106.34543 1.000 23.39542 80 ARG B N 1
ATOM 2699 C CA . ARG B 1 80 ? 37.29734 -2.65323 107.63152 1.000 23.79542 80 ARG B CA 1
ATOM 2700 C C . ARG B 1 80 ? 36.92793 -4.06601 108.05770 1.000 23.84542 80 ARG B C 1
ATOM 2701 O O . ARG B 1 80 ? 37.79692 -4.84690 108.46447 1.000 25.95542 80 ARG B O 1
ATOM 2709 N N . LYS B 1 81 ? 35.65443 -4.42873 107.89967 1.000 23.96576 81 LYS B N 1
ATOM 2710 C CA . LYS B 1 81 ? 35.18944 -5.77258 108.21486 1.000 26.14576 81 LYS B CA 1
ATOM 2711 C C . LYS B 1 81 ? 36.09710 -6.85591 107.62721 1.000 23.07576 81 LYS B C 1
ATOM 2712 O O . LYS B 1 81 ? 36.30061 -7.89772 108.25766 1.000 26.40576 81 LYS B O 1
ATOM 2718 N N . TYR B 1 82 ? 36.68809 -6.62192 106.45253 1.000 23.19114 82 TYR B N 1
ATOM 2719 C CA . TYR B 1 82 ? 37.59252 -7.61164 105.86991 1.000 23.81114 82 TYR B CA 1
ATOM 2720 C C . TYR B 1 82 ? 39.06228 -7.26500 106.00536 1.000 25.25114 82 TYR B C 1
ATOM 2721 O O . TYR B 1 82 ? 39.89323 -8.17689 106.03806 1.000 29.67114 82 TYR B O 1
ATOM 2730 N N . LEU B 1 83 ? 39.42264 -5.98761 106.08896 1.000 27.47943 83 LEU B N 1
ATOM 2731 C CA . LEU B 1 83 ? 40.83149 -5.62225 105.98743 1.000 23.09943 83 LEU B CA 1
ATOM 2732 C C . LEU B 1 83 ? 41.48042 -5.30994 107.32751 1.000 29.88943 83 LEU B C 1
ATOM 2733 O O . LEU B 1 83 ? 42.71553 -5.39081 107.42643 1.000 26.42943 83 LEU B O 1
ATOM 2738 N N . GLN B 1 84 ? 40.68589 -4.96533 108.35438 1.000 26.22455 84 GLN B N 1
ATOM 2739 C CA . GLN B 1 84 ? 41.22519 -4.67207 109.67957 1.000 23.69455 84 GLN B CA 1
ATOM 2740 C C . GLN B 1 84 ? 42.02021 -5.85987 110.21814 1.000 25.34455 84 GLN B C 1
ATOM 2741 O O . GLN B 1 84 ? 41.45263 -6.91846 110.49175 1.000 25.68455 84 GLN B O 1
ATOM 2747 N N . GLY B 1 85 ? 43.33564 -5.70565 110.35113 1.000 25.13154 85 GLY B N 1
ATOM 2748 C CA . GLY B 1 85 ? 44.18535 -6.79984 110.77497 1.000 22.76154 85 GLY B CA 1
ATOM 2749 C C . GLY B 1 85 ? 44.56665 -7.77769 109.68509 1.000 26.98154 85 GLY B C 1
ATOM 2750 O O . GLY B 1 85 ? 45.16503 -8.81666 109.98683 1.000 24.38154 85 GLY B O 1
ATOM 2751 N N . ALA B 1 86 ? 44.24821 -7.48510 108.42804 1.000 24.52099 86 ALA B N 1
ATOM 2752 C CA . ALA B 1 86 ? 44.47143 -8.47402 107.39206 1.000 25.96099 86 ALA B CA 1
ATOM 2753 C C . ALA B 1 86 ? 45.96262 -8.61575 107.08854 1.000 27.67099 86 ALA B C 1
ATOM 2754 O O . ALA B 1 86 ? 46.76908 -7.72259 107.34587 1.000 26.18099 86 ALA B O 1
ATOM 2756 N N . LEU B 1 87 ? 46.32179 -9.77381 106.54762 1.000 26.66227 87 LEU B N 1
ATOM 2757 C CA . LEU B 1 87 ? 47.67736 -10.05443 106.10896 1.000 28.10227 87 LEU B CA 1
ATOM 2758 C C . LEU B 1 87 ? 47.74703 -9.84440 104.60151 1.000 25.25227 87 LEU B C 1
ATOM 2759 O O . LEU B 1 87 ? 46.84835 -10.26076 103.86568 1.000 22.65227 87 LEU B O 1
ATOM 2764 N N . ILE B 1 88 ? 48.79364 -9.16913 104.14635 1.000 25.18900 88 ILE B N 1
ATOM 2765 C CA . ILE B 1 88 ? 48.94083 -8.86025 102.73081 1.000 21.65900 88 ILE B CA 1
ATOM 2766 C C . ILE B 1 88 ? 49.67608 -10.01927 102.07675 1.000 25.66900 88 ILE B C 1
ATOM 2767 O O . ILE B 1 88 ? 50.85722 -10.24548 102.34272 1.000 29.71900 88 ILE B O 1
ATOM 2772 N N . GLU B 1 89 ? 48.97923 -10.76267 101.22160 1.000 22.96792 89 GLU B N 1
ATOM 2773 C CA . GLU B 1 89 ? 49.56953 -11.99242 100.71412 1.000 25.85792 89 GLU B CA 1
ATOM 2774 C C . GLU B 1 89 ? 50.35796 -11.79371 99.43067 1.000 28.74792 89 GLU B C 1
ATOM 2775 O O . GLU B 1 89 ? 51.43097 -12.38028 99.27966 1.000 25.72792 89 GLU B O 1
ATOM 2781 N N . SER B 1 90 ? 49.86336 -10.95867 98.51813 1.000 24.80983 90 SER B N 1
ATOM 2782 C CA . SER B 1 90 ? 50.52099 -10.71719 97.24631 1.000 22.36983 90 SER B CA 1
ATOM 2783 C C . SER B 1 90 ? 50.08864 -9.34866 96.73451 1.000 28.37983 90 SER B C 1
ATOM 2784 O O . SER B 1 90 ? 48.99127 -8.87599 97.05442 1.000 22.00983 90 SER B O 1
ATOM 2787 N N . ILE B 1 91 ? 50.95777 -8.71112 95.94147 1.000 21.98742 91 ILE B N 1
ATOM 2788 C CA . ILE B 1 91 ? 50.63767 -7.44070 95.29815 1.000 22.03742 91 ILE B CA 1
ATOM 2789 C C . ILE B 1 91 ? 51.05271 -7.55432 93.84085 1.000 22.76742 91 ILE B C 1
ATOM 2790 O O . ILE B 1 91 ? 52.24161 -7.71764 93.54368 1.000 25.15742 91 ILE B O 1
ATOM 2795 N N . GLU B 1 92 ? 50.08427 -7.45204 92.93356 1.000 19.60612 92 GLU B N 1
ATOM 2796 C CA . GLU B 1 92 ? 50.30631 -7.86727 91.55634 1.000 25.14612 92 GLU B CA 1
ATOM 2797 C C . GLU B 1 92 ? 49.69484 -6.86500 90.59462 1.000 23.77612 92 GLU B C 1
ATOM 2798 O O . GLU B 1 92 ? 48.53415 -6.46717 90.75254 1.000 20.14612 92 GLU B O 1
ATOM 2804 N N . GLN B 1 93 ? 50.48197 -6.47168 89.59646 1.000 23.66388 93 GLN B N 1
ATOM 2805 C CA . GLN B 1 93 ? 49.94988 -5.78195 88.43191 1.000 21.75388 93 GLN B CA 1
ATOM 2806 C C . GLN B 1 93 ? 49.33816 -6.80282 87.48122 1.000 21.64388 93 GLN B C 1
ATOM 2807 O O . GLN B 1 93 ? 49.88417 -7.89267 87.28756 1.000 24.81388 93 GLN B O 1
ATOM 2813 N N . VAL B 1 94 ? 48.20005 -6.45436 86.88865 1.000 22.96404 94 VAL B N 1
ATOM 2814 C CA . VAL B 1 94 ? 47.63883 -7.26952 85.81362 1.000 25.23404 94 VAL B CA 1
ATOM 2815 C C . VAL B 1 94 ? 48.38414 -6.92749 84.53180 1.000 24.16404 94 VAL B C 1
ATOM 2816 O O . VAL B 1 94 ? 48.21213 -5.83818 83.98177 1.000 27.26404 94 VAL B O 1
ATOM 2820 N N . GLU B 1 95 ? 49.20774 -7.85322 84.05187 1.000 28.68578 95 GLU B N 1
ATOM 2821 C CA . GLU B 1 95 ? 49.90074 -7.68947 82.76440 1.000 26.20578 95 GLU B CA 1
ATOM 2822 C C . GLU B 1 95 ? 50.69945 -6.38567 82.83251 1.000 26.20578 95 GLU B C 1
ATOM 2823 O O . GLU B 1 95 ? 51.43493 -6.17533 83.81117 1.000 25.66578 95 GLU B O 1
ATOM 2829 N N . ASN B 1 96 ? 50.58541 -5.48948 81.84939 1.000 25.10742 96 ASN B N 1
ATOM 2830 C CA . ASN B 1 96 ? 51.15440 -4.15171 81.93665 1.000 26.66742 96 ASN B CA 1
ATOM 2831 C C . ASN B 1 96 ? 50.05605 -3.10071 81.89468 1.000 26.13742 96 ASN B C 1
ATOM 2832 O O . ASN B 1 96 ? 50.29162 -1.96264 81.49217 1.000 24.83742 96 ASN B O 1
ATOM 2837 N N . ASP B 1 97 ? 48.84915 -3.47446 82.30833 1.000 27.44327 97 ASP B N 1
ATOM 2838 C CA . ASP B 1 97 ? 47.74523 -2.53420 82.34967 1.000 21.78327 97 ASP B CA 1
ATOM 2839 C C . ASP B 1 97 ? 47.79162 -1.75049 83.66262 1.000 21.09327 97 ASP B C 1
ATOM 2840 O O . ASP B 1 97 ? 48.58838 -2.03988 84.55571 1.000 21.36327 97 ASP B O 1
ATOM 2845 N N . ARG B 1 98 ? 46.93280 -0.73804 83.76941 1.000 20.49326 98 ARG B N 1
ATOM 2846 C CA . ARG B 1 98 ? 46.87940 0.12241 84.95345 1.000 19.45326 98 ARG B CA 1
ATOM 2847 C C . ARG B 1 98 ? 45.88690 -0.42908 85.98208 1.000 23.95326 98 ARG B C 1
ATOM 2848 O O . ARG B 1 98 ? 44.89207 0.20122 86.34069 1.000 23.25326 98 ARG B O 1
ATOM 2856 N N . ILE B 1 99 ? 46.18778 -1.63624 86.46432 1.000 20.47449 99 ILE B N 1
ATOM 2857 C CA . ILE B 1 99 ? 45.36129 -2.34234 87.43878 1.000 19.24449 99 ILE B CA 1
ATOM 2858 C C . ILE B 1 99 ? 46.26760 -3.05095 88.42976 1.000 18.02449 99 ILE B C 1
ATOM 2859 O O . ILE B 1 99 ? 47.17014 -3.79416 88.02472 1.000 16.42449 99 ILE B O 1
ATOM 2864 N N . VAL B 1 100 ? 45.99427 -2.87365 89.72352 1.000 18.56332 100 VAL B N 1
ATOM 2865 C CA . VAL B 1 100 ? 46.73306 -3.56575 90.77439 1.000 17.55332 100 VAL B CA 1
ATOM 2866 C C . VAL B 1 100 ? 45.77456 -4.36420 91.63678 1.000 17.27332 100 VAL B C 1
ATOM 2867 O O . VAL B 1 100 ? 44.70226 -3.87807 92.01826 1.000 18.08332 100 VAL B O 1
ATOM 2871 N N . GLU B 1 101 ? 46.18477 -5.58891 91.95993 1.000 22.16836 101 GLU B N 1
ATOM 2872 C CA . GLU B 1 101 ? 45.42153 -6.49164 92.79984 1.000 19.51836 101 GLU B CA 1
ATOM 2873 C C . GLU B 1 101 ? 46.24703 -6.84911 94.02515 1.000 23.83836 101 GLU B C 1
ATOM 2874 O O . GLU B 1 101 ? 47.41299 -7.24873 93.91119 1.000 20.62836 101 GLU B O 1
ATOM 2880 N N . ILE B 1 102 ? 45.62539 -6.68884 95.18877 1.000 20.66624 102 ILE B N 1
ATOM 2881 C CA . ILE B 1 102 ? 46.23046 -6.92771 96.48108 1.000 20.71624 102 ILE B CA 1
ATOM 2882 C C . ILE B 1 102 ? 45.40703 -8.02367 97.13235 1.000 23.48624 102 ILE B C 1
ATOM 2883 O O . ILE B 1 102 ? 44.23636 -7.80228 97.48386 1.000 20.21624 102 ILE B O 1
ATOM 2888 N N . THR B 1 103 ? 46.00206 -9.19825 97.29323 1.000 19.46702 103 THR B N 1
ATOM 2889 C CA . THR B 1 103 ? 45.30441 -10.29929 97.93270 1.000 25.11702 103 THR B CA 1
ATOM 2890 C C . THR B 1 103 ? 45.62255 -10.30008 99.42024 1.000 24.19702 103 THR B C 1
ATOM 2891 O O . THR B 1 103 ? 46.77692 -10.11171 99.83066 1.000 22.28702 103 THR B O 1
ATOM 2895 N N . VAL B 1 104 ? 44.57659 -10.48519 100.22286 1.000 25.58560 104 VAL B N 1
ATOM 2896 C CA . VAL B 1 104 ? 44.66527 -10.45391 101.67550 1.000 25.34560 104 VAL B CA 1
ATOM 2897 C C . VAL B 1 104 ? 43.88783 -11.62505 102.24510 1.000 26.49560 104 VAL B C 1
ATOM 2898 O O . VAL B 1 104 ? 42.94148 -12.14034 101.64420 1.000 24.35560 104 VAL B O 1
ATOM 2902 N N . SER B 1 105 ? 44.29382 -12.02274 103.43632 1.000 30.14566 105 SER B N 1
ATOM 2903 C CA . SER B 1 105 ? 43.58163 -13.01504 104.20791 1.000 29.99566 105 SER B CA 1
ATOM 2904 C C . SER B 1 105 ? 43.39466 -12.46133 105.61112 1.000 25.48566 105 SER B C 1
ATOM 2905 O O . SER B 1 105 ? 44.21082 -11.67222 106.09681 1.000 26.76566 105 SER B O 1
ATOM 2908 N N . ASN B 1 106 ? 42.30591 -12.87419 106.25072 1.000 27.63680 106 ASN B N 1
ATOM 2909 C CA . ASN B 1 106 ? 41.92825 -12.36225 107.55842 1.000 28.66680 106 ASN B CA 1
ATOM 2910 C C . ASN B 1 106 ? 41.09363 -13.42817 108.26362 1.000 29.35680 106 ASN B C 1
ATOM 2911 O O . ASN B 1 106 ? 40.80262 -14.49405 107.70740 1.000 29.18680 106 ASN B O 1
ATOM 2916 N N . LYS B 1 107 ? 40.73227 -13.15322 109.50774 1.000 28.64672 107 LYS B N 1
ATOM 2917 C CA . LYS B 1 107 ? 39.70666 -13.93881 110.16889 1.000 30.85672 107 LYS B CA 1
ATOM 2918 C C . LYS B 1 107 ? 38.41896 -13.12568 110.19344 1.000 27.24672 107 LYS B C 1
ATOM 2919 O O . LYS B 1 107 ? 38.43384 -11.90698 110.00759 1.000 28.16672 107 LYS B O 1
ATOM 2925 N N . ASN B 1 108 ? 37.29025 -13.82096 110.36684 1.000 27.46969 108 ASN B N 1
ATOM 2926 C CA . ASN B 1 108 ? 36.03410 -13.13960 110.64563 1.000 22.94969 108 ASN B CA 1
ATOM 2927 C C . ASN B 1 108 ? 35.77682 -13.17689 112.15820 1.000 26.25969 108 ASN B C 1
ATOM 2928 O O . ASN B 1 108 ? 36.66204 -13.50830 112.95698 1.000 24.75969 108 ASN B O 1
ATOM 2933 N N . GLU B 1 109 ? 34.56185 -12.83256 112.56715 1.000 21.46150 109 GLU B N 1
ATOM 2934 C CA . GLU B 1 109 ? 34.32809 -12.61497 113.98796 1.000 24.18150 109 GLU B CA 1
ATOM 2935 C C . GLU B 1 109 ? 34.13753 -13.90427 114.77854 1.000 27.76150 109 GLU B C 1
ATOM 2936 O O . GLU B 1 109 ? 34.01287 -13.82502 115.99801 1.000 30.88150 109 GLU B O 1
ATOM 2942 N N . ILE B 1 110 ? 34.12817 -15.07616 114.13741 1.000 27.83193 110 ILE B N 1
ATOM 2943 C CA . ILE B 1 110 ? 34.16480 -16.35079 114.84728 1.000 25.46193 110 ILE B CA 1
ATOM 2944 C C . ILE B 1 110 ? 35.45853 -17.10233 114.55885 1.000 26.58193 110 ILE B C 1
ATOM 2945 O O . ILE B 1 110 ? 35.54866 -18.30040 114.80862 1.000 31.07193 110 ILE B O 1
ATOM 2950 N N . GLY B 1 111 ? 36.46244 -16.41672 114.03023 1.000 28.31060 111 GLY B N 1
ATOM 2951 C CA . GLY B 1 111 ? 37.75579 -17.02366 113.83023 1.000 25.70060 111 GLY B CA 1
ATOM 2952 C C . GLY B 1 111 ? 37.90264 -17.81926 112.55685 1.000 28.11060 111 GLY B C 1
ATOM 2953 O O . GLY B 1 111 ? 38.93457 -18.47325 112.37308 1.000 27.81060 111 GLY B O 1
ATOM 2954 N N . ASP B 1 112 ? 36.91249 -17.79178 111.67393 1.000 27.66409 112 ASP B N 1
ATOM 2955 C CA . ASP B 1 112 ? 37.05328 -18.45250 110.38529 1.000 28.44409 112 ASP B CA 1
ATOM 2956 C C . ASP B 1 112 ? 37.86802 -17.60205 109.41545 1.000 30.49409 112 ASP B C 1
ATOM 2957 O O . ASP B 1 112 ? 37.74731 -16.36936 109.38927 1.000 27.19409 112 ASP B O 1
ATOM 2962 N N . HIS B 1 113 ? 38.70437 -18.29051 108.62717 1.000 34.65237 113 HIS B N 1
ATOM 2963 C CA . HIS B 1 113 ? 39.57982 -17.68696 107.62372 1.000 33.45237 113 HIS B CA 1
ATOM 2964 C C . HIS B 1 113 ? 38.75855 -17.16217 106.44091 1.000 35.81237 113 HIS B C 1
ATOM 2965 O O . HIS B 1 113 ? 37.83541 -17.82987 105.95934 1.000 32.04237 113 HIS B O 1
ATOM 2972 N N . ILE B 1 114 ? 39.07885 -15.94277 105.99739 1.000 33.09927 114 ILE B N 1
ATOM 2973 C CA . ILE B 1 114 ? 38.47767 -15.32834 104.82158 1.000 32.12927 114 ILE B CA 1
ATOM 2974 C C . ILE B 1 114 ? 39.60361 -14.82169 103.92826 1.000 31.59927 114 ILE B C 1
ATOM 2975 O O . ILE B 1 114 ? 40.72017 -14.57527 104.38899 1.000 28.48927 114 ILE B O 1
ATOM 2980 N N . GLN B 1 115 ? 39.29125 -14.65109 102.63815 1.000 26.41930 115 GLN B N 1
ATOM 2981 C CA . GLN B 1 115 ? 40.20893 -14.05396 101.67187 1.000 28.97930 115 GLN B CA 1
ATOM 2982 C C . GLN B 1 115 ? 39.48176 -13.00972 100.83078 1.000 26.65930 115 GLN B C 1
ATOM 2983 O O . GLN B 1 115 ? 38.29389 -13.14796 100.53397 1.000 25.30930 115 GLN B O 1
ATOM 2989 N N . ALA B 1 116 ? 40.20852 -11.96980 100.42311 1.000 23.32692 116 ALA B N 1
ATOM 2990 C CA . ALA B 1 116 ? 39.62213 -10.95168 99.56515 1.000 22.97692 116 ALA B CA 1
ATOM 2991 C C . ALA B 1 116 ? 40.72063 -10.29983 98.74190 1.000 22.31692 116 ALA B C 1
ATOM 2992 O O . ALA B 1 116 ? 41.90389 -10.36283 99.08510 1.000 23.85692 116 ALA B O 1
ATOM 2994 N N . THR B 1 117 ? 40.31708 -9.66149 97.65009 1.000 22.74385 117 THR B N 1
ATOM 2995 C CA . THR B 1 117 ? 41.24334 -8.96973 96.75835 1.000 22.69385 117 THR B CA 1
ATOM 2996 C C . THR B 1 117 ? 40.86651 -7.49633 96.69685 1.000 23.81385 117 THR B C 1
ATOM 2997 O O . THR B 1 117 ? 39.71558 -7.16003 96.39573 1.000 23.22385 117 THR B O 1
ATOM 3001 N N . LEU B 1 118 ? 41.82153 -6.62511 96.99457 1.000 19.12718 118 LEU B N 1
ATOM 3002 C CA . LEU B 1 118 ? 41.61643 -5.18753 96.89187 1.000 17.45718 118 LEU B CA 1
ATOM 3003 C C . LEU B 1 118 ? 42.18858 -4.74979 95.55192 1.000 18.31718 118 LEU B C 1
ATOM 3004 O O . LEU B 1 118 ? 43.37494 -4.95521 95.29575 1.000 17.58718 118 LEU B O 1
ATOM 3009 N N . ILE B 1 119 ? 41.34048 -4.18787 94.69111 1.000 18.97423 119 ILE B N 1
ATOM 3010 C CA . ILE B 1 119 ? 41.67313 -3.89560 93.30082 1.000 16.40423 119 ILE B CA 1
ATOM 3011 C C . ILE B 1 119 ? 41.55730 -2.39716 93.06064 1.000 21.86423 119 ILE B C 1
ATOM 3012 O O . ILE B 1 119 ? 40.51260 -1.79913 93.35547 1.000 18.59423 119 ILE B O 1
ATOM 3017 N N . ILE B 1 120 ? 42.60183 -1.79786 92.47796 1.000 20.10753 120 ILE B N 1
ATOM 3018 C CA . ILE B 1 120 ? 42.52389 -0.42260 92.00046 1.000 21.01753 120 ILE B CA 1
ATOM 3019 C C . ILE B 1 120 ? 42.68573 -0.43492 90.48609 1.000 19.66753 120 ILE B C 1
ATOM 3020 O O . ILE B 1 120 ? 43.61465 -1.05393 89.95923 1.000 18.48753 120 ILE B O 1
ATOM 3025 N N . GLU B 1 121 ? 41.75861 0.22316 89.79740 1.000 20.81780 121 GLU B N 1
ATOM 3026 C CA . GLU B 1 121 ? 41.79863 0.42451 88.35805 1.000 20.54780 121 GLU B CA 1
ATOM 3027 C C . GLU B 1 121 ? 42.00232 1.90823 88.11905 1.000 22.15780 121 GLU B C 1
ATOM 3028 O O . GLU B 1 121 ? 41.18007 2.72515 88.55238 1.000 19.79780 121 GLU B O 1
ATOM 3034 N N . ILE B 1 122 ? 43.09433 2.24834 87.44842 1.000 21.15603 122 ILE B N 1
ATOM 3035 C CA . ILE B 1 122 ? 43.43556 3.63266 87.15775 1.000 21.19603 122 ILE B CA 1
ATOM 3036 C C . ILE B 1 122 ? 43.13335 3.82982 85.67921 1.000 26.89603 122 ILE B C 1
ATOM 3037 O O . ILE B 1 122 ? 43.96299 3.56329 84.80981 1.000 28.52603 122 ILE B O 1
ATOM 3042 N N . MET B 1 123 ? 41.91521 4.29214 85.40241 1.000 25.53925 123 MET B N 1
ATOM 3043 C CA . MET B 1 123 ? 41.32052 4.36942 84.07208 1.000 26.12925 123 MET B CA 1
ATOM 3044 C C . MET B 1 123 ? 40.65248 5.71282 83.86958 1.000 27.42925 123 MET B C 1
ATOM 3045 O O . MET B 1 123 ? 39.50298 5.79835 83.43173 1.000 30.95925 123 MET B O 1
ATOM 3050 N N . GLY B 1 124 ? 41.35040 6.78477 84.22341 1.000 27.24525 124 GLY B N 1
ATOM 3051 C CA . GLY B 1 124 ? 40.81320 8.11864 84.04775 1.000 26.82525 124 GLY B CA 1
ATOM 3052 C C . GLY B 1 124 ? 39.42393 8.29179 84.63217 1.000 28.81525 124 GLY B C 1
ATOM 3053 O O . GLY B 1 124 ? 39.21243 8.06933 85.82737 1.000 31.91525 124 GLY B O 1
ATOM 3054 N N . LYS B 1 125 ? 38.46743 8.65810 83.77449 1.000 27.45337 125 LYS B N 1
ATOM 3055 C CA . LYS B 1 125 ? 37.09273 8.90199 84.19869 1.000 27.10337 125 LYS B CA 1
ATOM 3056 C C . LYS B 1 125 ? 36.47418 7.68059 84.87941 1.000 32.92337 125 LYS B C 1
ATOM 3057 O O . LYS B 1 125 ? 35.58382 7.82324 85.72177 1.000 31.67337 125 LYS B O 1
ATOM 3063 N N . HIS B 1 126 ? 36.94463 6.48037 84.55340 1.000 31.08309 126 HIS B N 1
ATOM 3064 C CA . HIS B 1 126 ? 36.37808 5.24832 85.07548 1.000 27.91309 126 HIS B CA 1
ATOM 3065 C C . HIS B 1 126 ? 37.21080 4.62892 86.18399 1.000 27.99309 126 HIS B C 1
ATOM 3066 O O . HIS B 1 126 ? 36.94204 3.49107 86.57610 1.000 25.38309 126 HIS B O 1
ATOM 3073 N N . SER B 1 127 ? 38.21983 5.33754 86.69005 1.000 29.65600 127 SER B N 1
ATOM 3074 C CA . SER B 1 127 ? 39.01088 4.81593 87.79678 1.000 24.62600 127 SER B CA 1
ATOM 3075 C C . SER B 1 127 ? 38.09613 4.43720 88.94538 1.000 27.52600 127 SER B C 1
ATOM 3076 O O . SER B 1 127 ? 37.04169 5.04966 89.14748 1.000 22.79600 127 SER B O 1
ATOM 3079 N N . ASN B 1 128 ? 38.49324 3.39266 89.67460 1.000 25.10157 128 ASN B N 1
ATOM 3080 C CA . ASN B 1 128 ? 37.67671 2.86663 90.75669 1.000 19.68157 128 ASN B CA 1
ATOM 3081 C C . ASN B 1 128 ? 38.52204 1.98269 91.66809 1.000 21.42157 128 ASN B C 1
ATOM 3082 O O . ASN B 1 128 ? 39.61363 1.53384 91.30420 1.000 19.76157 128 ASN B O 1
ATOM 3087 N N . ILE B 1 129 ? 37.99998 1.75822 92.87624 1.000 22.68996 129 ILE B N 1
ATOM 3088 C CA . ILE B 1 129 ? 38.64823 0.94911 93.90162 1.000 21.22996 129 ILE B CA 1
ATOM 3089 C C . ILE B 1 129 ? 37.60191 -0.01725 94.42653 1.000 19.76996 129 ILE B C 1
ATOM 3090 O O . ILE B 1 129 ? 36.50215 0.40155 94.80630 1.000 20.00996 129 ILE B O 1
ATOM 3095 N N . LEU B 1 130 ? 37.93251 -1.30630 94.41683 1.000 17.97519 130 LEU B N 1
ATOM 3096 C CA . LEU B 1 130 ? 36.96171 -2.35963 94.65068 1.000 17.23519 130 LEU B CA 1
ATOM 3097 C C . LEU B 1 130 ? 37.56929 -3.39286 95.58050 1.000 19.14519 130 LEU B C 1
ATOM 3098 O O . LEU B 1 130 ? 38.76590 -3.68869 95.49849 1.000 20.81519 130 LEU B O 1
ATOM 3103 N N . LEU B 1 131 ? 36.74332 -3.91784 96.47488 1.000 17.30942 131 LEU B N 1
ATOM 3104 C CA . LEU B 1 131 ? 37.08027 -5.06513 97.30419 1.000 21.05942 131 LEU B CA 1
ATOM 3105 C C . LEU B 1 131 ? 36.21724 -6.23320 96.84044 1.000 23.02942 131 LEU B C 1
ATOM 3106 O O . LEU B 1 131 ? 34.99719 -6.10428 96.72233 1.000 21.05942 131 LEU B O 1
ATOM 3111 N N . VAL B 1 132 ? 36.84724 -7.35088 96.52979 1.000 20.09382 132 VAL B N 1
ATOM 3112 C CA . VAL B 1 132 ? 36.15141 -8.46638 95.91325 1.000 20.88382 132 VAL B CA 1
ATOM 3113 C C . VAL B 1 132 ? 36.41339 -9.69562 96.75585 1.000 20.97382 132 VAL B C 1
ATOM 3114 O O . VAL B 1 132 ? 37.56386 -9.96000 97.12139 1.000 23.86382 132 VAL B O 1
ATOM 3118 N N . ASP B 1 133 ? 35.35470 -10.43938 97.07879 1.000 25.18099 133 ASP B N 1
ATOM 3119 C CA . ASP B 1 133 ? 35.56131 -11.66258 97.83765 1.000 27.02099 133 ASP B CA 1
ATOM 3120 C C . ASP B 1 133 ? 36.17910 -12.72542 96.95261 1.000 24.53099 133 ASP B C 1
ATOM 3121 O O . ASP B 1 133 ? 35.71313 -12.96041 95.83995 1.000 25.13099 133 ASP B O 1
ATOM 3126 N N . LYS B 1 134 ? 37.19045 -13.40833 97.48429 1.000 28.78608 134 LYS B N 1
ATOM 3127 C CA . LYS B 1 134 ? 38.05945 -14.24107 96.65906 1.000 35.01608 134 LYS B CA 1
ATOM 3128 C C . LYS B 1 134 ? 37.36435 -15.51924 96.18673 1.000 44.91608 134 LYS B C 1
ATOM 3129 O O . LYS B 1 134 ? 37.62863 -15.98884 95.06930 1.000 44.84608 134 LYS B O 1
ATOM 3135 N N . SER B 1 135 ? 36.47908 -16.09525 97.01027 1.000 42.85992 135 SER B N 1
ATOM 3136 C CA . SER B 1 135 ? 35.80175 -17.32989 96.62233 1.000 44.83992 135 SER B CA 1
ATOM 3137 C C . SER B 1 135 ? 34.60123 -17.04547 95.72491 1.000 44.99992 135 SER B C 1
ATOM 3138 O O . SER B 1 135 ? 34.51848 -17.55719 94.60274 1.000 51.40992 135 SER B O 1
ATOM 3141 N N . SER B 1 136 ? 33.67154 -16.21002 96.19348 1.000 39.42656 136 SER B N 1
ATOM 3142 C CA . SER B 1 136 ? 32.47732 -15.90905 95.40960 1.000 39.40656 136 SER B CA 1
ATOM 3143 C C . SER B 1 136 ? 32.76175 -15.02517 94.19531 1.000 37.82656 136 SER B C 1
ATOM 3144 O O . SER B 1 136 ? 31.97237 -15.04305 93.24690 1.000 39.81656 136 SER B O 1
ATOM 3147 N N . HIS B 1 137 ? 33.85119 -14.24935 94.20949 1.000 32.35338 137 HIS B N 1
ATOM 3148 C CA . HIS B 1 137 ? 34.17937 -13.28129 93.15579 1.000 36.60338 137 HIS B CA 1
ATOM 3149 C C . HIS B 1 137 ? 33.11773 -12.17879 93.02701 1.000 34.91338 137 HIS B C 1
ATOM 3150 O O . HIS B 1 137 ? 32.95247 -11.56336 91.96292 1.000 27.66338 137 HIS B O 1
ATOM 3157 N N . LYS B 1 138 ? 32.42144 -11.89862 94.12449 1.000 27.21383 138 LYS B N 1
ATOM 3158 C CA . LYS B 1 138 ? 31.44826 -10.82009 94.19097 1.000 31.86383 138 LYS B CA 1
ATOM 3159 C C . LYS B 1 138 ? 32.09187 -9.57812 94.79080 1.000 27.17383 138 LYS B C 1
ATOM 3160 O O . LYS B 1 138 ? 32.94190 -9.67471 95.68389 1.000 27.24383 138 LYS B O 1
ATOM 3166 N N . ILE B 1 139 ? 31.69824 -8.41050 94.28670 1.000 25.54387 139 ILE B N 1
ATOM 3167 C CA . ILE B 1 139 ? 32.15859 -7.15990 94.87954 1.000 24.51387 139 ILE B CA 1
ATOM 3168 C C . ILE B 1 139 ? 31.58983 -7.03524 96.28566 1.000 28.50387 139 ILE B C 1
ATOM 3169 O O . ILE B 1 139 ? 30.36633 -6.99094 96.47653 1.000 28.86387 139 ILE B O 1
ATOM 3174 N N . LEU B 1 140 ? 32.47451 -6.98414 97.28251 1.000 19.24737 140 LEU B N 1
ATOM 3175 C CA . LEU B 1 140 ? 32.01812 -6.69665 98.63453 1.000 21.24737 140 LEU B CA 1
ATOM 3176 C C . LEU B 1 140 ? 31.65548 -5.22285 98.78968 1.000 24.22737 140 LEU B C 1
ATOM 3177 O O . LEU B 1 140 ? 30.69563 -4.88436 99.49545 1.000 31.62737 140 LEU B O 1
ATOM 3182 N N . GLU B 1 141 ? 32.38799 -4.33698 98.12222 1.000 22.34597 141 GLU B N 1
ATOM 3183 C CA . GLU B 1 141 ? 32.15741 -2.89522 98.19661 1.000 25.90597 141 GLU B CA 1
ATOM 3184 C C . GLU B 1 141 ? 33.07960 -2.21577 97.18162 1.000 23.83597 141 GLU B C 1
ATOM 3185 O O . GLU B 1 141 ? 34.04731 -2.81169 96.70045 1.000 22.56597 141 GLU B O 1
ATOM 3191 N N . VAL B 1 142 ? 32.74796 -0.98107 96.82465 1.000 22.99919 142 VAL B N 1
ATOM 3192 C CA . VAL B 1 142 ? 33.40733 -0.34547 95.69436 1.000 22.69919 142 VAL B CA 1
ATOM 3193 C C . VAL B 1 142 ? 33.24615 1.15877 95.83024 1.000 27.18919 142 VAL B C 1
ATOM 3194 O O . VAL B 1 142 ? 32.14276 1.65954 96.08222 1.000 25.36919 142 VAL B O 1
ATOM 3198 N N . ILE B 1 143 ? 34.34805 1.89293 95.65839 1.000 24.14092 143 ILE B N 1
ATOM 3199 C CA . ILE B 1 143 ? 34.36319 3.27219 96.10970 1.000 20.42092 143 ILE B CA 1
ATOM 3200 C C . ILE B 1 143 ? 33.51452 4.17509 95.23042 1.000 22.38092 143 ILE B C 1
ATOM 3201 O O . ILE B 1 143 ? 33.04675 5.21509 95.70251 1.000 28.14092 143 ILE B O 1
ATOM 3206 N N . LYS B 1 144 ? 33.27018 3.80562 93.97562 1.000 28.28822 144 LYS B N 1
ATOM 3207 C CA . LYS B 1 144 ? 32.36695 4.56095 93.10899 1.000 27.39822 144 LYS B CA 1
ATOM 3208 C C . LYS B 1 144 ? 31.30773 3.60945 92.56818 1.000 31.18822 144 LYS B C 1
ATOM 3209 O O . LYS B 1 144 ? 31.56858 2.86965 91.61465 1.000 28.44822 144 LYS B O 1
ATOM 3215 N N . HIS B 1 145 ? 30.11506 3.63134 93.16287 1.000 25.84199 145 HIS B N 1
ATOM 3216 C CA . HIS B 1 145 ? 29.04140 2.77531 92.67289 1.000 28.62199 145 HIS B CA 1
ATOM 3217 C C . HIS B 1 145 ? 28.61273 3.20996 91.27732 1.000 29.34199 145 HIS B C 1
ATOM 3218 O O . HIS B 1 145 ? 28.52760 4.40352 90.97967 1.000 30.69199 145 HIS B O 1
ATOM 3225 N N . VAL B 1 146 ? 28.39070 2.23583 90.39778 1.000 32.75241 146 VAL B N 1
ATOM 3226 C CA . VAL B 1 146 ? 27.89326 2.49830 89.04540 1.000 33.57241 146 VAL B CA 1
ATOM 3227 C C . VAL B 1 146 ? 26.77693 1.50188 88.78576 1.000 28.37241 146 VAL B C 1
ATOM 3228 O O . VAL B 1 146 ? 27.02861 0.29499 88.69649 1.000 33.40241 146 VAL B O 1
ATOM 3232 N N . GLY B 1 147 ? 25.54956 1.99377 88.68126 1.000 31.27524 147 GLY B N 1
ATOM 3233 C CA . GLY B 1 147 ? 24.40467 1.12225 88.54405 1.000 32.36524 147 GLY B CA 1
ATOM 3234 C C . GLY B 1 147 ? 24.24764 0.59282 87.13852 1.000 35.22524 147 GLY B C 1
ATOM 3235 O O . GLY B 1 147 ? 24.99025 0.92876 86.21367 1.000 37.87524 147 GLY B O 1
ATOM 3236 N N . PHE B 1 148 ? 23.24269 -0.25758 86.97968 1.000 37.02526 148 PHE B N 1
ATOM 3237 C CA . PHE B 1 148 ? 22.89905 -0.77264 85.66397 1.000 41.53526 148 PHE B CA 1
ATOM 3238 C C . PHE B 1 148 ? 22.27892 0.31640 84.78860 1.000 45.64526 148 PHE B C 1
ATOM 3239 O O . PHE B 1 148 ? 21.49015 1.14195 85.26045 1.000 44.15526 148 PHE B O 1
ATOM 3247 N N . SER B 1 149 ? 22.64749 0.31205 83.50226 1.000 42.14284 149 SER B N 1
ATOM 3248 C CA . SER B 1 149 ? 21.96691 1.08220 82.46685 1.000 45.89284 149 SER B CA 1
ATOM 3249 C C . SER B 1 149 ? 21.98507 0.28214 81.16233 1.000 54.44284 149 SER B C 1
ATOM 3250 O O . SER B 1 149 ? 22.59878 -0.78590 81.07147 1.000 54.00284 149 SER B O 1
ATOM 3253 N N . GLN B 1 150 ? 21.29980 0.81162 80.13921 1.000 57.72410 150 GLN B N 1
ATOM 3254 C CA . GLN B 1 150 ? 21.24773 0.14127 78.83793 1.000 61.08410 150 GLN B CA 1
ATOM 3255 C C . GLN B 1 150 ? 22.63270 -0.03873 78.22604 1.000 63.49410 150 GLN B C 1
ATOM 3256 O O . GLN B 1 150 ? 22.84697 -0.97793 77.44923 1.000 63.61410 150 GLN B O 1
ATOM 3262 N N . ASN B 1 151 ? 23.57744 0.84741 78.54913 1.000 63.05670 151 ASN B N 1
ATOM 3263 C CA . ASN B 1 151 ? 24.89419 0.85239 77.92476 1.000 60.52670 151 ASN B CA 1
ATOM 3264 C C . ASN B 1 151 ? 26.02541 0.47106 78.86795 1.000 61.22670 151 ASN B C 1
ATOM 3265 O O . ASN B 1 151 ? 27.19213 0.55145 78.46659 1.000 66.50670 151 ASN B O 1
ATOM 3270 N N . SER B 1 152 ? 25.73018 0.07724 80.10487 1.000 58.97470 152 SER B N 1
ATOM 3271 C CA . SER B 1 152 ? 26.79794 -0.25464 81.04218 1.000 51.36470 152 SER B CA 1
ATOM 3272 C C . SER B 1 152 ? 27.47242 -1.56958 80.65149 1.000 39.59470 152 SER B C 1
ATOM 3273 O O . SER B 1 152 ? 26.80675 -2.56958 80.36444 1.000 41.89470 152 SER B O 1
ATOM 3276 N N . TYR B 1 153 ? 28.80423 -1.55923 80.62710 1.000 39.95310 153 TYR B N 1
ATOM 3277 C CA . TYR B 1 153 ? 29.54801 -2.79277 80.39204 1.000 40.36310 153 TYR B CA 1
ATOM 3278 C C . TYR B 1 153 ? 29.44436 -3.72352 81.59313 1.000 35.98310 153 TYR B C 1
ATOM 3279 O O . TYR B 1 153 ? 29.31026 -4.94424 81.44018 1.000 32.62310 153 TYR B O 1
ATOM 3288 N N . ARG B 1 154 ? 29.47725 -3.16144 82.79543 1.000 32.54542 154 ARG B N 1
ATOM 3289 C CA . ARG B 1 154 ? 29.43815 -3.95400 84.01138 1.000 31.12542 154 ARG B CA 1
ATOM 3290 C C . ARG B 1 154 ? 28.70945 -3.16635 85.08025 1.000 32.76542 154 ARG B C 1
ATOM 3291 O O . ARG B 1 154 ? 28.64290 -1.93344 85.04698 1.000 30.24542 154 ARG B O 1
ATOM 3299 N N . THR B 1 155 ? 28.17112 -3.88425 86.04127 1.000 27.86633 155 THR B N 1
ATOM 3300 C CA . THR B 1 155 ? 27.52950 -3.24396 87.17071 1.000 30.54633 155 THR B CA 1
ATOM 3301 C C . THR B 1 155 ? 28.53721 -3.23095 88.31465 1.000 28.83633 155 THR B C 1
ATOM 3302 O O . THR B 1 155 ? 29.08343 -4.27872 88.68098 1.000 24.66633 155 THR B O 1
ATOM 3306 N N . LEU B 1 156 ? 28.82627 -2.03959 88.83729 1.000 28.63334 156 LEU B N 1
ATOM 3307 C CA . LEU B 1 156 ? 29.78318 -1.88593 89.93172 1.000 28.78334 156 LEU B CA 1
ATOM 3308 C C . LEU B 1 156 ? 28.98815 -1.60099 91.19574 1.000 26.45334 156 LEU B C 1
ATOM 3309 O O . LEU B 1 156 ? 28.82561 -0.45816 91.61498 1.000 23.82334 156 LEU B O 1
ATOM 3314 N N . LEU B 1 157 ? 28.49141 -2.66738 91.80877 1.000 26.91834 157 LEU B N 1
ATOM 3315 C CA . LEU B 1 157 ? 27.65997 -2.52678 92.99382 1.000 28.92834 157 LEU B CA 1
ATOM 3316 C C . LEU B 1 157 ? 27.96049 -3.69360 93.91659 1.000 26.73834 157 LEU B C 1
ATOM 3317 O O . LEU B 1 157 ? 28.29875 -4.78185 93.43574 1.000 31.33834 157 LEU B O 1
ATOM 3322 N N . PRO B 1 158 ? 27.88306 -3.49662 95.23101 1.000 24.84560 158 PRO B N 1
ATOM 3323 C CA . PRO B 1 158 ? 28.01195 -4.63567 96.15591 1.000 26.46560 158 PRO B CA 1
ATOM 3324 C C . PRO B 1 158 ? 27.11099 -5.78851 95.73217 1.000 25.05560 158 PRO B C 1
ATOM 3325 O O . PRO B 1 158 ? 25.96597 -5.58796 95.32055 1.000 25.43560 158 PRO B O 1
ATOM 3329 N N . GLY B 1 159 ? 27.64747 -7.00564 95.81225 1.000 23.15496 159 GLY B N 1
ATOM 3330 C CA . GLY B 1 159 ? 26.93287 -8.20498 95.44429 1.000 22.55496 159 GLY B 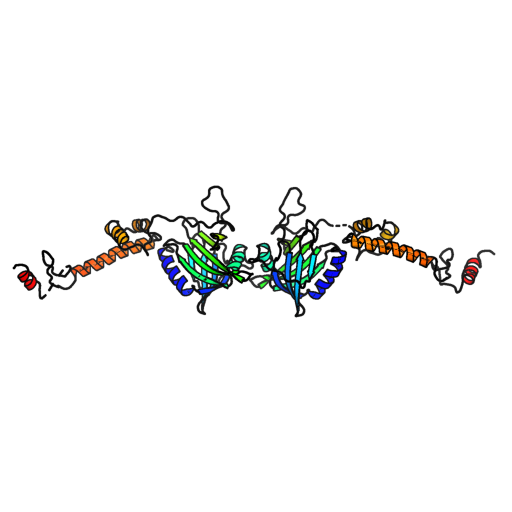CA 1
ATOM 3331 C C . GLY B 1 159 ? 27.08650 -8.62030 93.99329 1.000 34.91496 159 GLY B C 1
ATOM 3332 O O . GLY B 1 159 ? 26.93729 -9.80518 93.68602 1.000 32.95496 159 GLY B O 1
ATOM 3333 N N . SER B 1 160 ? 27.36692 -7.67284 93.09268 1.000 33.10171 160 SER B N 1
ATOM 3334 C CA . SER B 1 160 ? 27.63566 -8.00959 91.70324 1.000 31.88171 160 SER B CA 1
ATOM 3335 C C . SER B 1 160 ? 28.95262 -8.76742 91.58695 1.000 35.82171 160 SER B C 1
ATOM 3336 O O . SER B 1 160 ? 29.89127 -8.55618 92.36528 1.000 32.01171 160 SER B O 1
ATOM 3339 N N . THR B 1 161 ? 29.01034 -9.66137 90.59843 1.000 34.70623 161 THR B N 1
ATOM 3340 C CA . THR B 1 161 ? 30.23482 -10.38866 90.30629 1.000 32.61623 161 THR B CA 1
ATOM 3341 C C . THR B 1 161 ? 31.21606 -9.46313 89.60205 1.000 35.34623 161 THR B C 1
ATOM 3342 O O . THR B 1 161 ? 30.82844 -8.67205 88.73516 1.000 32.70623 161 THR B O 1
ATOM 3346 N N . TYR B 1 162 ? 32.48476 -9.53592 90.00294 1.000 30.07265 162 TYR B N 1
ATOM 3347 C CA . TYR B 1 162 ? 33.48005 -8.61280 89.46624 1.000 28.96265 162 TYR B CA 1
ATOM 3348 C C . TYR B 1 162 ? 33.76680 -8.93005 88.00853 1.000 28.51265 162 TYR B C 1
ATOM 3349 O O . TYR B 1 162 ? 33.95319 -10.08941 87.63144 1.000 31.72265 162 TYR B O 1
ATOM 3358 N N . ILE B 1 163 ? 33.80700 -7.88555 87.18764 1.000 27.09077 163 ILE B N 1
ATOM 3359 C CA . ILE B 1 163 ? 34.21307 -7.99259 85.79439 1.000 26.43077 163 ILE B CA 1
ATOM 3360 C C . ILE B 1 163 ? 35.35341 -7.01705 85.56797 1.000 27.31077 163 ILE B C 1
ATOM 3361 O O . ILE B 1 163 ? 35.24293 -5.83922 85.93829 1.000 25.59077 163 ILE B O 1
ATOM 3366 N N . ALA B 1 164 ? 36.43261 -7.49902 84.94578 1.000 20.63755 164 ALA B N 1
ATOM 3367 C CA . ALA B 1 164 ? 37.56915 -6.65104 84.63880 1.000 24.27755 164 ALA B CA 1
ATOM 3368 C C . ALA B 1 164 ? 37.18758 -5.61184 83.59324 1.000 26.48755 164 ALA B C 1
ATOM 3369 O O . ALA B 1 164 ? 36.23189 -5.79344 82.84257 1.000 24.11755 164 ALA B O 1
ATOM 3371 N N . PRO B 1 165 ? 37.92884 -4.51829 83.51798 1.000 23.20038 165 PRO B N 1
ATOM 3372 C CA . PRO B 1 165 ? 37.67743 -3.53935 82.47948 1.000 29.32038 165 PRO B CA 1
ATOM 3373 C C . PRO B 1 165 ? 37.86001 -4.14539 81.09888 1.000 34.05038 165 PRO B C 1
ATOM 3374 O O . PRO B 1 165 ? 38.55442 -5.16105 80.92852 1.000 36.08038 165 PRO B O 1
ATOM 3378 N N . PRO B 1 166 ? 37.22444 -3.56605 80.09112 1.000 35.02814 166 PRO B N 1
ATOM 3379 C CA . PRO B 1 166 ? 37.55932 -3.91811 78.70695 1.000 40.47814 166 PRO B CA 1
ATOM 3380 C C . PRO B 1 166 ? 39.05043 -3.79583 78.43784 1.000 37.41814 166 PRO B C 1
ATOM 3381 O O . PRO B 1 166 ? 39.58172 -2.68316 78.49260 1.000 41.90814 166 PRO B O 1
ATOM 3385 N N . SER B 1 167 ? 39.74313 -4.89908 78.15909 1.000 41.45811 167 SER B N 1
ATOM 3386 C CA . SER B 1 167 ? 41.14963 -4.79407 77.74469 1.000 45.46811 167 SER B CA 1
ATOM 3387 C C . SER B 1 167 ? 41.27381 -4.29456 76.30241 1.000 39.87811 167 SER B C 1
ATOM 3388 O O . SER B 1 167 ? 41.10341 -5.06013 75.35163 1.000 45.50811 167 SER B O 1
ATOM 3391 N N . SER B 1 170 ? 46.19518 -5.35798 72.65169 1.000 28.18874 170 SER B N 1
ATOM 3392 C CA . SER B 1 170 ? 47.60407 -5.10330 72.36672 1.000 32.44874 170 SER B CA 1
ATOM 3393 C C . SER B 1 170 ? 48.50457 -6.04336 73.16407 1.000 37.44874 170 SER B C 1
ATOM 3394 O O . SER B 1 170 ? 48.02978 -7.07220 73.66124 1.000 41.22874 170 SER B O 1
ATOM 3397 N N . LEU B 1 171 ? 49.79817 -5.69714 73.28610 1.000 31.13626 171 LEU B N 1
ATOM 3398 C CA . LEU B 1 171 ? 50.82666 -6.65858 73.67485 1.000 28.82626 171 LEU B CA 1
ATOM 3399 C C . LEU B 1 171 ? 51.68811 -6.13617 74.81823 1.000 28.62626 171 LEU B C 1
ATOM 3400 O O . LEU B 1 171 ? 52.14519 -4.99010 74.79573 1.000 27.41626 171 LEU B O 1
ATOM 3405 N N . ASN B 1 172 ? 51.93915 -6.99535 75.79374 1.000 24.79368 172 ASN B N 1
ATOM 3406 C CA . ASN B 1 172 ? 52.75674 -6.63493 76.94134 1.000 26.26368 172 ASN B CA 1
ATOM 3407 C C . ASN B 1 172 ? 54.22182 -6.48568 76.53480 1.000 25.30368 172 ASN B C 1
ATOM 3408 O O . ASN B 1 172 ? 54.86103 -7.48834 76.18926 1.000 20.86368 172 ASN B O 1
ATOM 3413 N N . PRO B 1 173 ? 54.80092 -5.27974 76.59307 1.000 25.74930 173 PRO B N 1
ATOM 3414 C CA . PRO B 1 173 ? 56.17108 -5.09400 76.08332 1.000 27.71930 173 PRO B CA 1
ATOM 3415 C C . PRO B 1 173 ? 57.23786 -5.73998 76.93947 1.000 22.97930 173 PRO B C 1
ATOM 3416 O O . PRO B 1 173 ? 58.35046 -5.94444 76.44956 1.000 25.05930 173 PRO B O 1
ATOM 3420 N N . PHE B 1 174 ? 56.95192 -6.04370 78.20136 1.000 23.81785 174 PHE B N 1
ATOM 3421 C CA . PHE B 1 174 ? 57.95919 -6.66181 79.05813 1.000 23.01785 174 PHE B CA 1
ATOM 3422 C C . PHE B 1 174 ? 58.18042 -8.12527 78.70150 1.000 20.96785 174 PHE B C 1
ATOM 3423 O O . PHE B 1 174 ? 59.27797 -8.64412 78.89888 1.000 26.98785 174 PHE B O 1
ATOM 3431 N N . THR B 1 175 ? 57.15719 -8.80624 78.18679 1.000 25.11666 175 THR B N 1
ATOM 3432 C CA . THR B 1 175 ? 57.17135 -10.26083 78.05549 1.000 26.43666 175 THR B CA 1
ATOM 3433 C C . THR B 1 175 ? 57.06272 -10.74718 76.62325 1.000 23.18666 175 THR B C 1
ATOM 3434 O O . THR B 1 175 ? 57.06820 -11.96129 76.40724 1.000 27.38666 175 THR B O 1
ATOM 3438 N N . ILE B 1 176 ? 56.93964 -9.85054 75.64227 1.000 27.14847 176 ILE B N 1
ATOM 3439 C CA . ILE B 1 176 ? 56.79066 -10.29531 74.26283 1.000 25.05847 176 ILE B CA 1
ATOM 3440 C C . ILE B 1 176 ? 58.04017 -11.04124 73.83057 1.000 25.39847 176 ILE B C 1
ATOM 3441 O O . ILE B 1 176 ? 59.16302 -10.70913 74.23874 1.000 25.00847 176 ILE B O 1
ATOM 3446 N N . LYS B 1 177 ? 57.84382 -12.06731 73.01136 1.000 30.49571 177 LYS B N 1
ATOM 3447 C CA . LYS B 1 177 ? 58.91741 -12.95253 72.59598 1.000 28.07571 177 LYS B CA 1
ATOM 3448 C C . LYS B 1 177 ? 59.75777 -12.31993 71.49138 1.000 29.19571 177 LYS B C 1
ATOM 3449 O O . LYS B 1 177 ? 59.31232 -11.43580 70.75087 1.000 25.26571 177 LYS B O 1
ATOM 3455 N N . ASP B 1 178 ? 61.00114 -12.79195 71.39616 1.000 33.31144 178 ASP B N 1
ATOM 3456 C CA . ASP B 1 178 ? 61.93098 -12.26089 70.40831 1.000 30.04144 178 ASP B CA 1
ATOM 3457 C C . ASP B 1 178 ? 61.31363 -12.24726 69.01632 1.000 27.71144 178 ASP B C 1
ATOM 3458 O O . ASP B 1 178 ? 61.34201 -11.22786 68.31414 1.000 26.01144 178 ASP B O 1
ATOM 3463 N N . GLU B 1 179 ? 60.72712 -13.37097 68.61448 1.000 26.21132 179 GLU B N 1
ATOM 3464 C CA . GLU B 1 179 ? 60.26649 -13.52759 67.24297 1.000 25.57132 179 GLU B CA 1
ATOM 3465 C C . GLU B 1 179 ? 59.20903 -12.48758 66.89099 1.000 29.04132 179 GLU B C 1
ATOM 3466 O O . GLU B 1 179 ? 59.28576 -11.82941 65.84283 1.000 29.07132 179 GLU B O 1
ATOM 3472 N N . LYS B 1 180 ? 58.21620 -12.31639 67.76714 1.000 29.02285 180 LYS B N 1
ATOM 3473 C CA . LYS B 1 180 ? 57.17484 -11.32248 67.52842 1.000 27.65285 180 LYS B CA 1
ATOM 3474 C C . LYS B 1 180 ? 57.74500 -9.90852 67.56383 1.000 28.25285 180 LYS B C 1
ATOM 3475 O O . LYS B 1 180 ? 57.36840 -9.05917 66.74124 1.000 29.26285 180 LYS B O 1
ATOM 3481 N N . LEU B 1 181 ? 58.68368 -9.64712 68.48515 1.000 24.44727 181 LEU B N 1
ATOM 3482 C CA . LEU B 1 181 ? 59.21323 -8.29492 68.63617 1.000 23.03727 181 LEU B CA 1
ATOM 3483 C C . LEU B 1 181 ? 60.04075 -7.88803 67.42853 1.000 22.22727 181 LEU B C 1
ATOM 3484 O O . LEU B 1 181 ? 59.96102 -6.74096 66.97534 1.000 22.99727 181 LEU B O 1
ATOM 3489 N N . PHE B 1 182 ? 60.85206 -8.81328 66.90817 1.000 25.46758 182 PHE B N 1
ATOM 3490 C CA . PHE B 1 182 ? 61.67518 -8.53281 65.73455 1.000 22.92758 182 PHE B CA 1
ATOM 3491 C C . PHE B 1 182 ? 60.80212 -8.17707 64.53576 1.000 24.57758 182 PHE B C 1
ATOM 3492 O O . PHE B 1 182 ? 61.00888 -7.14982 63.87948 1.000 24.68758 182 PHE B O 1
ATOM 3500 N N . GLU B 1 183 ? 59.80714 -9.01708 64.25098 1.000 26.62768 183 GLU B N 1
ATOM 3501 C CA . GLU B 1 183 ? 58.84104 -8.74815 63.18849 1.000 30.40768 183 GLU B CA 1
ATOM 3502 C C . GLU B 1 183 ? 58.23434 -7.35821 63.32801 1.000 30.13768 183 GLU B C 1
ATOM 3503 O O . GLU B 1 183 ? 58.16621 -6.59498 62.35446 1.000 31.67768 183 GLU B O 1
ATOM 3509 N N . ILE B 1 184 ? 57.78380 -7.01854 64.54013 1.000 26.30834 184 ILE B N 1
ATOM 3510 C CA . ILE B 1 184 ? 57.20231 -5.70196 64.79065 1.000 27.15834 184 ILE B CA 1
ATOM 3511 C C . ILE B 1 184 ? 58.20694 -4.60108 64.48516 1.000 23.18834 184 ILE B C 1
ATOM 3512 O O . ILE B 1 184 ? 57.85940 -3.56960 63.90258 1.000 21.73834 184 ILE B O 1
ATOM 3517 N N . LEU B 1 185 ? 59.45658 -4.78029 64.90234 1.000 22.52916 185 LEU B N 1
ATOM 3518 C CA . LEU B 1 185 ? 60.43866 -3.72695 64.70595 1.000 22.67916 185 LEU B CA 1
ATOM 3519 C C . LEU B 1 185 ? 60.94911 -3.67811 63.27158 1.000 23.63916 185 LEU B C 1
ATOM 3520 O O . LEU B 1 185 ? 61.41392 -2.62335 62.82923 1.000 24.52916 185 LEU B O 1
ATOM 3525 N N . GLN B 1 186 ? 60.85005 -4.78854 62.53880 1.000 26.70364 186 GLN B N 1
ATOM 3526 C CA . GLN B 1 186 ? 61.25968 -4.80712 61.14195 1.000 31.75364 186 GLN B CA 1
ATOM 3527 C C . GLN B 1 186 ? 60.23400 -4.14030 60.24108 1.000 28.65364 186 GLN B C 1
ATOM 3528 O O . GLN B 1 186 ? 60.59924 -3.52134 59.23721 1.000 30.96364 186 GLN B O 1
ATOM 3534 N N . THR B 1 187 ? 58.95602 -4.27123 60.57343 1.000 28.17330 187 THR B N 1
ATOM 3535 C CA . THR B 1 187 ? 57.88156 -3.91531 59.66043 1.000 30.65330 187 THR B CA 1
ATOM 3536 C C . THR B 1 187 ? 56.98188 -2.78377 60.14325 1.000 36.35330 187 THR B C 1
ATOM 3537 O O . THR B 1 187 ? 56.46265 -2.04169 59.30624 1.000 40.70330 187 THR B O 1
ATOM 3541 N N . GLN B 1 188 ? 56.76679 -2.62973 61.44763 1.000 33.29627 188 GLN B N 1
ATOM 3542 C CA . GLN B 1 188 ? 55.78582 -1.65835 61.91328 1.000 33.36627 188 GLN B CA 1
ATOM 3543 C C . GLN B 1 188 ? 56.39462 -0.26677 62.01035 1.000 34.23627 188 GLN B C 1
ATOM 3544 O O . GLN B 1 188 ? 57.60602 -0.09785 62.17033 1.000 33.58627 188 GLN B O 1
ATOM 3550 N N . GLU B 1 189 ? 55.53448 0.73782 61.89000 1.000 35.64271 189 GLU B N 1
ATOM 3551 C CA . GLU B 1 189 ? 55.95332 2.11741 62.08155 1.000 36.44271 189 GLU B CA 1
ATOM 3552 C C . GLU B 1 189 ? 56.10277 2.35925 63.57649 1.000 37.50271 189 GLU B C 1
ATOM 3553 O O . GLU B 1 189 ? 55.15673 2.16193 64.34720 1.000 33.54271 189 GLU B O 1
ATOM 3559 N N . LEU B 1 190 ? 57.29694 2.74696 63.99146 1.000 32.01148 190 LEU B N 1
ATOM 3560 C CA . LEU B 1 190 ? 57.56988 2.92959 65.40765 1.000 26.02148 190 LEU B CA 1
ATOM 3561 C C . LEU B 1 190 ? 57.35840 4.36386 65.84614 1.000 25.76148 190 LEU B C 1
ATOM 3562 O O . LEU B 1 190 ? 58.15020 4.90838 66.61842 1.000 24.56148 190 LEU B O 1
ATOM 3567 N N . THR B 1 191 ? 56.29631 5.00138 65.35234 1.000 27.80979 191 THR B N 1
ATOM 3568 C CA . THR B 1 191 ? 55.89407 6.28383 65.90458 1.000 30.74979 191 THR B CA 1
ATOM 3569 C C . THR B 1 191 ? 55.35987 6.09478 67.31575 1.000 26.47979 191 THR B C 1
ATOM 3570 O O . THR B 1 191 ? 54.93699 5.00344 67.71366 1.000 25.46979 191 THR B O 1
ATOM 3574 N N . ALA B 1 192 ? 55.39415 7.18986 68.07446 1.000 28.24064 192 ALA B N 1
ATOM 3575 C CA . ALA B 1 192 ? 54.84721 7.19867 69.42694 1.000 25.59064 192 ALA B CA 1
ATOM 3576 C C . ALA B 1 192 ? 53.45360 6.58702 69.46051 1.000 27.66064 192 ALA B C 1
ATOM 3577 O O . ALA B 1 192 ? 53.14748 5.73870 70.30877 1.000 30.10064 192 ALA B O 1
ATOM 3579 N N . LYS B 1 193 ? 52.60787 6.97522 68.50591 1.000 25.75451 193 LYS B N 1
ATOM 3580 C CA . LYS B 1 193 ? 51.22410 6.52707 68.51836 1.000 26.96451 193 LYS B CA 1
ATOM 3581 C C . LYS B 1 193 ? 51.09861 5.06930 68.10723 1.000 29.10451 193 LYS B C 1
ATOM 3582 O O . LYS B 1 193 ? 50.29890 4.33163 68.68882 1.000 32.90451 193 LYS B O 1
ATOM 3588 N N . ASN B 1 194 ? 51.87224 4.61345 67.12446 1.000 30.97841 194 ASN B N 1
ATOM 3589 C CA . ASN B 1 194 ? 51.73697 3.20028 66.77701 1.000 29.32841 194 ASN B CA 1
ATOM 3590 C C . ASN B 1 194 ? 52.30200 2.30108 67.87072 1.000 29.20841 194 ASN B C 1
ATOM 3591 O O . ASN B 1 194 ? 51.81496 1.18244 68.06480 1.000 30.16841 194 ASN B O 1
ATOM 3596 N N . LEU B 1 195 ? 53.29491 2.77763 68.62076 1.000 30.14659 195 LEU B N 1
ATOM 3597 C CA . LEU B 1 195 ? 53.77494 2.00211 69.75737 1.000 24.92659 195 LEU B CA 1
ATOM 3598 C C . LEU B 1 195 ? 52.70719 1.90435 70.84354 1.000 29.80659 195 LEU B C 1
ATOM 3599 O O . LEU B 1 195 ? 52.56317 0.85951 71.49572 1.000 27.02659 195 LEU B O 1
ATOM 3604 N N . GLN B 1 196 ? 51.94614 2.98260 71.05947 1.000 28.39068 196 GLN B N 1
ATOM 3605 C CA . GLN B 1 196 ? 50.88794 2.92817 72.06539 1.000 28.43068 196 GLN B CA 1
ATOM 3606 C C . GLN B 1 196 ? 49.81345 1.94228 71.66204 1.000 25.23068 196 GLN B C 1
ATOM 3607 O O . GLN B 1 196 ? 49.24789 1.24868 72.51022 1.000 30.23068 196 GLN B O 1
ATOM 3613 N N . SER B 1 197 ? 49.53025 1.86067 70.36397 1.000 25.90977 197 SER B N 1
ATOM 3614 C CA . SER B 1 197 ? 48.56135 0.90360 69.86121 1.000 23.27977 197 SER B CA 1
ATOM 3615 C C . SER B 1 197 ? 49.11125 -0.51635 69.79337 1.000 26.41977 197 SER B C 1
ATOM 3616 O O . SER B 1 197 ? 48.33823 -1.47412 69.87151 1.000 32.47977 197 SER B O 1
ATOM 3619 N N . LEU B 1 198 ? 50.41756 -0.68377 69.60013 1.000 22.70570 198 LEU B N 1
ATOM 3620 C CA . LEU B 1 198 ? 50.97274 -2.03191 69.60376 1.000 30.77570 198 LEU B CA 1
ATOM 3621 C C . LEU B 1 198 ? 51.15404 -2.56415 71.02983 1.000 28.11570 198 LEU B C 1
ATOM 3622 O O . LEU B 1 198 ? 50.96909 -3.75948 71.28774 1.000 25.59570 198 LEU B O 1
ATOM 3627 N N . PHE B 1 199 ? 51.50252 -1.70542 71.97266 1.000 27.61850 199 PHE B N 1
ATOM 3628 C CA . 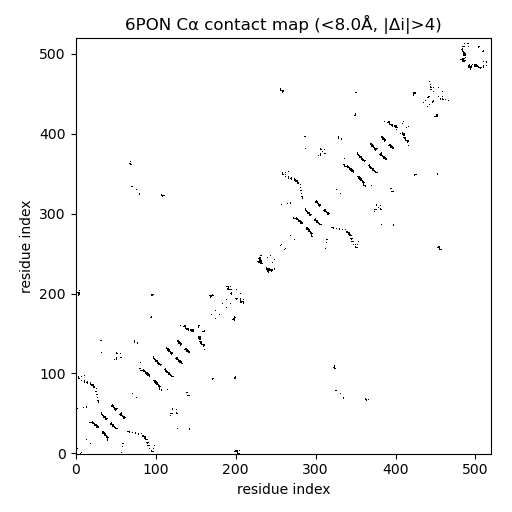PHE B 1 199 ? 51.90869 -2.18176 73.27945 1.000 27.92850 199 PHE B CA 1
ATOM 3629 C C . PHE B 1 199 ? 50.98757 -1.63923 74.36359 1.000 27.24850 199 PHE B C 1
ATOM 3630 O O . PHE B 1 199 ? 50.45800 -0.52945 74.26879 1.000 26.69850 199 PHE B O 1
ATOM 3638 N N . GLN B 1 200 ? 50.77103 -2.48628 75.36565 1.000 29.39413 200 GLN B N 1
ATOM 3639 C CA . GLN B 1 200 ? 49.91137 -2.21661 76.50704 1.000 28.55413 200 GLN B CA 1
ATOM 3640 C C . GLN B 1 200 ? 50.67224 -1.44353 77.57667 1.000 24.32413 200 GLN B C 1
ATOM 3641 O O . GLN B 1 200 ? 51.80970 -1.78747 77.90702 1.000 22.97413 200 GLN B O 1
ATOM 3647 N N . GLY B 1 201 ? 50.03861 -0.41343 78.12585 1.000 24.43472 201 GLY B N 1
ATOM 3648 C CA . GLY B 1 201 ? 50.59843 0.24363 79.28923 1.000 21.63472 201 GLY B CA 1
ATOM 3649 C C . GLY B 1 201 ? 51.61655 1.31263 78.98830 1.000 27.95472 201 GLY B C 1
ATOM 3650 O O . GLY B 1 201 ? 52.47844 1.59852 79.83024 1.000 26.95472 201 GLY B O 1
ATOM 3651 N N . LEU B 1 202 ? 51.54621 1.91421 77.80709 1.000 26.10671 202 LEU B N 1
ATOM 3652 C CA . LEU B 1 202 ? 52.47498 2.95078 77.37913 1.000 25.47671 202 LEU B CA 1
ATOM 3653 C C . LEU B 1 202 ? 51.71101 4.26628 77.33100 1.000 27.42671 202 LEU B C 1
ATOM 3654 O O . LEU B 1 202 ? 50.85875 4.45528 76.45863 1.000 31.70671 202 LEU B O 1
ATOM 3659 N N . GLY B 1 203 ? 51.97880 5.15558 78.29644 1.000 27.97929 203 GLY B N 1
ATOM 3660 C CA . GLY B 1 203 ? 51.49940 6.51874 78.20681 1.000 24.16929 203 GLY B CA 1
ATOM 3661 C C . GLY B 1 203 ? 52.18333 7.24908 77.06762 1.000 25.87929 203 GLY B C 1
ATOM 3662 O O . GLY B 1 203 ? 53.11617 6.74750 76.44285 1.000 25.49929 203 GLY B O 1
ATOM 3663 N N . ARG B 1 204 ? 51.72035 8.47079 76.78508 1.000 29.64529 204 ARG B N 1
ATOM 3664 C CA . ARG B 1 204 ? 52.23862 9.17174 75.60867 1.000 27.84529 204 ARG B CA 1
ATOM 3665 C C . ARG B 1 204 ? 53.68197 9.63113 75.83469 1.000 27.17529 204 ARG B C 1
ATOM 3666 O O . ARG B 1 204 ? 54.52429 9.51689 74.93489 1.000 25.15529 204 ARG B O 1
ATOM 3674 N N . ASP B 1 205 ? 54.01267 10.08180 77.04583 1.000 27.45926 205 ASP B N 1
ATOM 3675 C CA . ASP B 1 205 ? 55.39634 10.46714 77.31055 1.000 22.35926 205 ASP B CA 1
ATOM 3676 C C . ASP B 1 205 ? 56.33023 9.26538 77.25014 1.000 24.55926 205 ASP B C 1
ATOM 3677 O O . ASP B 1 205 ? 57.40487 9.33784 76.64115 1.000 25.26926 205 ASP B O 1
ATOM 3682 N N . THR B 1 206 ? 55.93888 8.15266 77.86870 1.000 25.95192 206 THR B N 1
ATOM 3683 C CA . THR B 1 206 ? 56.69487 6.91124 77.72347 1.000 25.57192 206 THR B CA 1
ATOM 3684 C C . THR B 1 206 ? 56.90040 6.57036 76.25011 1.000 23.99192 206 THR B C 1
ATOM 3685 O O . THR B 1 206 ? 58.01009 6.22949 75.82932 1.000 23.41192 206 THR B O 1
ATOM 3689 N N . ALA B 1 207 ? 55.84189 6.67990 75.44100 1.000 22.38087 207 ALA B N 1
ATOM 3690 C CA . ALA B 1 207 ? 55.96207 6.27564 74.04778 1.000 21.06087 207 ALA B CA 1
ATOM 3691 C C . ALA B 1 207 ? 56.79982 7.25414 73.23867 1.000 27.10087 207 ALA B C 1
ATOM 3692 O O . ALA B 1 207 ? 57.45399 6.84964 72.26656 1.000 24.29087 207 ALA B O 1
ATOM 3694 N N . ASN B 1 208 ? 56.79037 8.53928 73.59546 1.000 26.77572 208 ASN B N 1
ATOM 3695 C CA . ASN B 1 208 ? 57.69744 9.45238 72.91233 1.000 22.39572 208 ASN B CA 1
ATOM 3696 C C . ASN B 1 208 ? 59.13323 9.06534 73.19570 1.000 22.55572 208 ASN B C 1
ATOM 3697 O O . ASN B 1 208 ? 59.97583 9.06179 72.28683 1.000 23.47572 208 ASN B O 1
ATOM 3702 N N . GLU B 1 209 ? 59.42113 8.71555 74.45148 1.000 21.90470 209 GLU B N 1
ATOM 3703 C CA . GLU B 1 209 ? 60.77282 8.32426 74.82769 1.000 21.97470 209 GLU B CA 1
ATOM 3704 C C . GLU B 1 209 ? 61.18671 7.05264 74.11024 1.000 20.47470 209 GLU B C 1
ATOM 3705 O O . GLU B 1 209 ? 62.29443 6.97026 73.57536 1.000 24.31470 209 GLU B O 1
ATOM 3711 N N . LEU B 1 210 ? 60.30505 6.05523 74.07170 1.000 18.65130 210 LEU B N 1
ATOM 3712 C CA . LEU B 1 210 ? 60.61659 4.84538 73.32732 1.000 17.69130 210 LEU B CA 1
ATOM 3713 C C . LEU B 1 210 ? 60.81921 5.15595 71.84855 1.000 23.74130 210 LEU B C 1
ATOM 3714 O O . LEU B 1 210 ? 61.80550 4.70952 71.24529 1.000 25.66130 210 LEU B O 1
ATOM 3719 N N . GLU B 1 211 ? 59.89541 5.91670 71.24135 1.000 20.39147 211 GLU B N 1
ATOM 3720 C CA . GLU B 1 211 ? 60.08550 6.31261 69.84949 1.000 22.74147 211 GLU B CA 1
ATOM 3721 C C . GLU B 1 211 ? 61.44997 6.96279 69.65554 1.000 22.76147 211 GLU B C 1
ATOM 3722 O O . GLU B 1 211 ? 62.17994 6.62724 68.71394 1.000 21.12147 211 GLU B O 1
ATOM 3728 N N . ARG B 1 212 ? 61.81813 7.88427 70.55307 1.000 20.33899 212 ARG B N 1
ATOM 3729 C CA . ARG B 1 212 ? 63.10509 8.55763 70.42158 1.000 23.79899 212 ARG B CA 1
ATOM 3730 C C . ARG B 1 212 ? 64.25630 7.57745 70.55138 1.000 22.99899 212 ARG B C 1
ATOM 3731 O O . ARG B 1 212 ? 65.28437 7.72880 69.88407 1.000 26.49899 212 ARG B O 1
ATOM 3739 N N . ILE B 1 213 ? 64.09963 6.56715 71.40235 1.000 23.58796 213 ILE B N 1
ATOM 3740 C CA . ILE B 1 213 ? 65.18325 5.62922 71.63985 1.000 21.66796 213 ILE B CA 1
ATOM 3741 C C . ILE B 1 213 ? 65.44833 4.80406 70.39666 1.000 22.59796 213 ILE B C 1
ATOM 3742 O O . ILE B 1 213 ? 66.60294 4.60960 70.00313 1.000 25.15796 213 ILE B O 1
ATOM 3747 N N . LEU B 1 214 ? 64.38570 4.32085 69.75203 1.000 19.90003 214 LEU B N 1
ATOM 3748 C CA . LEU B 1 214 ? 64.55544 3.45537 68.59657 1.000 19.07003 214 LEU B CA 1
ATOM 3749 C C . LEU B 1 214 ? 65.10131 4.24649 67.40969 1.000 21.79003 214 LEU B C 1
ATOM 3750 O O . LEU B 1 214 ? 65.97170 3.75888 66.68146 1.000 23.68003 214 LEU B O 1
ATOM 3755 N N . VAL B 1 215 ? 64.61858 5.48032 67.22190 1.000 24.91519 215 VAL B N 1
ATOM 3756 C CA . VAL B 1 215 ? 65.18316 6.37893 66.21684 1.000 20.78519 215 VAL B CA 1
ATOM 3757 C C . VAL B 1 215 ? 66.67709 6.56818 66.44893 1.000 24.11519 215 VAL B C 1
ATOM 3758 O O . VAL B 1 215 ? 67.50536 6.31507 65.56238 1.000 26.09519 215 VAL B O 1
ATOM 3762 N N . SER B 1 216 ? 67.04070 6.97825 67.65852 1.000 21.71678 216 SER B N 1
ATOM 3763 C CA . SER B 1 216 ? 68.44247 7.19185 67.98725 1.000 22.90678 216 SER B CA 1
ATOM 3764 C C . SER B 1 216 ? 69.26907 5.92057 67.80201 1.000 21.29678 216 SER B C 1
ATOM 3765 O O . SER B 1 216 ? 70.40216 5.97503 67.31785 1.000 28.21678 216 SER B O 1
ATOM 3768 N N . GLU B 1 217 ? 68.72490 4.76882 68.17580 1.000 23.81380 217 GLU B N 1
ATOM 3769 C CA . GLU B 1 217 ? 69.48257 3.52927 68.04662 1.000 25.39380 217 GLU B CA 1
ATOM 3770 C C . GLU B 1 217 ? 69.69423 3.16892 66.58603 1.000 22.91380 217 GLU B C 1
ATOM 3771 O O . GLU B 1 217 ? 70.75328 2.65585 66.21195 1.000 22.68380 217 GLU B O 1
ATOM 3777 N N . LYS B 1 218 ? 68.68624 3.42482 65.75504 1.000 20.74846 218 LYS B N 1
ATOM 3778 C CA . LYS B 1 218 ? 68.79749 3.17542 64.32679 1.000 21.46846 218 LYS B CA 1
ATOM 3779 C C . LYS B 1 218 ? 69.97491 3.93862 63.72403 1.000 22.01846 218 LYS B C 1
ATOM 3780 O O . LYS B 1 218 ? 70.78722 3.37003 62.98533 1.000 22.56846 218 LYS B O 1
ATOM 3786 N N . LEU B 1 219 ? 70.09872 5.22524 64.05638 1.000 21.58797 219 LEU B N 1
ATOM 3787 C CA . LEU B 1 219 ? 71.17994 6.04519 63.51888 1.000 22.46797 219 LEU B CA 1
ATOM 3788 C C . LEU B 1 219 ? 72.53454 5.55242 63.99677 1.000 23.14797 219 LEU B C 1
ATOM 3789 O O . LEU B 1 219 ? 73.49387 5.46218 63.21452 1.000 18.92797 219 LEU B O 1
ATOM 3794 N N . SER B 1 220 ? 72.61677 5.20699 65.27625 1.000 22.78802 220 SER B N 1
ATOM 3795 C CA . SER B 1 220 ? 73.86433 4.73946 65.86301 1.000 22.71802 220 SER B CA 1
ATOM 3796 C C . SER B 1 220 ? 74.29438 3.41580 65.24970 1.000 18.67802 220 SER B C 1
ATOM 3797 O O . SER B 1 220 ? 75.48374 3.18683 65.00502 1.000 16.22802 220 SER B O 1
ATOM 3800 N N . ALA B 1 221 ? 73.33278 2.53342 64.98340 1.000 22.08149 221 ALA B N 1
ATOM 3801 C CA . ALA B 1 221 ? 73.67283 1.27055 64.34852 1.000 20.72149 221 ALA B CA 1
ATOM 3802 C C . ALA B 1 221 ? 74.15879 1.50360 62.93338 1.000 16.98149 221 ALA B C 1
ATOM 3803 O O . ALA B 1 221 ? 75.10021 0.84584 62.48127 1.000 17.13149 221 ALA B O 1
ATOM 3805 N N . PHE B 1 222 ? 73.53864 2.45267 62.22919 1.000 19.17347 222 PHE B N 1
ATOM 3806 C CA . PHE B 1 222 ? 73.94470 2.75449 60.86277 1.000 16.39347 222 PHE B CA 1
ATOM 3807 C C . PHE B 1 222 ? 75.37972 3.25888 60.83661 1.000 19.96347 222 PHE B C 1
ATOM 3808 O O . PHE B 1 222 ? 76.20394 2.78474 60.04259 1.000 19.45347 222 PHE B O 1
ATOM 3816 N N . ARG B 1 223 ? 75.69859 4.20614 61.72633 1.000 18.32147 223 ARG B N 1
ATOM 3817 C CA . ARG B 1 223 ? 77.05161 4.74482 61.81395 1.000 19.92147 223 ARG B CA 1
ATOM 3818 C C . ARG B 1 223 ? 78.06447 3.65642 62.14282 1.000 17.30147 223 ARG B C 1
ATOM 3819 O O . ARG B 1 223 ? 79.13269 3.57869 61.52504 1.000 19.88147 223 ARG B O 1
ATOM 3827 N N . ASN B 1 224 ? 77.74974 2.80530 63.11342 1.000 17.48179 224 ASN B N 1
ATOM 3828 C CA . ASN B 1 224 ? 78.70261 1.76662 63.49387 1.000 21.20179 224 ASN B CA 1
ATOM 3829 C C . ASN B 1 224 ? 78.97483 0.81587 62.33633 1.000 21.22179 224 ASN B C 1
ATOM 3830 O O . ASN B 1 224 ? 80.12491 0.43854 62.09021 1.000 17.66179 224 ASN B O 1
ATOM 3835 N N . PHE B 1 225 ? 77.92315 0.42484 61.61585 1.000 19.54185 225 PHE B N 1
ATOM 3836 C CA . PHE B 1 225 ? 78.07632 -0.54321 60.54256 1.000 20.58185 225 PHE B CA 1
ATOM 3837 C C . PHE B 1 225 ? 79.06531 -0.04888 59.49836 1.000 17.58185 225 PHE B C 1
ATOM 3838 O O . PHE B 1 225 ? 79.82417 -0.84640 58.93908 1.000 18.05185 225 PHE B O 1
ATOM 3846 N N . PHE B 1 226 ? 79.09650 1.25997 59.25562 1.000 21.06727 226 PHE B N 1
ATOM 3847 C CA . PHE B 1 226 ? 79.97976 1.87442 58.27011 1.000 20.28727 226 PHE B CA 1
ATOM 3848 C C . PHE B 1 226 ? 81.23838 2.45807 58.88313 1.000 23.61727 226 PHE B C 1
ATOM 3849 O O . PHE B 1 226 ? 81.98446 3.16447 58.19179 1.000 25.37727 226 PHE B O 1
ATOM 3857 N N . ASN B 1 227 ? 81.48424 2.19919 60.15887 1.000 23.66071 227 ASN B N 1
ATOM 3858 C CA . ASN B 1 227 ? 82.67199 2.71390 60.82452 1.000 27.56071 227 ASN B CA 1
ATOM 3859 C C . ASN B 1 227 ? 83.10646 1.68814 61.86804 1.000 26.17071 227 ASN B C 1
ATOM 3860 O O . ASN B 1 227 ? 83.09077 1.92913 63.06339 1.000 38.22071 227 ASN B O 1
ATOM 3865 N N . GLN B 1 228 ? 83.46467 0.50079 61.41041 1.000 24.26785 228 GLN B N 1
ATOM 3866 C CA . GLN B 1 228 ? 83.78958 -0.60844 62.28961 1.000 24.73785 228 GLN B CA 1
ATOM 3867 C C . GLN B 1 228 ? 85.00255 -1.31813 61.71569 1.000 27.13785 228 GLN B C 1
ATOM 3868 O O . GLN B 1 228 ? 85.28380 -1.24652 60.51550 1.000 24.32785 228 GLN B O 1
ATOM 3874 N N . GLU B 1 229 ? 85.69458 -2.02537 62.59627 1.000 27.64533 229 GLU B N 1
ATOM 3875 C CA . GLU B 1 229 ? 86.91914 -2.73119 62.25833 1.000 27.88533 229 GLU B CA 1
ATOM 3876 C C . GLU B 1 229 ? 86.67756 -3.80999 61.20184 1.000 27.93533 229 GLU B C 1
ATOM 3877 O O . GLU B 1 229 ? 85.66657 -4.52424 61.23788 1.000 24.52533 229 GLU B O 1
ATOM 3883 N N . THR B 1 230 ? 87.62910 -3.93202 60.26700 1.000 24.40376 230 THR B N 1
ATOM 3884 C CA . THR B 1 230 ? 87.58979 -4.98536 59.25257 1.000 25.87376 230 THR B CA 1
ATOM 3885 C C . THR B 1 230 ? 87.74811 -6.35601 59.91199 1.000 22.75376 230 THR B C 1
ATOM 3886 O O . THR B 1 230 ? 88.63050 -6.55403 60.75476 1.000 27.13376 230 THR B O 1
ATOM 3890 N N . LYS B 1 231 ? 86.88750 -7.29655 59.52209 1.000 18.39439 231 LYS B N 1
ATOM 3891 C CA . LYS B 1 231 ? 86.89577 -8.66561 60.03780 1.000 19.07439 231 LYS B CA 1
ATOM 3892 C C . LYS B 1 231 ? 86.55552 -9.59903 58.88966 1.000 22.40439 231 LYS B C 1
ATOM 3893 O O . LYS B 1 231 ? 85.39936 -9.99990 58.71797 1.000 21.69439 231 LYS B O 1
ATOM 3899 N N . PRO B 1 232 ? 87.54239 -9.97777 58.08145 1.000 24.20272 232 PRO B N 1
ATOM 3900 C CA . PRO B 1 232 ? 87.24096 -10.75225 56.86714 1.000 24.57272 232 PRO B CA 1
ATOM 3901 C C . PRO B 1 232 ? 86.63197 -12.11307 57.19146 1.000 23.94272 232 PRO B C 1
ATOM 3902 O O . PRO B 1 232 ? 87.14467 -12.85940 58.02635 1.000 21.67272 232 PRO B O 1
ATOM 3906 N N . CYS B 1 233 ? 85.51500 -12.42709 56.53036 1.000 24.19937 233 CYS B N 1
ATOM 3907 C CA . CYS B 1 233 ? 84.88826 -13.73763 56.65646 1.000 22.53937 233 CYS B CA 1
ATOM 3908 C C . CYS B 1 233 ? 84.31497 -14.16847 55.31480 1.000 21.22937 233 CYS B C 1
ATOM 3909 O O . CYS B 1 233 ? 83.92760 -13.33731 54.48969 1.000 22.98937 233 CYS B O 1
ATOM 3912 N N . LEU B 1 234 ? 84.24255 -15.47926 55.11963 1.000 21.07648 234 LEU B N 1
ATOM 3913 C CA . LEU B 1 234 ? 83.43099 -16.03394 54.04884 1.000 26.25648 234 LEU B CA 1
ATOM 3914 C C . LEU B 1 234 ? 81.94887 -16.01705 54.42538 1.000 26.82648 234 LEU B C 1
ATOM 3915 O O . LEU B 1 234 ? 81.57508 -15.86413 55.59031 1.000 24.52648 234 LEU B O 1
ATOM 3920 N N . THR B 1 235 ? 81.10058 -16.16284 53.41535 1.000 29.02915 235 THR B N 1
ATOM 3921 C CA . THR B 1 235 ? 79.69158 -16.47216 53.62634 1.000 29.49915 235 THR B CA 1
ATOM 3922 C C . THR B 1 235 ? 79.37968 -17.76436 52.87497 1.000 32.81915 235 THR B C 1
ATOM 3923 O O . THR B 1 235 ? 80.27096 -18.39729 52.29359 1.000 32.77915 235 THR B O 1
ATOM 3927 N N . GLU B 1 236 ? 78.09358 -18.13149 52.86619 1.000 34.53646 236 GLU B N 1
ATOM 3928 C CA . GLU B 1 236 ? 77.66123 -19.35523 52.19536 1.000 35.43646 236 GLU B CA 1
ATOM 3929 C C . GLU B 1 236 ? 78.05683 -19.35409 50.72474 1.000 35.29646 236 GLU B C 1
ATOM 3930 O O . GLU B 1 236 ? 78.56683 -20.35462 50.20977 1.000 34.78646 236 GLU B O 1
ATOM 3936 N N . THR B 1 237 ? 77.84092 -18.23203 50.03260 1.000 34.76235 237 THR B N 1
ATOM 3937 C CA . THR B 1 237 ? 78.09439 -18.13147 48.59913 1.000 27.99235 237 THR B CA 1
ATOM 3938 C C . THR B 1 237 ? 79.09564 -17.03453 48.24126 1.000 28.28235 237 THR B C 1
ATOM 3939 O O . THR B 1 237 ? 79.34229 -16.78805 47.04872 1.000 26.97235 237 THR B O 1
ATOM 3943 N N . SER B 1 238 ? 79.66555 -16.35427 49.22937 1.000 28.37994 238 SER B N 1
ATOM 3944 C CA . SER B 1 238 ? 80.43539 -15.15887 48.92361 1.000 25.33994 238 SER B CA 1
ATOM 3945 C C . SER B 1 238 ? 81.37934 -14.79831 50.06195 1.000 21.92994 238 SER B C 1
ATOM 3946 O O . SER B 1 238 ? 82.05026 -15.66657 50.63258 1.000 22.22994 238 SER B O 1
ATOM 3949 N N . PHE B 1 239 ? 81.42909 -13.51968 50.41517 1.000 21.58249 239 PHE B N 1
ATOM 3950 C CA . PHE B 1 239 ? 82.39926 -13.08779 51.40480 1.000 21.71249 239 PHE B CA 1
ATOM 3951 C C . PHE B 1 239 ? 82.04988 -11.67628 51.82545 1.000 20.01249 239 PHE B C 1
ATOM 3952 O O . PHE B 1 239 ? 81.38081 -10.94019 51.09949 1.000 17.38249 239 PHE B O 1
ATOM 3960 N N . SER B 1 240 ? 82.54154 -11.29384 52.98647 1.000 17.29070 240 SER B N 1
ATOM 3961 C CA . SER B 1 240 ? 82.16377 -10.02247 53.56519 1.000 16.39070 240 SER B CA 1
ATOM 3962 C C . SER B 1 240 ? 83.37479 -9.44811 54.27334 1.000 16.82070 240 SER B C 1
ATOM 3963 O O . SER B 1 240 ? 84.30197 -10.18592 54.62509 1.000 17.25070 240 SER B O 1
ATOM 3966 N N . PRO B 1 241 ? 83.41296 -8.12568 54.46353 1.000 16.14018 241 PRO B N 1
ATOM 3967 C CA . PRO B 1 241 ? 84.55848 -7.48992 55.12599 1.000 18.12018 241 PRO B CA 1
ATOM 3968 C C . PRO B 1 241 ? 84.38531 -7.39864 56.62478 1.000 19.62018 241 PRO B C 1
ATOM 3969 O O . PRO B 1 241 ? 85.33419 -7.03839 57.32865 1.000 22.06018 241 PRO B O 1
ATOM 3973 N N . VAL B 1 242 ? 83.16581 -7.63216 57.08934 1.000 19.58420 242 VAL B N 1
ATOM 3974 C CA . VAL B 1 242 ? 82.83146 -7.88892 58.48481 1.000 20.14420 242 VAL B CA 1
ATOM 3975 C C . VAL B 1 242 ? 81.87213 -9.06530 58.48335 1.000 21.67420 242 VAL B C 1
ATOM 3976 O O . VAL B 1 242 ? 81.31564 -9.42222 57.43416 1.000 19.44420 242 VAL B O 1
ATOM 3980 N N . PRO B 1 243 ? 81.69454 -9.72882 59.61634 1.000 24.03636 243 PRO B N 1
ATOM 3981 C CA . PRO B 1 243 ? 80.82683 -10.91913 59.61197 1.000 22.67636 243 PRO B CA 1
ATOM 3982 C C . PRO B 1 243 ? 79.37714 -10.55852 59.30392 1.000 24.05636 243 PRO B C 1
ATOM 3983 O O . PRO B 1 243 ? 78.81979 -9.59262 59.84108 1.000 20.11636 243 PRO B O 1
ATOM 3987 N N . PHE B 1 244 ? 78.78275 -11.32960 58.39492 1.000 28.17299 244 PHE B N 1
ATOM 3988 C CA . PHE B 1 244 ? 77.37165 -11.23809 58.04955 1.000 25.24299 244 PHE B CA 1
ATOM 3989 C C . PHE B 1 244 ? 76.60274 -12.37030 58.73373 1.000 28.10299 244 PHE B C 1
ATOM 3990 O O . PHE B 1 244 ? 77.18465 -13.30361 59.28481 1.000 32.17299 244 PHE B O 1
ATOM 3998 N N . ALA B 1 245 ? 75.27248 -12.29758 58.67374 1.000 30.32199 245 ALA B N 1
ATOM 3999 C CA . ALA B 1 245 ? 74.45976 -13.28020 59.39004 1.000 26.61199 245 ALA B CA 1
ATOM 4000 C C . ALA B 1 245 ? 74.64646 -14.70309 58.85684 1.000 33.56199 245 ALA B C 1
ATOM 4001 O O . ALA B 1 245 ? 74.50672 -15.66640 59.62106 1.000 31.84199 245 ALA B O 1
ATOM 4003 N N . ASN B 1 246 ? 74.94630 -14.87097 57.56960 1.000 32.23551 246 ASN B N 1
ATOM 4004 C CA . ASN B 1 246 ? 75.13865 -16.22163 57.02347 1.000 35.66551 246 ASN B CA 1
ATOM 4005 C C . ASN B 1 246 ? 76.62216 -16.53600 56.81934 1.000 35.13551 246 ASN B C 1
ATOM 4006 O O . ASN B 1 246 ? 77.04965 -17.07689 55.79654 1.000 33.49551 246 ASN B O 1
ATOM 4011 N N . GLN B 1 247 ? 77.41255 -16.21643 57.84316 1.000 33.22266 247 GLN B N 1
ATOM 4012 C CA . GLN B 1 247 ? 78.84913 -16.46158 57.83466 1.000 35.38266 247 GLN B CA 1
ATOM 4013 C C . GLN B 1 247 ? 79.16577 -17.94751 57.64768 1.000 37.67266 247 GLN B C 1
ATOM 4014 O O . GLN B 1 247 ? 78.42170 -18.83143 58.08862 1.000 37.69266 247 GLN B O 1
ATOM 4020 N N . ALA B 1 248 ? 80.29350 -18.21567 56.98515 1.000 34.29052 248 ALA B N 1
ATOM 4021 C CA . ALA B 1 248 ? 80.74775 -19.57453 56.71064 1.000 36.88052 248 ALA B CA 1
ATOM 4022 C C . ALA B 1 248 ? 82.19597 -19.72191 57.16111 1.000 40.31052 248 ALA B C 1
ATOM 4023 O O . ALA B 1 248 ? 83.07722 -18.98164 56.70129 1.000 38.11052 248 ALA B O 1
ATOM 4025 N N . GLY B 1 249 ? 82.43850 -20.68076 58.05115 1.000 37.93819 249 GLY B N 1
ATOM 4026 C CA . GLY B 1 249 ? 83.77151 -20.89586 58.55630 1.000 32.72819 249 GLY B CA 1
ATOM 4027 C C . GLY B 1 249 ? 84.17370 -19.81456 59.54393 1.000 36.81819 249 GLY B C 1
ATOM 4028 O O . GLY B 1 249 ? 83.34551 -19.14148 60.15912 1.000 41.31819 249 GLY B O 1
ATOM 4029 N N . GLU B 1 250 ? 85.47928 -19.64208 59.66590 1.000 41.30237 250 GLU B N 1
ATOM 4030 C CA . GLU B 1 250 ? 86.11414 -18.70921 60.58618 1.000 45.10237 250 GLU B CA 1
ATOM 4031 C C . GLU B 1 250 ? 86.79799 -17.54926 59.85921 1.000 40.30237 250 GLU B C 1
ATOM 4032 O O . GLU B 1 250 ? 87.08207 -17.63062 58.65772 1.000 32.92237 250 GLU B O 1
ATOM 4038 N N . PRO B 1 251 ? 87.07679 -16.43468 60.56906 1.000 40.22434 251 PRO B N 1
ATOM 4039 C CA . PRO B 1 251 ? 87.64032 -15.25248 59.89845 1.000 28.89434 251 PRO B CA 1
ATOM 4040 C C . PRO B 1 251 ? 89.07361 -15.40869 59.43067 1.000 34.22434 251 PRO B C 1
ATOM 4041 O O . PRO B 1 251 ? 89.72509 -16.42392 59.67960 1.000 38.29434 251 PRO B O 1
ATOM 4045 N N . PHE B 1 252 ? 89.56398 -14.38291 58.73716 1.000 25.74606 252 PHE B N 1
ATOM 4046 C CA . PHE B 1 252 ? 90.89922 -14.36082 58.17150 1.000 23.65606 252 PHE B CA 1
ATOM 4047 C C . PHE B 1 252 ? 91.65726 -13.16011 58.71934 1.000 25.17606 252 PHE B C 1
ATOM 4048 O O . PHE B 1 252 ? 91.06968 -12.21416 59.25118 1.000 33.08606 252 PHE B O 1
ATOM 4056 N N . ALA B 1 253 ? 92.97550 -13.20049 58.58127 1.000 25.09580 253 ALA B N 1
ATOM 4057 C CA . ALA B 1 253 ? 93.77908 -12.10053 59.08537 1.000 28.45580 253 ALA B CA 1
ATOM 4058 C C . ALA B 1 253 ? 93.58588 -10.84615 58.24838 1.000 31.67580 253 ALA B C 1
ATOM 4059 O O . ALA B 1 253 ? 93.72806 -9.72564 58.75778 1.000 31.12580 253 ALA B O 1
ATOM 4061 N N . ASN B 1 254 ? 93.24995 -11.00036 56.97796 1.000 27.35083 254 ASN B N 1
ATOM 4062 C CA . ASN B 1 254 ? 93.08922 -9.82537 56.13732 1.000 28.20083 254 ASN B CA 1
ATOM 4063 C C . ASN B 1 254 ? 92.30416 -10.21166 54.89766 1.000 21.50083 254 ASN B C 1
ATOM 4064 O O . ASN B 1 254 ? 92.04675 -11.38690 54.63680 1.000 24.31083 254 ASN B O 1
ATOM 4069 N N . LEU B 1 255 ? 91.94647 -9.19777 54.12469 1.000 20.18449 255 LEU B N 1
ATOM 4070 C CA . LEU B 1 255 ? 91.09055 -9.41711 52.97589 1.000 20.90449 255 LEU B CA 1
ATOM 4071 C C . LEU B 1 255 ? 91.82104 -10.14719 51.85890 1.000 19.15449 255 LEU B C 1
ATOM 4072 O O . LEU B 1 255 ? 91.17251 -10.81450 51.04788 1.000 21.86449 255 LEU B O 1
ATOM 4077 N N . SER B 1 256 ? 93.15065 -10.05987 51.82452 1.000 21.68230 256 SER B N 1
ATOM 4078 C CA . SER B 1 256 ? 93.93095 -10.78196 50.82888 1.000 19.27230 256 SER B CA 1
ATOM 4079 C C . SER B 1 256 ? 93.79921 -12.28612 51.01588 1.000 19.57230 256 SER B C 1
ATOM 4080 O O . SER B 1 256 ? 93.54505 -13.02091 50.05721 1.000 22.56230 256 SER B O 1
ATOM 4083 N N . ASP B 1 257 ? 93.98504 -12.76363 52.24775 1.000 20.46463 257 ASP B N 1
ATOM 4084 C CA . ASP B 1 257 ? 93.84406 -14.18660 52.52661 1.000 18.82463 257 ASP B CA 1
ATOM 4085 C C . ASP B 1 257 ? 92.42370 -14.65828 52.25725 1.000 20.24463 257 ASP B C 1
ATOM 4086 O O . ASP B 1 257 ? 92.21337 -15.77445 51.76695 1.000 17.57463 257 ASP B O 1
ATOM 4091 N N . LEU B 1 258 ? 91.43280 -13.83830 52.61444 1.000 19.73438 258 LEU B N 1
ATOM 4092 C CA . LEU B 1 258 ? 90.03810 -14.19798 52.35369 1.000 19.40438 258 LEU B CA 1
ATOM 4093 C C . LEU B 1 258 ? 89.79622 -14.39117 50.85369 1.000 19.26438 258 LEU B C 1
ATOM 4094 O O . LEU B 1 258 ? 89.23434 -15.40794 50.42130 1.000 15.72438 258 LEU B O 1
ATOM 4099 N N . LEU B 1 259 ? 90.25719 -13.44026 50.03864 1.000 16.78629 259 LEU B N 1
ATOM 4100 C CA . LEU B 1 259 ? 89.99366 -13.49127 48.60363 1.000 15.29629 259 LEU B CA 1
ATOM 4101 C C . LEU B 1 259 ? 90.86052 -14.53619 47.88955 1.000 14.90629 259 LEU B C 1
ATOM 4102 O O . LEU B 1 259 ? 90.36215 -15.24766 47.01412 1.000 12.95629 259 LEU B O 1
ATOM 4107 N N . ASP B 1 260 ? 92.14185 -14.66568 48.26437 1.000 14.34216 260 ASP B N 1
ATOM 4108 C CA . ASP B 1 260 ? 92.96736 -15.75745 47.72902 1.000 20.67216 260 ASP B CA 1
ATOM 4109 C C . ASP B 1 260 ? 92.26226 -17.09352 47.90882 1.000 21.88216 260 ASP B C 1
ATOM 4110 O O . ASP B 1 260 ? 92.21144 -17.91658 46.98646 1.000 18.58216 260 ASP B O 1
ATOM 4115 N N . THR B 1 261 ? 91.66924 -17.29636 49.08993 1.000 16.78173 261 THR B N 1
ATOM 4116 C CA . THR B 1 261 ? 90.99051 -18.54632 49.39594 1.000 16.77173 261 THR B CA 1
ATOM 4117 C C . THR B 1 261 ? 89.68583 -18.66764 48.62029 1.000 22.54173 261 THR B C 1
ATOM 4118 O O . THR B 1 261 ? 89.37207 -19.73554 48.08022 1.000 17.66173 261 THR B O 1
ATOM 4122 N N . TYR B 1 262 ? 88.90328 -17.58974 48.56284 1.000 20.08565 262 TYR B N 1
ATOM 4123 C CA . TYR B 1 262 ? 87.64770 -17.66466 47.83099 1.000 17.58565 262 TYR B CA 1
ATOM 4124 C C . TYR B 1 262 ? 87.87392 -17.99296 46.35983 1.000 17.98565 262 TYR B C 1
ATOM 4125 O O . TYR B 1 262 ? 87.13448 -18.79189 45.77831 1.000 18.43565 262 TYR B O 1
ATOM 4134 N N . TYR B 1 263 ? 88.88368 -17.38761 45.73684 1.000 19.20199 263 TYR B N 1
ATOM 4135 C CA . TYR B 1 263 ? 89.03399 -17.46244 44.28563 1.000 19.88199 263 TYR B CA 1
ATOM 4136 C C . TYR B 1 263 ? 89.98497 -18.55459 43.83681 1.000 20.74199 263 TYR B C 1
ATOM 4137 O O . TYR B 1 263 ? 90.16708 -18.72525 42.62487 1.000 20.72199 263 TYR B O 1
ATOM 4146 N N . LYS B 1 264 ? 90.57546 -19.29919 44.78011 1.000 20.41207 264 LYS B N 1
ATOM 4147 C CA . LYS B 1 264 ? 91.71378 -20.16108 44.48113 1.000 23.84207 264 LYS B CA 1
ATOM 4148 C C . LYS B 1 264 ? 91.41496 -21.11537 43.32725 1.000 30.51207 264 LYS B C 1
ATOM 4149 O O . LYS B 1 264 ? 92.13292 -21.15302 42.32000 1.000 32.63207 264 LYS B O 1
ATOM 4155 N N . ASN B 1 265 ? 90.35952 -21.89962 43.44958 1.000 24.46935 265 ASN B N 1
ATOM 4156 C CA . ASN B 1 265 ? 90.07882 -22.89923 42.42850 1.000 36.90935 265 ASN B CA 1
ATOM 4157 C C . ASN B 1 265 ? 88.88523 -22.50656 41.57173 1.000 33.50935 265 ASN B C 1
ATOM 4158 O O . ASN B 1 265 ? 88.17755 -23.36513 41.04869 1.000 35.38935 265 ASN B O 1
ATOM 4163 N N . LYS B 1 266 ? 88.64288 -21.20894 41.43320 1.000 25.84465 266 LYS B N 1
ATOM 4164 C CA . LYS B 1 266 ? 87.44937 -20.77364 40.73065 1.000 25.91465 266 LYS B CA 1
ATOM 4165 C C . LYS B 1 266 ? 87.55301 -21.07868 39.24451 1.000 25.81465 266 LYS B C 1
ATOM 4166 O O . LYS B 1 266 ? 86.56204 -21.44793 38.61114 1.000 29.58465 266 LYS B O 1
ATOM 4172 N N . LEU B 1 267 ? 88.74953 -20.97283 38.68079 1.000 24.37139 267 LEU B N 1
ATOM 4173 C CA . LEU B 1 267 ? 88.97826 -21.20635 37.26093 1.000 23.06139 267 LEU B CA 1
ATOM 4174 C C . LEU B 1 267 ? 90.25580 -22.00780 37.09978 1.000 28.37139 267 LEU B C 1
ATOM 4175 O O . LEU B 1 267 ? 91.24213 -21.75721 37.80016 1.000 30.31139 267 LEU B O 1
ATOM 4180 N N . GLU B 1 268 ? 90.23898 -22.95074 36.16362 1.000 25.49717 268 GLU B N 1
ATOM 4181 C CA . GLU B 1 268 ? 91.40950 -23.77985 35.89356 1.000 29.77717 268 GLU B CA 1
ATOM 4182 C C . GLU B 1 268 ? 92.10977 -23.33785 34.61576 1.000 23.67717 268 GLU B C 1
ATOM 4183 O O . GLU B 1 268 ? 91.48974 -22.68701 33.77957 1.000 28.78717 268 GLU B O 1
#

InterPro domains:
  IPR008532 NFACT, RNA-binding domain [PF05670] (434-519)
  IPR043682 Rqc2 homolog RqcH, bacterial [MF_00844_B] (3-545)
  IPR051608 Ribosome Quality Control Complex Subunit NEMF [PTHR15239] (337-534)

GO terms:
  GO:0005737 cytoplasm (C, EXP)
  GO:0009986 cell surface (C, EXP)

Radius of gyration: 42.39 Å; Cα contacts (8 Å, |Δi|>4): 985; chains: 2; bounding box: 120×43×145 Å

CATH classification: 2.30.310.10

Nearest PDB structures (foldseek):
  6pon-assembly1_A  TM=1.004E+00  e=2.041E-47  Streptococcus pneumoniae
  6pon-assembly1_B-2  TM=9.467E-01  e=3.779E-42  Streptococcus pneumoniae
  5h3x-assembly1_A  TM=8.319E-01  e=3.937E-32  Streptococcus suis
  8s1u-assembly1_H  TM=7.771E-01  e=3.670E-20  Bacillus subtilis subsp. subtilis str. 168
  7asa-assembly1_0  TM=7.514E-01  e=1.764E-19  Bacillus subtilis subsp. subtilis str. 168

B-factor: mean 26.52, std 9.28, range [7.44, 72.76]

Organism: Streptococcus pneumoniae (strain ATCC BAA-255 / R6) (NCBI:txid171101)